Protein AF-L1JZC2-F1 (afdb_monomer)

Foldseek 3Di:
DDCDDPCDLVNLLVCLAPPDLLVSLVVVVVVQCCLQCVVVPDDPVVALWDLSLLSSVLSVLQSVQADNVSFGNFAALPGAAEFEEEELDPLNLLVSVLSNLLSLLSNLAAEEEEAAALQQLVVSLCLADPDPVVVPPPPDDDPPSRPNPRPARADEPSPDDDDLVVVVVRLLRRHYYGDYQDLVGLQVVLVSLQVDPSSQRGAYEYEYAQLLVQPAAPVLPDSRSVSVSSSCNRNRHSYYYYYHHFCVSVLLVCLVVVNWDALSSYIYRDDDPQKQALVQAAAQDDPNAHQADDPVDPVSNVVSVVSLLVVQQVAFLAEEEEAADPACDDCPHQVVVVVVSCVVRQQAKEWEQDPQWIAIDHRNDHPDDDPPQDPQDPVNRVVLRVVRVSPALQVNSVVCCVRRNSRHRYYYTDHPVLLDNGANDYPAHAHQEYEHEDDQQDALSSLLSNSSSRMDGPGDPRHPDDPRSHHHYHYQLLSSLLSQLSNVLVVVLSCCSPVVVDISSRSQAQVAEDEPSNPNQPPPRSHDHRHPNHNRDRNYHYDDADVPRDRSSVVCCCVPVNPVND

Sequence (566 aa):
MASDAATSYQDIQRKLDNMDTGDLAAEVLPVFFNCFMENKTCKAGDFNFDVKRVIVQNLDALKRARDGNGGWKLGTELSCSEILAGGSTQNGKTMVKAVVLWICNYFKVGSVVLSTTKRGTRSLFEKLHPPAEEEKDSSTERGTRHKLKMPVPPICLAGRRLDQETIKKNVMISATLFANDTAQKITKISELFESDDEIRKLPMILIVDEADSFYRRKNKTTQLEAAMDSFIAIVRPILRWNVSATLIPVVMHMKQDKKEIDCESIIYTELGSNYLGAESFVPPQRDGRDVFLNPKDKKDAEEAMDLVYKDAFQKRGSLTLVITNPKVHGPSGIFAQAEKVLRKFPHVAALIVSHEGITLKPPTKPMLATNAFTPMTDQKLLDLHRKFKGKTASYAIEQVDENFGIETPLVIFGYRLMIRGDSFVSKKRVPTHLICALGKQMSIEKVVQACGRATYQRSSSHYNFHEEKKVVVLTYPLDFDTTRAYPRFLAELHAKMKDRGLTLAKALSAREVYSYRANIQPKGQLRSIGQKLDELKLNVRFEDPPRGEEGRGAKWLRETMGEQEA

Radius of gyration: 24.73 Å; Cα contacts (8 Å, |Δi|>4): 997; chains: 1; bounding box: 60×62×69 Å

Mean predicted aligned error: 9.55 Å

Secondary structure (DSSP, 8-state):
--------HHHHHHHHHHS-HHHHHHHHHHHHHHHHHTTS---GGG-SS-HHHHHHHHHHHHHHTB-TTSSB-PPPTTT-EEEEEEES-HHHHHHHHHHHHHHHHHTT-EEEEEESSHHHHHHHHHHHS--GGGGGGTTS--S-------SS--EE-SS----HHHHHHHHTTT-EEEEE--HHHHHHHHHHHHS-HHHHTS-EEEEEETGGGT---TT--SHHHHHHHHHHHHH--SEEEEEES--HHHHHHHHHTT----STTEEEEPPPTTEE-GGGEE--EETTEE----SS-HHHHHHHHHHHHHHHHTSTT-EEEEE--S-SSSTTSHHHHHHHHHHH-TT-EEEEEETTEEEEE--SS-S---TT-----HHHHHHHHHHHTT--HHHHHHHHHHHH-TTS-EEEEESHHHHTT-----SS----EEEE---TTS-HHHHHHHHGGG-EE---TTS---SS--EEEE--HHHHHHHHHHHHHHHHHHHHHHHS---HHHHTSTT-EE-GGG-SS-TT--PPBSSTTS-B----EEPPPPTT---HHHHHHHHHH-TTT-

Solvent-accessible surface area (backbone atoms only — not comparable to full-atom values): 31052 Å² total; per-residue (Å²): 141,83,89,71,75,83,70,47,71,67,54,56,50,49,47,58,74,72,46,56,59,69,59,46,37,65,59,47,49,59,52,52,46,52,60,56,34,78,72,78,74,63,55,82,85,73,49,44,46,68,60,66,57,55,47,35,55,52,50,49,42,52,48,71,23,42,37,101,84,79,52,66,45,64,27,49,91,90,60,46,46,65,35,39,38,33,31,85,50,72,64,46,58,54,48,54,51,51,54,52,54,49,52,29,50,74,72,56,28,20,34,40,38,36,18,80,32,52,65,41,28,44,51,54,47,43,46,44,51,59,64,80,84,67,65,84,71,71,89,68,81,84,71,85,67,49,54,58,79,57,98,49,80,66,46,70,48,48,86,55,90,75,59,68,68,64,52,50,62,39,49,72,67,19,19,40,39,35,31,33,64,45,31,72,51,40,41,56,51,33,53,56,43,68,76,29,73,70,60,41,65,45,57,27,35,37,37,33,41,50,34,46,73,64,61,53,45,73,79,46,82,44,66,40,45,48,23,49,54,51,30,45,63,58,50,18,30,38,34,36,39,38,29,20,71,50,48,65,45,47,56,51,52,40,47,74,73,67,53,87,42,54,48,82,41,49,46,62,32,56,80,55,97,50,48,46,53,57,82,37,53,37,55,41,67,58,96,90,36,80,45,56,44,49,94,89,39,70,66,60,34,53,56,51,50,48,51,49,48,55,62,41,64,73,33,64,30,28,25,34,41,38,36,56,45,86,44,58,87,49,94,78,5,41,57,45,48,49,51,55,48,38,73,76,41,33,34,34,30,36,40,39,47,54,98,91,40,52,47,79,45,74,42,83,47,62,86,69,95,51,103,77,72,70,80,81,45,72,66,56,51,50,51,50,42,58,63,28,62,94,53,53,53,22,56,52,49,46,53,45,35,73,75,63,37,56,59,42,18,37,38,37,31,24,28,72,55,58,44,53,77,64,54,68,48,41,95,55,39,51,45,38,33,34,38,43,47,74,60,75,84,49,24,50,55,57,50,36,41,36,59,49,56,58,38,52,68,66,84,62,98,60,56,68,64,67,95,64,88,56,31,36,37,38,27,40,32,61,58,52,37,22,40,44,5,45,64,45,31,54,52,52,53,48,48,45,18,62,78,67,68,29,39,51,63,58,61,52,24,70,86,33,74,40,54,41,66,30,36,56,71,48,82,75,56,80,51,39,48,39,37,81,66,41,75,52,75,87,43,54,38,63,44,76,60,57,93,90,62,57,44,71,22,58,49,48,36,35,76,75,61,34,80,92,74,63

pLDDT: mean 79.6, std 14.17, range [26.09, 97.31]

Organism: Guillardia theta (strain CCMP2712) (NCBI:txid905079)

Structure (mmCIF, N/CA/C/O backbone):
data_AF-L1JZC2-F1
#
_entry.id   AF-L1JZC2-F1
#
loop_
_atom_site.group_PDB
_atom_site.id
_atom_site.type_symbol
_atom_site.label_atom_id
_atom_site.label_alt_id
_atom_site.label_comp_id
_atom_site.label_asym_id
_atom_site.label_entity_id
_atom_site.label_seq_id
_atom_site.pdbx_PDB_ins_code
_atom_site.Cartn_x
_atom_site.Cartn_y
_atom_site.Cartn_z
_atom_site.occupancy
_atom_site.B_iso_or_equiv
_atom_site.auth_seq_id
_atom_site.auth_comp_id
_atom_site.auth_asym_id
_atom_site.auth_atom_id
_atom_site.pdbx_PDB_model_num
ATOM 1 N N . MET A 1 1 ? -28.670 31.179 2.993 1.00 35.94 1 MET A N 1
ATOM 2 C CA . MET A 1 1 ? -29.555 30.389 3.869 1.00 35.94 1 MET A CA 1
ATOM 3 C C . MET A 1 1 ? -29.022 28.966 3.934 1.00 35.94 1 MET A C 1
ATOM 5 O O . MET A 1 1 ? -29.100 28.266 2.938 1.00 35.94 1 MET A O 1
ATOM 9 N N . ALA A 1 2 ? -28.409 28.619 5.065 1.00 26.09 2 ALA A N 1
ATOM 10 C CA . ALA A 1 2 ? -28.229 27.272 5.619 1.00 26.09 2 ALA A CA 1
ATOM 11 C C . ALA A 1 2 ? -27.832 27.501 7.086 1.00 26.09 2 ALA A C 1
ATOM 13 O O . ALA A 1 2 ? -26.663 27.478 7.463 1.00 26.09 2 ALA A O 1
ATOM 14 N N . SER A 1 3 ? -28.817 27.935 7.870 1.00 36.62 3 SER A N 1
ATOM 15 C CA . SER A 1 3 ? -28.745 27.975 9.323 1.00 36.62 3 SER A CA 1
ATOM 16 C C . SER A 1 3 ? -28.992 26.554 9.824 1.00 36.62 3 SER A C 1
ATOM 18 O O . SER A 1 3 ? -30.109 26.238 10.219 1.00 36.62 3 SER A O 1
ATOM 20 N N . ASP A 1 4 ? -27.989 25.686 9.757 1.00 36.41 4 ASP A N 1
ATOM 21 C CA . ASP A 1 4 ? -28.121 24.354 10.343 1.00 36.41 4 ASP A CA 1
ATOM 22 C C . ASP A 1 4 ? -27.539 24.376 11.749 1.00 36.41 4 ASP A C 1
ATOM 24 O O . ASP A 1 4 ? -26.382 24.737 11.975 1.00 36.41 4 ASP A O 1
ATOM 28 N N . ALA A 1 5 ? -28.431 24.082 12.691 1.00 38.53 5 ALA A N 1
ATOM 29 C CA . ALA A 1 5 ? -28.268 24.174 14.124 1.00 38.53 5 ALA A CA 1
ATOM 30 C C . ALA A 1 5 ? -26.873 23.738 14.580 1.00 38.53 5 ALA A C 1
ATOM 32 O O . ALA A 1 5 ? -26.461 22.593 14.370 1.00 38.53 5 ALA A O 1
ATOM 33 N N . ALA A 1 6 ? -26.179 24.633 15.287 1.00 44.41 6 ALA A N 1
ATOM 34 C CA . ALA A 1 6 ? -25.130 24.239 16.212 1.00 44.41 6 ALA A CA 1
ATOM 35 C C . ALA A 1 6 ? -25.791 23.366 17.287 1.00 44.41 6 ALA A C 1
ATOM 37 O O . ALA A 1 6 ? -26.191 23.848 18.342 1.00 44.41 6 ALA A O 1
ATOM 38 N N . THR A 1 7 ? -25.987 22.089 16.962 1.00 55.81 7 THR A N 1
ATOM 39 C CA . THR A 1 7 ? -26.447 21.073 17.899 1.00 55.81 7 THR A CA 1
ATOM 40 C C . THR A 1 7 ? -25.457 21.142 19.047 1.00 55.81 7 THR A C 1
ATOM 42 O O . THR A 1 7 ? -24.248 21.017 18.819 1.00 55.81 7 THR A O 1
ATOM 45 N N . SER A 1 8 ? -25.936 21.478 20.246 1.00 68.38 8 SER A N 1
ATOM 46 C CA . SER A 1 8 ? -25.026 21.720 21.355 1.00 68.38 8 SER A CA 1
ATOM 47 C C . SER A 1 8 ? -24.218 20.446 21.608 1.00 68.38 8 SER A C 1
ATOM 49 O O . SER A 1 8 ? -24.694 19.335 21.364 1.00 68.38 8 SER A O 1
ATOM 51 N N . TYR A 1 9 ? -22.976 20.576 22.079 1.00 70.31 9 TYR A N 1
ATOM 52 C CA . TYR A 1 9 ? -22.155 19.406 22.408 1.00 70.31 9 TYR A CA 1
ATOM 53 C C . TYR A 1 9 ? -22.903 18.431 23.333 1.00 70.31 9 TYR A C 1
ATOM 55 O O . TYR A 1 9 ? -22.836 17.218 23.146 1.00 70.31 9 TYR A O 1
ATOM 63 N N . GLN A 1 10 ? -23.685 18.976 24.267 1.00 73.75 10 GLN A N 1
ATOM 64 C CA . GLN A 1 10 ? -24.540 18.212 25.171 1.00 73.75 10 GLN A CA 1
ATOM 65 C C . GLN A 1 10 ? -25.614 17.412 24.426 1.00 73.75 10 GLN A C 1
ATOM 67 O O . GLN A 1 10 ? -25.872 16.270 24.791 1.00 73.75 10 GLN A O 1
ATOM 72 N N . ASP A 1 11 ? -26.202 17.960 23.362 1.00 79.19 11 ASP A N 1
ATOM 73 C CA . ASP A 1 11 ? -27.199 17.250 22.558 1.00 79.19 11 ASP A CA 1
ATOM 74 C C . ASP A 1 11 ? -26.571 16.125 21.724 1.00 79.19 11 ASP A C 1
ATOM 76 O O . ASP A 1 11 ? -27.153 15.048 21.630 1.00 79.19 11 ASP A O 1
ATOM 80 N N . ILE A 1 12 ? -25.368 16.323 21.168 1.00 77.44 12 ILE A N 1
ATOM 81 C CA . ILE A 1 12 ? -24.645 15.264 20.434 1.00 77.44 12 ILE A CA 1
ATOM 82 C C . ILE A 1 12 ? -24.267 14.112 21.375 1.00 77.44 12 ILE A C 1
ATOM 84 O O . ILE A 1 12 ? -24.444 12.946 21.023 1.00 77.44 12 ILE A O 1
ATOM 88 N N . GLN A 1 13 ? -23.787 14.422 22.583 1.00 80.69 13 GLN A N 1
ATOM 89 C CA . GLN A 1 13 ? -23.493 13.402 23.596 1.00 80.69 13 GLN A CA 1
ATOM 90 C C . GLN A 1 13 ? -24.767 12.686 24.062 1.00 80.69 13 GLN A C 1
ATOM 92 O O . GLN A 1 13 ? -24.791 11.462 24.120 1.00 80.69 13 GLN A O 1
ATOM 97 N N . ARG A 1 14 ? -25.866 13.420 24.281 1.00 83.12 14 ARG A N 1
ATOM 98 C CA . ARG A 1 14 ? -27.165 12.831 24.642 1.00 83.12 14 ARG A CA 1
ATOM 99 C C . ARG A 1 14 ? -27.674 11.861 23.572 1.00 83.12 14 ARG A C 1
ATOM 101 O O . ARG A 1 14 ? -28.233 10.823 23.913 1.00 83.12 14 ARG A O 1
ATOM 108 N N . LYS A 1 15 ? -27.487 12.180 22.286 1.00 85.19 15 LYS A N 1
ATOM 109 C CA . LYS A 1 15 ? -27.817 11.268 21.177 1.00 85.19 15 LYS A CA 1
ATOM 110 C C . LYS A 1 15 ? -26.974 9.996 21.223 1.00 85.19 15 LYS A C 1
ATOM 112 O O . LYS A 1 15 ? -27.517 8.910 21.055 1.00 85.19 15 LYS A O 1
ATOM 117 N N . LEU A 1 16 ? -25.672 10.126 21.490 1.00 85.88 16 LEU A N 1
ATOM 118 C CA . LEU A 1 16 ? -24.781 8.977 21.649 1.00 85.88 16 LEU A CA 1
ATOM 119 C C . LEU A 1 16 ? -25.216 8.064 22.807 1.00 85.88 16 LEU A C 1
ATOM 121 O O . LEU A 1 16 ? -25.157 6.848 22.656 1.00 85.88 16 LEU A O 1
ATOM 125 N N . ASP A 1 17 ? -25.683 8.636 23.916 1.00 85.25 17 ASP A N 1
ATOM 126 C CA . ASP A 1 17 ? -26.098 7.874 25.101 1.00 85.25 17 ASP A CA 1
ATOM 127 C C . ASP A 1 17 ? -27.454 7.180 24.935 1.00 85.25 17 ASP A C 1
ATOM 129 O O . ASP A 1 17 ? -27.634 6.059 25.404 1.00 85.25 17 ASP A O 1
ATOM 133 N N . ASN A 1 18 ? -28.410 7.843 24.279 1.00 86.88 18 ASN A N 1
ATOM 134 C CA . ASN A 1 18 ? -29.818 7.447 24.356 1.00 86.88 18 ASN A CA 1
ATOM 135 C C . ASN A 1 18 ? -30.371 6.788 23.089 1.00 86.88 18 ASN A C 1
ATOM 137 O O . ASN A 1 18 ? -31.414 6.142 23.159 1.00 86.88 18 ASN A O 1
ATOM 141 N N . MET A 1 19 ? -29.738 6.972 21.930 1.00 90.69 19 MET A N 1
ATOM 142 C CA . MET A 1 19 ? -30.218 6.367 20.682 1.00 90.69 19 MET A CA 1
ATOM 143 C C . MET A 1 19 ? -29.651 4.961 20.502 1.00 90.69 19 MET A C 1
ATOM 145 O O . MET A 1 19 ? -28.541 4.682 20.953 1.00 90.69 19 MET A O 1
ATOM 149 N N . ASP A 1 20 ? -30.351 4.088 19.775 1.00 91.94 20 ASP A N 1
ATOM 150 C CA . ASP A 1 20 ? -29.759 2.844 19.268 1.00 91.94 20 ASP A CA 1
ATOM 151 C C . ASP A 1 20 ? -28.648 3.143 18.239 1.00 91.94 20 ASP A C 1
ATOM 153 O O . ASP A 1 20 ? -28.589 4.230 17.657 1.00 91.94 20 ASP A O 1
ATOM 157 N N . THR A 1 21 ? -27.679 2.236 18.056 1.00 90.19 21 THR A N 1
ATOM 158 C CA . THR A 1 21 ? -26.560 2.496 17.129 1.00 90.19 21 THR A CA 1
ATOM 159 C C . THR A 1 21 ? -27.040 2.556 15.686 1.00 90.19 21 THR A C 1
ATOM 161 O O . THR A 1 21 ? -26.549 3.390 14.924 1.00 90.19 21 THR A O 1
ATOM 164 N N . GLY A 1 22 ? -28.007 1.719 15.310 1.00 90.00 22 GLY A N 1
ATOM 165 C CA . GLY A 1 22 ? -28.591 1.723 13.975 1.00 90.00 22 GLY A CA 1
ATOM 166 C C . GLY A 1 22 ? -29.278 3.048 13.657 1.00 90.00 22 GLY A C 1
ATOM 167 O O . GLY A 1 22 ? -29.022 3.625 12.596 1.00 90.00 22 GLY A O 1
ATOM 168 N N . ASP A 1 23 ? -30.071 3.558 14.599 1.00 91.62 23 ASP A N 1
ATOM 169 C CA . ASP A 1 23 ? -30.794 4.826 14.460 1.00 91.62 23 ASP A CA 1
ATOM 170 C C . ASP A 1 23 ? -29.837 6.017 14.410 1.00 91.62 23 ASP A C 1
ATOM 172 O O . ASP A 1 23 ? -29.932 6.868 13.523 1.00 91.62 23 ASP A O 1
ATOM 176 N N . LEU A 1 24 ? -28.846 6.047 15.307 1.00 91.94 24 LEU A N 1
ATOM 177 C CA . LEU A 1 24 ? -27.831 7.097 15.304 1.00 91.94 24 LEU A CA 1
ATOM 178 C C . LEU A 1 24 ? -27.007 7.069 14.011 1.00 91.94 24 LEU A C 1
ATOM 180 O O . LEU A 1 24 ? -26.726 8.116 13.437 1.00 91.94 24 LEU A O 1
ATOM 184 N N . ALA A 1 25 ? -26.653 5.885 13.506 1.00 91.00 25 ALA A N 1
ATOM 185 C CA . ALA A 1 25 ? -25.971 5.758 12.223 1.00 91.00 25 ALA A CA 1
ATOM 186 C C . ALA A 1 25 ? -26.842 6.257 11.060 1.00 91.00 25 ALA A C 1
ATOM 188 O O . ALA A 1 25 ? -26.315 6.888 10.144 1.00 91.00 25 ALA A O 1
ATOM 189 N N . ALA A 1 26 ? -28.154 6.003 11.087 1.00 89.88 26 ALA A N 1
ATOM 190 C CA . ALA A 1 26 ? -29.093 6.494 10.080 1.00 89.88 26 ALA A CA 1
ATOM 191 C C . ALA A 1 26 ? -29.227 8.026 10.097 1.00 89.88 26 ALA A C 1
ATOM 193 O O . ALA A 1 26 ? -29.397 8.621 9.035 1.00 89.88 26 ALA A O 1
ATOM 194 N N . GLU A 1 27 ? -29.088 8.664 11.262 1.00 89.69 27 GLU A N 1
ATOM 195 C CA . GLU A 1 27 ? -29.061 10.125 11.388 1.00 89.69 27 GLU A CA 1
ATOM 196 C C . GLU A 1 27 ? -27.709 10.724 10.962 1.00 89.69 27 GLU A C 1
ATOM 198 O O . GLU A 1 27 ? -27.647 11.723 10.245 1.00 89.69 27 GLU A O 1
ATOM 203 N N . VAL A 1 28 ? -26.605 10.095 11.369 1.00 87.00 28 VAL A N 1
ATOM 204 C CA . VAL A 1 28 ? -25.240 10.585 11.132 1.00 87.00 28 VAL A CA 1
ATOM 205 C C . VAL A 1 28 ? -24.820 10.425 9.669 1.00 87.00 28 VAL A C 1
ATOM 207 O O . VAL A 1 28 ? -24.095 11.270 9.142 1.00 87.00 28 VAL A O 1
ATOM 210 N N . LEU A 1 29 ? -25.265 9.367 8.987 1.00 87.44 29 LEU A N 1
ATOM 211 C CA . LEU A 1 29 ? -24.849 9.048 7.618 1.00 87.44 29 LEU A CA 1
ATOM 212 C C . LEU A 1 29 ? -25.225 10.146 6.594 1.00 87.44 29 LEU A C 1
ATOM 214 O O . LEU A 1 29 ? -24.340 10.556 5.837 1.00 87.44 29 LEU A O 1
ATOM 218 N N . PRO A 1 30 ? -26.462 10.687 6.560 1.00 83.88 30 PRO A N 1
ATOM 219 C CA . PRO A 1 30 ? -26.796 11.838 5.721 1.00 83.88 30 PRO A CA 1
ATOM 220 C C . PRO A 1 30 ? -25.966 13.081 6.046 1.00 83.88 30 PRO A C 1
ATOM 222 O O . PRO A 1 30 ? -25.546 13.779 5.128 1.00 83.88 30 PRO A O 1
ATOM 225 N N . VAL A 1 31 ? -25.685 13.348 7.327 1.00 82.94 31 VAL A N 1
ATOM 226 C CA . VAL A 1 31 ? -24.871 14.504 7.743 1.00 82.94 31 VAL A CA 1
ATOM 227 C C . VAL A 1 31 ? -23.430 14.349 7.258 1.00 82.94 31 VAL A C 1
ATOM 229 O O . VAL A 1 31 ? -22.871 15.292 6.697 1.00 82.94 31 VAL A O 1
ATOM 232 N N . PHE A 1 32 ? -22.854 13.149 7.399 1.00 82.00 32 PHE A N 1
ATOM 233 C CA . PHE A 1 32 ? -21.544 12.817 6.841 1.00 82.00 32 PHE A CA 1
ATOM 234 C C . PHE A 1 32 ? -21.515 13.109 5.345 1.00 82.00 32 PHE A C 1
ATOM 236 O O . PHE A 1 32 ? -20.662 13.870 4.889 1.00 82.00 32 PHE A O 1
ATOM 243 N N . PHE A 1 33 ? -22.470 12.559 4.588 1.00 78.12 33 PHE A N 1
ATOM 244 C CA . PHE A 1 33 ? -22.528 12.805 3.157 1.00 78.12 33 PHE A CA 1
ATOM 245 C C . PHE A 1 33 ? -22.717 14.287 2.857 1.00 78.12 33 PHE A C 1
ATOM 247 O O . PHE A 1 33 ? -21.949 14.805 2.068 1.00 78.12 33 PHE A O 1
ATOM 254 N N . ASN A 1 34 ? -23.612 15.020 3.512 1.00 74.12 34 ASN A N 1
ATOM 255 C CA . ASN A 1 34 ? -23.783 16.453 3.253 1.00 74.12 34 ASN A CA 1
ATOM 256 C C . ASN A 1 34 ? -22.478 17.240 3.468 1.00 74.12 34 ASN A C 1
ATOM 258 O O . ASN A 1 34 ? -22.045 17.958 2.567 1.00 74.12 34 ASN A O 1
ATOM 262 N N . CYS A 1 35 ? -21.779 17.026 4.586 1.00 69.31 35 CYS A N 1
ATOM 263 C CA . CYS A 1 35 ? -20.486 17.668 4.851 1.00 69.31 35 CYS A CA 1
ATOM 264 C C . CYS A 1 35 ? -19.391 17.270 3.849 1.00 69.31 35 CYS A C 1
ATOM 266 O O . CYS A 1 35 ? -18.475 18.047 3.584 1.00 69.31 35 CYS A O 1
ATOM 268 N N . PHE A 1 36 ? -19.459 16.053 3.313 1.00 66.62 36 PHE A N 1
ATOM 269 C CA . PHE A 1 36 ? -18.476 15.516 2.377 1.00 66.62 36 PHE A CA 1
ATOM 270 C C . PHE A 1 36 ? -18.788 15.859 0.908 1.00 66.62 36 PHE A C 1
ATOM 272 O O . PHE A 1 36 ? -17.888 15.945 0.071 1.00 66.62 36 PHE A O 1
ATOM 279 N N . MET A 1 37 ? -20.069 16.069 0.597 1.00 57.50 37 MET A N 1
ATOM 280 C CA . MET A 1 37 ? -20.650 16.219 -0.741 1.00 57.50 37 MET A CA 1
ATOM 281 C C . MET A 1 37 ? -20.950 17.675 -1.108 1.00 57.50 37 MET A C 1
ATOM 283 O O . MET A 1 37 ? -21.271 17.931 -2.268 1.00 57.50 37 MET A O 1
ATOM 287 N N . GLU A 1 38 ? -20.791 18.638 -0.189 1.00 51.81 38 GLU A N 1
ATOM 288 C CA . GLU A 1 38 ? -20.859 20.086 -0.481 1.00 51.81 38 GLU A CA 1
ATOM 289 C C . GLU A 1 38 ? -19.988 20.486 -1.702 1.00 51.81 38 GLU A C 1
ATOM 291 O O . GLU A 1 38 ? -20.297 21.454 -2.393 1.00 51.81 38 GLU A O 1
ATOM 296 N N . ASN A 1 39 ? -18.972 19.686 -2.061 1.00 50.22 39 ASN A N 1
ATOM 297 C CA . ASN A 1 39 ? -18.138 19.852 -3.261 1.00 50.22 39 ASN A CA 1
ATOM 298 C C . ASN A 1 39 ? -18.666 19.190 -4.561 1.00 50.22 39 ASN A C 1
ATOM 300 O O . ASN A 1 39 ? -17.902 19.080 -5.519 1.00 50.22 39 ASN A O 1
ATOM 304 N N . LYS A 1 40 ? -19.924 18.716 -4.632 1.00 47.09 40 LYS A N 1
ATOM 305 C CA . LYS A 1 40 ? -20.610 18.126 -5.820 1.00 47.09 40 LYS A CA 1
ATOM 306 C C . LYS A 1 40 ? -19.887 16.986 -6.577 1.00 47.09 40 LYS A C 1
ATOM 308 O O . LYS A 1 40 ? -20.365 16.556 -7.624 1.00 47.09 40 LYS A O 1
ATOM 313 N N . THR A 1 41 ? -18.757 16.486 -6.081 1.00 47.69 41 THR A N 1
ATOM 314 C CA . THR A 1 41 ? -17.841 15.596 -6.824 1.00 47.69 41 THR A CA 1
ATOM 315 C C . THR A 1 41 ? -17.730 14.187 -6.259 1.00 47.69 41 THR A C 1
ATOM 317 O O . THR A 1 41 ? -17.253 13.310 -6.971 1.00 47.69 41 THR A O 1
ATOM 320 N N . CYS A 1 42 ? -18.169 13.956 -5.021 1.00 49.00 42 CYS A N 1
ATOM 321 C CA . CYS A 1 42 ? -18.260 12.613 -4.456 1.00 49.00 42 CYS A CA 1
ATOM 322 C C . CYS A 1 42 ? -19.688 12.071 -4.661 1.00 49.00 42 CYS A C 1
ATOM 324 O O . CYS A 1 42 ? -20.617 12.855 -4.821 1.00 49.00 42 CYS A O 1
ATOM 326 N N . LYS A 1 43 ? -19.888 10.756 -4.675 1.00 56.41 43 LYS A N 1
ATOM 327 C CA . LYS A 1 43 ? -21.165 10.026 -4.631 1.00 56.41 43 LYS A CA 1
ATOM 328 C C . LYS A 1 43 ? -21.003 8.835 -3.688 1.00 56.41 43 LYS A C 1
ATOM 330 O O . LYS A 1 43 ? -19.889 8.370 -3.470 1.00 56.41 43 LYS A O 1
ATOM 335 N N . ALA A 1 44 ? -22.104 8.292 -3.162 1.00 55.62 44 ALA A N 1
ATOM 336 C CA . ALA A 1 44 ? -22.059 7.089 -2.319 1.00 55.62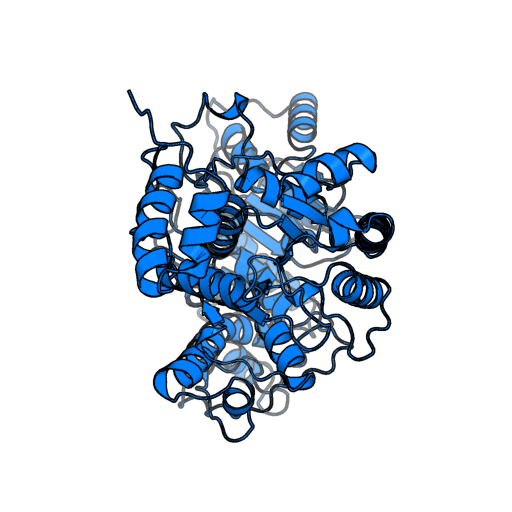 44 ALA A CA 1
ATOM 337 C C . ALA A 1 44 ? -21.331 5.910 -3.006 1.00 55.62 44 ALA A C 1
ATOM 339 O O . ALA A 1 44 ? -20.609 5.170 -2.349 1.00 55.62 44 ALA A O 1
ATOM 340 N N . GLY A 1 45 ? -21.438 5.802 -4.337 1.00 59.12 45 GLY A N 1
ATOM 341 C CA . GLY A 1 45 ? -20.721 4.808 -5.146 1.00 59.12 45 GLY A CA 1
ATOM 342 C C . GLY A 1 45 ? -19.213 5.041 -5.317 1.00 59.12 45 GLY A C 1
ATOM 343 O O . GLY A 1 45 ? -18.546 4.186 -5.887 1.00 59.12 45 GLY A O 1
ATOM 344 N N . ASP A 1 46 ? -18.659 6.158 -4.834 1.00 62.22 46 ASP A N 1
ATOM 345 C CA . ASP A 1 46 ? -17.209 6.409 -4.868 1.00 62.22 46 ASP A CA 1
ATOM 346 C C . ASP A 1 46 ? -16.470 5.739 -3.699 1.00 62.22 46 ASP A C 1
ATOM 348 O O . ASP A 1 46 ? -15.237 5.660 -3.685 1.00 62.22 46 ASP A O 1
ATOM 352 N N . PHE A 1 47 ? -17.213 5.248 -2.705 1.00 72.75 47 PHE A N 1
ATOM 353 C CA . PHE A 1 47 ? -16.676 4.488 -1.589 1.00 72.75 47 PHE A CA 1
ATOM 354 C C . PHE A 1 47 ? -16.706 3.001 -1.944 1.00 72.75 47 PHE A 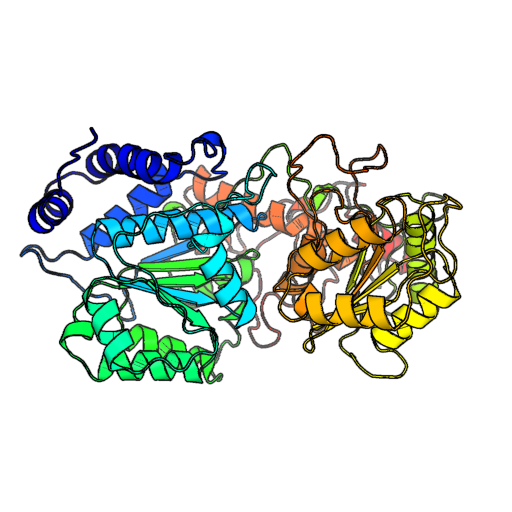C 1
ATOM 356 O O . PHE A 1 47 ? -17.757 2.373 -1.938 1.00 72.75 47 PHE A O 1
ATOM 363 N N . ASN A 1 48 ? -15.541 2.403 -2.200 1.00 74.81 48 ASN A N 1
ATOM 364 C CA . ASN A 1 48 ? -15.435 0.955 -2.424 1.00 74.81 48 ASN A CA 1
ATOM 365 C C . ASN A 1 48 ? -15.445 0.159 -1.099 1.00 74.81 48 ASN A C 1
ATOM 367 O O . ASN A 1 48 ? -14.662 -0.769 -0.917 1.00 74.81 48 ASN A O 1
ATOM 371 N N . PHE A 1 49 ? -16.230 0.590 -0.116 1.00 81.31 49 PHE A N 1
ATOM 372 C CA . PHE A 1 49 ? -16.436 -0.104 1.155 1.00 81.31 49 PHE A CA 1
ATOM 373 C C . PHE A 1 49 ? -17.758 0.346 1.774 1.00 81.31 49 PHE A C 1
ATOM 375 O O . PHE A 1 49 ? -18.275 1.417 1.456 1.00 81.31 49 PHE A O 1
ATOM 382 N N . ASP A 1 50 ? -18.277 -0.453 2.702 1.00 84.81 50 ASP A N 1
ATOM 383 C CA . ASP A 1 50 ? -19.506 -0.136 3.422 1.00 84.81 50 ASP A CA 1
ATOM 384 C C . ASP A 1 50 ? -19.275 1.000 4.438 1.00 84.81 50 ASP A C 1
ATOM 386 O O . ASP A 1 50 ? -18.811 0.790 5.563 1.00 84.81 50 ASP A O 1
ATOM 390 N N . VAL A 1 51 ? -19.585 2.233 4.022 1.00 86.50 51 VAL A N 1
ATOM 391 C CA . VAL A 1 51 ? -19.476 3.440 4.861 1.00 86.50 51 VAL A CA 1
ATOM 392 C C . VAL A 1 51 ? -20.370 3.341 6.092 1.00 86.50 51 VAL A C 1
ATOM 394 O O . VAL A 1 51 ? -19.951 3.736 7.180 1.00 86.50 51 VAL A O 1
ATOM 397 N N . LYS A 1 52 ? -21.584 2.793 5.947 1.00 87.94 52 LYS A N 1
ATOM 398 C CA . LYS A 1 52 ? -22.521 2.640 7.064 1.00 87.94 52 LYS A CA 1
ATOM 399 C C . LYS A 1 52 ? -21.928 1.707 8.114 1.00 87.94 52 LYS A C 1
ATOM 401 O O . LYS A 1 52 ? -21.962 2.044 9.292 1.00 87.94 52 LYS A O 1
ATOM 406 N N . ARG A 1 53 ? -21.317 0.597 7.698 1.00 87.44 53 ARG A N 1
ATOM 407 C CA . ARG A 1 53 ? -20.617 -0.326 8.602 1.00 87.44 53 ARG A CA 1
ATOM 408 C C . ARG A 1 53 ? -19.468 0.353 9.345 1.00 87.44 53 ARG A C 1
ATOM 410 O O . ARG A 1 53 ? -19.375 0.202 10.558 1.00 87.44 53 ARG A O 1
ATOM 417 N N . VAL A 1 54 ? -18.648 1.161 8.662 1.00 89.19 54 VAL A N 1
ATOM 418 C CA . VAL A 1 54 ? -17.595 1.960 9.325 1.00 89.19 54 VAL A CA 1
ATOM 419 C C . VAL A 1 54 ? -18.195 2.900 10.372 1.00 89.19 54 VAL A C 1
ATOM 421 O O . VAL A 1 54 ? -17.664 2.992 11.478 1.00 89.19 54 VAL A O 1
ATOM 424 N N . ILE A 1 55 ? -19.296 3.589 10.053 1.00 90.38 55 ILE A N 1
ATOM 425 C CA . ILE A 1 55 ? -19.976 4.482 11.002 1.00 90.38 55 ILE A CA 1
ATOM 426 C C . ILE A 1 55 ? -20.471 3.704 12.221 1.00 90.38 55 ILE A C 1
ATOM 428 O O . ILE A 1 55 ? -20.103 4.054 13.339 1.00 90.38 55 ILE A O 1
ATOM 432 N N . VAL A 1 56 ? -21.234 2.630 12.006 1.00 90.06 56 VAL A N 1
ATOM 433 C CA . VAL A 1 56 ? -21.792 1.781 13.071 1.00 90.06 56 VAL A CA 1
ATOM 434 C C . VAL A 1 56 ? -20.694 1.285 14.010 1.00 90.06 56 VAL A C 1
ATOM 436 O O . VAL A 1 56 ? -20.805 1.458 15.217 1.00 90.06 56 VAL A O 1
ATOM 439 N N . GLN A 1 57 ? -19.584 0.776 13.477 1.00 87.00 57 GLN A N 1
ATOM 440 C CA . GLN A 1 57 ? -18.490 0.250 14.298 1.00 87.00 57 GLN A CA 1
ATOM 441 C C . GLN A 1 57 ? -17.811 1.307 15.167 1.00 87.00 57 GLN A C 1
ATOM 443 O O . GLN A 1 57 ? -17.466 1.033 16.318 1.00 87.00 57 GLN A O 1
ATOM 448 N N . ASN A 1 58 ? -17.608 2.514 14.631 1.00 88.94 58 ASN A N 1
ATOM 449 C CA . ASN A 1 58 ? -17.080 3.609 15.439 1.00 88.94 58 ASN A CA 1
ATOM 450 C C . ASN A 1 58 ? -18.092 4.001 16.516 1.00 88.94 58 ASN A C 1
ATOM 452 O O . ASN A 1 58 ? -17.703 4.122 17.669 1.00 88.94 58 ASN A O 1
ATOM 456 N N . LEU A 1 59 ? -19.375 4.147 16.172 1.00 90.19 59 LEU A N 1
ATOM 457 C CA . LEU A 1 59 ? -20.423 4.490 17.136 1.00 90.19 59 LEU A CA 1
ATOM 458 C C . LEU A 1 59 ? -20.543 3.451 18.257 1.00 90.19 59 LEU A C 1
ATOM 460 O O . LEU A 1 59 ? -20.594 3.836 19.421 1.00 90.19 59 LEU A O 1
ATOM 464 N N . ASP A 1 60 ? -20.509 2.157 17.940 1.00 87.19 60 ASP A N 1
ATOM 465 C CA . ASP A 1 60 ? -20.518 1.085 18.940 1.00 87.19 60 ASP A CA 1
ATOM 466 C C . ASP A 1 60 ? -19.307 1.167 19.870 1.00 87.19 60 ASP A C 1
ATOM 468 O O . ASP A 1 60 ? -19.440 1.022 21.086 1.00 87.19 60 ASP A O 1
ATOM 472 N N . ALA A 1 61 ? -18.117 1.434 19.324 1.00 84.25 61 ALA A N 1
ATOM 473 C CA . ALA A 1 61 ? -16.921 1.625 20.134 1.00 84.25 61 ALA A CA 1
ATOM 474 C C . ALA A 1 61 ? -17.033 2.861 21.039 1.00 84.25 61 ALA A C 1
ATOM 476 O O . ALA A 1 61 ? -16.691 2.780 22.219 1.00 84.25 61 ALA A O 1
ATOM 477 N N . LEU A 1 62 ? -17.555 3.977 20.515 1.00 86.81 62 LEU A N 1
ATOM 478 C CA . LEU A 1 62 ? -17.799 5.186 21.299 1.00 86.81 62 LEU A CA 1
ATOM 479 C C . LEU A 1 62 ? -18.784 4.912 22.436 1.00 86.81 62 LEU A C 1
ATOM 481 O O . LEU A 1 62 ? -18.474 5.236 23.575 1.00 86.81 62 LEU A O 1
ATOM 485 N N . LYS A 1 63 ? -19.918 4.256 22.161 1.00 86.56 63 LYS A N 1
ATOM 486 C CA . LYS A 1 63 ? -20.925 3.907 23.175 1.00 86.56 63 LYS A CA 1
ATOM 487 C C . LYS A 1 63 ? -20.395 2.967 24.245 1.00 86.56 63 LYS A C 1
ATOM 489 O O . LYS A 1 63 ? -20.628 3.202 25.424 1.00 86.56 63 LYS A O 1
ATOM 494 N N . ARG A 1 64 ? -19.640 1.928 23.869 1.00 81.69 64 ARG A N 1
ATOM 495 C CA . ARG A 1 64 ? -18.991 1.035 24.849 1.00 81.69 64 ARG A CA 1
ATOM 496 C C . ARG A 1 64 ? -18.017 1.786 25.756 1.00 81.69 64 ARG A C 1
ATOM 498 O O . ARG A 1 64 ? -17.871 1.429 26.923 1.00 81.69 64 ARG A O 1
ATOM 505 N N . ALA A 1 65 ? -17.371 2.817 25.217 1.00 80.56 65 ALA A N 1
ATOM 506 C CA . ALA A 1 65 ? -16.476 3.695 25.951 1.00 80.56 65 ALA A CA 1
ATOM 507 C C . ALA A 1 65 ? -17.203 4.799 26.737 1.00 80.56 65 ALA A C 1
ATOM 509 O O . ALA A 1 65 ? -16.534 5.574 27.412 1.00 80.56 65 ALA A O 1
ATOM 510 N N . ARG A 1 66 ? -18.539 4.895 26.707 1.00 82.50 66 ARG A N 1
ATOM 511 C CA . ARG A 1 66 ? -19.286 5.795 27.596 1.00 82.50 66 ARG A CA 1
ATOM 512 C C . ARG A 1 66 ? -19.433 5.159 28.974 1.00 82.50 66 ARG A C 1
ATOM 514 O O . ARG A 1 66 ? -19.674 3.955 29.116 1.00 82.50 66 ARG A O 1
ATOM 521 N N . ASP A 1 67 ? -19.270 5.962 30.017 1.00 66.62 67 ASP A N 1
ATOM 522 C CA . ASP A 1 67 ? -19.772 5.585 31.331 1.00 66.62 67 ASP A CA 1
ATOM 523 C C . ASP A 1 67 ? -21.257 5.958 31.443 1.00 66.62 67 ASP A C 1
ATOM 525 O O . ASP A 1 67 ? -21.736 6.887 30.796 1.00 66.62 67 ASP A O 1
ATOM 529 N N . GLY A 1 68 ? -22.014 5.200 32.241 1.00 61.53 68 GLY A N 1
ATOM 530 C CA . GLY A 1 68 ? -23.459 5.413 32.406 1.00 61.53 68 GLY A CA 1
ATOM 531 C C . GLY A 1 68 ? -23.831 6.736 33.087 1.00 61.53 68 GLY A C 1
ATOM 532 O O . GLY A 1 68 ? -25.013 6.983 33.290 1.00 61.53 68 GLY A O 1
ATOM 533 N N . ASN A 1 69 ? -22.843 7.570 33.436 1.00 63.00 69 ASN A N 1
ATOM 534 C CA . ASN A 1 69 ? -23.008 8.883 34.053 1.00 63.00 69 ASN A CA 1
ATOM 535 C C . ASN A 1 69 ? -22.597 10.027 33.102 1.00 63.00 69 ASN A C 1
ATOM 537 O O . ASN A 1 69 ? -22.548 11.184 33.517 1.00 63.00 69 ASN A O 1
ATOM 541 N N . GLY A 1 70 ? -22.305 9.725 31.833 1.00 63.28 70 GLY A N 1
ATOM 542 C CA . GLY A 1 70 ? -22.009 10.714 30.801 1.00 63.28 70 GLY A CA 1
ATOM 543 C C . GLY A 1 70 ? -20.530 11.099 30.640 1.00 63.28 70 GLY A C 1
ATOM 544 O O . GLY A 1 70 ? -20.230 12.033 29.890 1.00 63.28 70 GLY A O 1
ATOM 545 N N . GLY A 1 71 ? -19.603 10.399 31.290 1.00 71.44 71 GLY A N 1
ATOM 546 C CA . GLY A 1 71 ? -18.156 10.459 31.066 1.00 71.44 71 GLY A CA 1
ATOM 547 C C . GLY A 1 71 ? -17.633 9.333 30.158 1.00 71.44 71 GLY A C 1
ATOM 548 O O . GLY A 1 71 ? -18.395 8.662 29.456 1.00 71.44 71 GLY A O 1
ATOM 549 N N . TRP A 1 72 ? -16.308 9.155 30.120 1.00 78.06 72 TRP A N 1
ATOM 550 C CA . TRP A 1 72 ? -15.627 8.210 29.227 1.00 78.06 72 TRP A CA 1
ATOM 551 C C . TRP A 1 72 ? -14.864 7.135 30.009 1.00 78.06 72 TRP A C 1
ATOM 553 O O . TRP A 1 72 ? -13.954 7.427 30.784 1.00 78.06 72 TRP A O 1
ATOM 563 N N . LYS A 1 73 ? -15.178 5.866 29.738 1.00 73.94 73 LYS A N 1
ATOM 564 C CA . LYS A 1 73 ? -14.353 4.707 30.081 1.00 73.94 73 LYS A CA 1
ATOM 565 C C . LYS A 1 73 ? -13.205 4.617 29.081 1.00 73.94 73 LYS A C 1
ATOM 567 O O . LYS A 1 73 ? -13.375 4.154 27.954 1.00 73.94 73 LYS A O 1
ATOM 572 N N . LEU A 1 74 ? -12.031 5.073 29.499 1.00 70.31 74 LEU A N 1
ATOM 573 C CA . LEU A 1 74 ? -10.814 4.914 28.709 1.00 70.31 74 LEU A CA 1
ATOM 574 C C . LEU A 1 74 ? -10.408 3.439 28.633 1.00 70.31 74 LEU A C 1
ATOM 576 O O . LEU A 1 74 ? -10.687 2.656 29.545 1.00 70.31 74 LEU A O 1
ATOM 580 N N . GLY A 1 75 ? -9.729 3.066 27.549 1.00 60.62 75 GLY A N 1
ATOM 581 C CA . GLY A 1 75 ? -9.247 1.701 27.375 1.00 60.62 75 GLY A CA 1
ATOM 582 C C . GLY A 1 75 ? -8.229 1.304 28.451 1.00 60.62 75 GLY A C 1
ATOM 583 O O . GLY A 1 75 ? -7.471 2.124 28.968 1.00 60.62 75 GLY A O 1
ATOM 584 N N . THR A 1 76 ? -8.162 0.015 28.767 1.00 57.84 76 THR A N 1
ATOM 585 C CA . THR A 1 76 ? -6.984 -0.594 29.407 1.00 57.84 76 THR A CA 1
ATOM 586 C C . THR A 1 76 ? -6.118 -1.263 28.338 1.00 57.84 76 THR A C 1
ATOM 588 O O . THR A 1 76 ? -6.597 -1.546 27.239 1.00 57.84 76 THR A O 1
ATOM 591 N N . GLU A 1 77 ? -4.850 -1.549 28.648 1.00 48.06 77 GLU A N 1
ATOM 592 C CA . GLU A 1 77 ? -3.902 -2.211 27.728 1.00 48.06 77 GLU A CA 1
ATOM 593 C C . GLU A 1 77 ? -4.464 -3.522 27.125 1.00 48.06 77 GLU A C 1
ATOM 595 O O . GLU A 1 77 ? -4.146 -3.885 25.995 1.00 48.06 77 GLU A O 1
ATOM 600 N N . LEU A 1 78 ? -5.380 -4.181 27.849 1.00 42.72 78 LEU A N 1
ATOM 601 C CA . LEU A 1 78 ? -6.038 -5.439 27.483 1.00 42.72 78 LEU A CA 1
ATOM 602 C C . LEU A 1 78 ? -7.439 -5.282 26.845 1.00 42.72 78 LEU A C 1
ATOM 604 O O . LEU A 1 78 ? -8.011 -6.290 26.443 1.00 42.72 78 LEU A O 1
ATOM 608 N N . SER A 1 79 ? -8.013 -4.072 26.755 1.00 54.41 79 SER A N 1
ATOM 609 C CA . SER A 1 79 ? -9.429 -3.863 26.363 1.00 54.41 79 SER A CA 1
ATOM 610 C C . SER A 1 79 ? -9.675 -2.881 25.210 1.00 54.41 79 SER A C 1
ATOM 612 O O . SER A 1 79 ? -10.829 -2.670 24.829 1.00 54.41 79 SER A O 1
ATOM 614 N N . CYS A 1 80 ? -8.630 -2.294 24.615 1.00 67.25 80 CYS A N 1
ATOM 615 C CA . CYS A 1 80 ? -8.798 -1.455 23.424 1.00 67.25 80 CYS A CA 1
ATOM 616 C C . CYS A 1 80 ? -9.347 -2.297 22.258 1.00 67.25 80 CYS A C 1
ATOM 618 O O . CYS A 1 80 ? -8.694 -3.243 21.813 1.00 67.25 80 CYS A O 1
ATOM 620 N N . SER A 1 81 ? -10.542 -1.949 21.763 1.00 73.25 81 SER A N 1
ATOM 621 C CA . SER A 1 81 ? -11.117 -2.581 20.569 1.00 73.25 81 SER A CA 1
ATOM 622 C C . SER A 1 81 ? -10.216 -2.313 19.359 1.00 73.25 81 SER A C 1
ATOM 624 O O . SER A 1 81 ? -9.717 -1.198 19.193 1.00 73.25 81 SER A O 1
ATOM 626 N N . GLU A 1 82 ? -10.017 -3.311 18.496 1.00 82.94 82 GLU A N 1
ATOM 627 C CA . GLU A 1 82 ? -9.191 -3.178 17.293 1.00 82.94 82 GLU A CA 1
ATOM 628 C C . GLU A 1 82 ? -10.016 -3.430 16.035 1.00 82.94 82 GLU A C 1
ATOM 630 O O . GLU A 1 82 ? -10.699 -4.442 15.930 1.00 82.94 82 GLU A O 1
ATOM 635 N N . ILE A 1 83 ? -9.906 -2.528 15.061 1.00 84.69 83 ILE A N 1
ATOM 636 C CA . ILE A 1 83 ? -10.487 -2.698 13.731 1.00 84.69 83 ILE A CA 1
ATOM 637 C C . ILE A 1 83 ? -9.363 -2.809 12.709 1.00 84.69 83 ILE A C 1
ATOM 639 O O . ILE A 1 83 ? -8.429 -1.999 12.676 1.00 84.69 83 ILE A O 1
ATOM 643 N N . LEU A 1 84 ? -9.459 -3.822 11.857 1.00 85.56 84 LEU A N 1
ATOM 644 C CA . LEU A 1 84 ? -8.575 -4.038 10.727 1.00 85.56 84 LEU A CA 1
ATOM 645 C C . LEU A 1 84 ? -9.195 -3.448 9.473 1.00 85.56 84 LEU A C 1
ATOM 647 O O . LEU A 1 84 ? -10.248 -3.891 9.033 1.00 85.56 84 LEU A O 1
ATOM 651 N N . ALA A 1 85 ? -8.509 -2.495 8.851 1.00 84.56 85 ALA A N 1
ATOM 652 C CA . ALA A 1 85 ? -8.897 -1.986 7.544 1.00 84.56 85 ALA A CA 1
ATOM 653 C C . ALA A 1 85 ? -7.829 -2.326 6.506 1.00 84.56 85 ALA A C 1
ATOM 655 O O . ALA A 1 85 ? -6.666 -1.929 6.624 1.00 84.56 85 ALA A O 1
ATOM 656 N N . GLY A 1 86 ? -8.217 -3.035 5.453 1.00 77.50 86 GLY A N 1
ATOM 657 C CA . GLY A 1 86 ? -7.305 -3.370 4.369 1.00 77.50 86 GLY A CA 1
ATOM 658 C C . GLY A 1 86 ? -7.909 -3.268 2.990 1.00 77.50 86 GLY A C 1
ATOM 659 O O . GLY A 1 86 ? -9.031 -2.814 2.784 1.00 77.50 86 GLY A O 1
ATOM 660 N N . GLY A 1 87 ? -7.102 -3.672 2.022 1.00 69.44 87 GLY A N 1
ATOM 661 C CA . GLY A 1 87 ? -7.489 -3.781 0.626 1.00 69.44 87 GLY A CA 1
ATOM 662 C C . GLY A 1 87 ? -6.449 -3.188 -0.308 1.00 69.44 87 GLY A C 1
ATOM 663 O O . GLY A 1 87 ? -5.478 -2.539 0.101 1.00 69.44 87 GLY A O 1
ATOM 664 N N . SER A 1 88 ? -6.642 -3.487 -1.585 1.00 62.25 88 SER A N 1
ATOM 665 C CA . SER A 1 88 ? -5.618 -3.321 -2.615 1.00 62.25 88 SER A CA 1
ATOM 666 C C . SER A 1 88 ? -5.437 -1.864 -3.053 1.00 62.25 88 SER A C 1
ATOM 668 O O . SER A 1 88 ? -4.384 -1.503 -3.574 1.00 62.25 88 SER A O 1
ATOM 670 N N . THR A 1 89 ? -6.429 -0.993 -2.820 1.00 61.59 89 THR A N 1
ATOM 671 C CA . THR A 1 89 ? -6.379 0.406 -3.276 1.00 61.59 89 THR A CA 1
ATOM 672 C C . THR A 1 89 ? -5.892 1.356 -2.174 1.00 61.59 89 THR A C 1
ATOM 674 O O . THR A 1 89 ? -6.326 1.309 -1.023 1.00 61.59 89 THR A O 1
ATOM 677 N N . GLN A 1 90 ? -4.978 2.276 -2.511 1.00 61.75 90 GLN A N 1
ATOM 678 C CA . GLN A 1 90 ? -4.537 3.321 -1.570 1.00 61.75 90 GLN A CA 1
ATOM 679 C C . GLN A 1 90 ? -5.623 4.376 -1.305 1.00 61.75 90 GLN A C 1
ATOM 681 O O . GLN A 1 90 ? -5.690 4.925 -0.200 1.00 61.75 90 GLN A O 1
ATOM 686 N N . ASN A 1 91 ? -6.483 4.637 -2.294 1.00 63.91 91 ASN A N 1
ATOM 687 C CA . ASN A 1 91 ? -7.582 5.594 -2.171 1.00 63.91 91 ASN A CA 1
ATOM 688 C C . ASN A 1 91 ? -8.643 5.096 -1.182 1.00 63.91 91 ASN A C 1
ATOM 690 O O . ASN A 1 91 ? -8.981 5.833 -0.259 1.00 63.91 91 ASN A O 1
ATOM 694 N N . GLY A 1 92 ? -9.070 3.828 -1.278 1.00 69.94 92 GLY A N 1
ATOM 695 C CA . GLY A 1 92 ? -10.045 3.244 -0.349 1.00 69.94 92 GLY A CA 1
ATOM 696 C C . GLY A 1 92 ? -9.599 3.345 1.113 1.00 69.94 92 GLY A C 1
ATOM 697 O O . GLY A 1 92 ? -10.345 3.823 1.962 1.00 69.94 92 GLY A O 1
ATOM 698 N N . LYS A 1 93 ? -8.338 3.013 1.411 1.00 80.38 93 LYS A N 1
ATOM 699 C CA . LYS A 1 93 ? -7.790 3.125 2.777 1.00 80.38 93 LYS A CA 1
ATOM 700 C C . LYS A 1 93 ? -7.735 4.562 3.294 1.00 80.38 93 LYS A C 1
ATOM 702 O O . LYS A 1 93 ? -7.913 4.796 4.486 1.00 80.38 93 LYS A O 1
ATOM 707 N N . THR A 1 94 ? -7.460 5.534 2.421 1.00 79.88 94 THR A N 1
ATOM 708 C CA . THR A 1 94 ? -7.487 6.959 2.800 1.00 79.88 94 THR A CA 1
ATOM 709 C C . THR A 1 94 ? -8.901 7.383 3.185 1.00 79.88 94 THR A C 1
ATOM 711 O O . THR A 1 94 ? -9.077 8.096 4.168 1.00 79.88 94 THR A O 1
ATOM 714 N N . MET A 1 95 ? -9.897 6.864 2.472 1.00 78.69 95 MET A N 1
ATOM 715 C CA . MET A 1 95 ? -11.305 7.148 2.713 1.00 78.69 95 MET A CA 1
ATOM 716 C C . MET A 1 95 ? -11.856 6.529 3.988 1.00 78.69 95 MET A C 1
ATOM 718 O O . MET A 1 95 ? -12.574 7.210 4.713 1.00 78.69 95 MET A O 1
ATOM 722 N N . VAL A 1 96 ? -11.449 5.305 4.330 1.00 85.19 96 VAL A N 1
ATOM 723 C CA . VAL A 1 96 ? -11.764 4.722 5.645 1.00 85.19 96 VAL A CA 1
ATOM 724 C C . VAL A 1 96 ? -11.287 5.654 6.766 1.00 85.19 96 VAL A C 1
ATOM 726 O O . VAL A 1 96 ? -12.061 5.999 7.653 1.00 85.19 96 VAL A O 1
ATOM 729 N N . LYS A 1 97 ? -10.044 6.153 6.684 1.00 87.31 97 LYS A N 1
ATOM 730 C CA . LYS A 1 97 ? -9.500 7.107 7.668 1.00 87.31 97 LYS A CA 1
ATOM 731 C C . LYS A 1 97 ? -10.291 8.417 7.707 1.00 87.31 97 LYS A C 1
ATOM 733 O O . LYS A 1 97 ? -10.523 8.937 8.790 1.00 87.31 97 LYS A O 1
ATOM 738 N N . ALA A 1 98 ? -10.718 8.939 6.555 1.00 83.69 98 ALA A N 1
ATOM 739 C CA . ALA A 1 98 ? -11.519 10.162 6.483 1.00 83.69 98 ALA A CA 1
ATOM 740 C C . ALA A 1 98 ? -12.859 10.021 7.224 1.00 83.69 98 ALA A C 1
ATOM 742 O O . ALA A 1 98 ? -13.211 10.899 8.009 1.00 83.69 98 ALA A O 1
ATOM 743 N N . VAL A 1 99 ? -13.567 8.903 7.012 1.00 86.06 99 VAL A N 1
ATOM 744 C CA . VAL A 1 99 ? -14.834 8.596 7.696 1.00 86.06 99 VAL A CA 1
ATOM 745 C C . VAL A 1 99 ? -14.616 8.522 9.208 1.00 86.06 99 VAL A C 1
ATOM 747 O O . VAL A 1 99 ? -15.304 9.212 9.953 1.00 86.06 99 VAL A O 1
ATOM 750 N N . VAL A 1 100 ? -13.614 7.757 9.659 1.00 89.19 100 VAL A N 1
ATOM 751 C CA . VAL A 1 100 ? -13.285 7.611 11.090 1.00 89.19 100 VAL A CA 1
ATOM 752 C C . VAL A 1 100 ? -13.002 8.971 11.727 1.00 89.19 100 VAL A C 1
ATOM 754 O O . VAL A 1 100 ? -13.628 9.334 12.718 1.00 89.19 100 VAL A O 1
ATOM 757 N N . LEU A 1 101 ? -12.105 9.759 11.131 1.00 86.69 101 LEU A N 1
ATOM 758 C CA . LEU A 1 101 ? -11.718 11.067 11.660 1.00 86.69 101 LEU A CA 1
ATOM 759 C C . LEU A 1 101 ? -12.888 12.054 11.718 1.00 86.69 101 LEU A C 1
ATOM 761 O O . LEU A 1 101 ? -12.973 12.852 12.655 1.00 86.69 101 LEU A O 1
ATOM 765 N N . TRP A 1 102 ? -13.791 12.003 10.737 1.00 85.25 102 TRP A N 1
ATOM 766 C CA . TRP A 1 102 ? -14.994 12.827 10.741 1.00 85.25 102 TRP A CA 1
ATOM 767 C C . TRP A 1 102 ? -15.927 12.461 11.894 1.00 85.25 102 TRP A C 1
ATOM 769 O O . TRP A 1 102 ? -16.343 13.358 12.623 1.00 85.25 102 TRP A O 1
ATOM 779 N N . ILE A 1 103 ? -16.190 11.165 12.107 1.00 87.00 103 ILE A N 1
ATOM 780 C CA . ILE A 1 103 ? -17.024 10.686 13.220 1.00 87.00 103 ILE A CA 1
ATOM 781 C C . ILE A 1 103 ? -16.423 11.148 14.547 1.00 87.00 103 ILE A C 1
ATOM 783 O O . ILE A 1 103 ? -17.125 11.746 15.359 1.00 87.00 103 ILE A O 1
ATOM 787 N N . CYS A 1 104 ? -15.115 10.949 14.744 1.00 85.88 104 CYS A N 1
ATOM 788 C CA . CYS A 1 104 ? -14.427 11.404 15.950 1.00 85.88 104 CYS A CA 1
ATOM 789 C C . CYS A 1 104 ? -14.656 12.899 16.195 1.00 85.88 104 CYS A C 1
ATOM 791 O O . CYS A 1 104 ? -15.040 13.302 17.287 1.00 85.88 104 CYS A O 1
ATOM 793 N N . ASN A 1 105 ? -14.499 13.729 15.163 1.00 81.25 105 ASN A N 1
ATOM 794 C CA . ASN A 1 105 ? -14.684 15.174 15.293 1.00 81.25 105 ASN A CA 1
ATOM 795 C C . ASN A 1 105 ? -16.139 15.570 15.550 1.00 81.25 105 ASN A C 1
ATOM 797 O O . ASN A 1 105 ? -16.382 16.496 16.328 1.00 81.25 105 ASN A O 1
ATOM 801 N N . TYR A 1 106 ? -17.093 14.877 14.925 1.00 82.31 106 TYR A N 1
ATOM 802 C CA . TYR A 1 106 ? -18.522 15.088 15.144 1.00 82.31 106 TYR A CA 1
ATOM 803 C C . TYR A 1 106 ? -18.893 14.837 16.614 1.00 82.31 106 TYR A C 1
ATOM 805 O O . TYR A 1 106 ? -19.553 15.668 17.230 1.00 82.31 106 TYR A O 1
ATOM 813 N N . PHE A 1 107 ? -18.360 13.766 17.214 1.00 83.00 107 PHE A N 1
ATOM 814 C CA . PHE A 1 107 ? -18.576 13.411 18.623 1.00 83.00 107 PHE A CA 1
ATOM 815 C C . PHE A 1 107 ? -17.544 14.002 19.600 1.00 83.00 107 PHE A C 1
ATOM 817 O O . PHE A 1 107 ? -17.556 13.648 20.777 1.00 83.00 107 PHE A O 1
ATOM 824 N N . LYS A 1 108 ? -16.671 14.916 19.149 1.00 81.19 108 LYS A N 1
ATOM 825 C CA . LYS A 1 108 ? -15.615 15.560 19.962 1.00 81.19 108 LYS A CA 1
ATOM 826 C C . LYS A 1 108 ? -14.661 14.577 20.658 1.00 81.19 108 LYS A C 1
ATOM 828 O O . LYS A 1 108 ? -14.164 14.831 21.753 1.00 81.19 108 LYS A O 1
ATOM 833 N N . VAL A 1 109 ? -14.340 13.494 19.971 1.00 84.50 109 VAL A N 1
ATOM 834 C CA . VAL A 1 109 ? -13.328 12.511 20.354 1.00 84.50 109 VAL A CA 1
ATOM 835 C C . VAL A 1 109 ? -12.016 12.867 19.663 1.00 84.50 109 VAL A C 1
ATOM 837 O O . VAL A 1 109 ? -11.982 13.071 18.448 1.00 84.50 109 VAL A O 1
ATOM 840 N N . GLY A 1 110 ? -10.925 12.959 20.422 1.00 85.50 110 GLY A N 1
ATOM 841 C CA . GLY A 1 110 ? -9.618 13.261 19.848 1.00 85.50 110 GLY A CA 1
ATOM 842 C C . GLY A 1 110 ? -9.073 12.082 19.039 1.00 85.50 110 GLY A C 1
ATOM 843 O O . GLY A 1 110 ? -9.504 10.935 19.172 1.00 85.50 110 GLY A O 1
ATOM 844 N N . SER A 1 111 ? -8.137 12.345 18.130 1.00 88.44 111 SER A N 1
ATOM 845 C CA . SER A 1 111 ? -7.591 11.298 17.256 1.00 88.44 111 SER A CA 1
ATOM 846 C C . SER A 1 111 ? -6.094 11.451 17.058 1.00 88.44 111 SER A C 1
ATOM 848 O O . SER A 1 111 ? -5.605 12.552 16.824 1.00 88.44 111 SER A O 1
ATOM 850 N N . VAL A 1 112 ? -5.361 10.340 17.092 1.00 89.69 112 VAL A N 1
ATOM 851 C CA . VAL A 1 112 ? -3.937 10.288 16.741 1.00 89.69 112 VAL A CA 1
ATOM 852 C C . VAL A 1 112 ? -3.761 9.381 15.533 1.00 89.69 112 VAL A C 1
ATOM 854 O O . VAL A 1 112 ? -4.171 8.226 15.544 1.00 89.69 112 VAL A O 1
ATOM 857 N N . VAL A 1 113 ? -3.131 9.904 14.487 1.00 90.50 113 VAL A N 1
ATOM 858 C CA . VAL A 1 113 ? -2.805 9.188 13.255 1.00 90.50 113 VAL A CA 1
ATOM 859 C C . VAL A 1 113 ? -1.296 9.018 13.173 1.00 90.50 113 VAL A C 1
ATOM 861 O O . VAL A 1 113 ? -0.557 9.991 13.007 1.00 90.50 113 VAL A O 1
ATOM 864 N N . LEU A 1 114 ? -0.835 7.775 13.256 1.00 90.00 114 LEU A N 1
ATOM 865 C CA . LEU A 1 114 ? 0.571 7.407 13.126 1.00 90.00 114 LEU A CA 1
ATOM 866 C C . LEU A 1 114 ? 0.816 6.830 11.733 1.00 90.00 114 LEU A C 1
ATOM 868 O O . LEU A 1 114 ? 0.132 5.900 11.324 1.00 90.00 114 LEU A O 1
ATOM 872 N N . SER A 1 115 ? 1.790 7.374 11.002 1.00 87.88 115 SER A N 1
ATOM 873 C CA . SER A 1 115 ? 2.184 6.898 9.664 1.00 87.88 115 SER A CA 1
ATOM 874 C C . SER A 1 115 ? 3.708 6.801 9.539 1.00 87.88 115 SER A C 1
ATOM 876 O O . SER A 1 115 ? 4.453 7.342 10.348 1.00 87.88 115 SER A O 1
ATOM 878 N N . THR A 1 116 ? 4.205 6.103 8.524 1.00 80.06 116 THR A N 1
ATOM 879 C CA . THR A 1 116 ? 5.576 5.550 8.515 1.00 80.06 116 THR A CA 1
ATOM 880 C C . THR A 1 116 ? 6.706 6.509 8.171 1.00 80.06 116 THR A C 1
ATOM 882 O O . THR A 1 116 ? 7.878 6.254 8.437 1.00 80.06 116 THR A O 1
ATOM 885 N N . THR A 1 117 ? 6.411 7.604 7.479 1.00 76.50 117 THR A N 1
ATOM 886 C CA . THR A 1 117 ? 7.454 8.527 7.022 1.00 76.50 117 THR A CA 1
ATOM 887 C C . THR A 1 117 ? 6.980 9.955 7.168 1.00 76.50 117 THR A C 1
ATOM 889 O O . THR A 1 117 ? 5.807 10.241 6.965 1.00 76.50 117 THR A O 1
ATOM 892 N N . LYS A 1 118 ? 7.905 10.889 7.422 1.00 78.19 118 LYS A N 1
ATOM 893 C CA . LYS A 1 118 ? 7.599 12.331 7.438 1.00 78.19 118 LYS A CA 1
ATOM 894 C C . LYS A 1 118 ? 6.814 12.756 6.189 1.00 78.19 118 LYS A C 1
ATOM 896 O O . LYS A 1 118 ? 5.863 13.525 6.282 1.00 78.19 118 LYS A O 1
ATOM 901 N N . ARG A 1 119 ? 7.211 12.242 5.022 1.00 73.25 119 ARG A N 1
ATOM 902 C CA . ARG A 1 119 ? 6.547 12.522 3.747 1.00 73.25 119 ARG A CA 1
ATOM 903 C C . ARG A 1 119 ? 5.165 11.877 3.655 1.00 73.25 119 ARG A C 1
ATOM 905 O O . ARG A 1 119 ? 4.233 12.549 3.237 1.00 73.25 119 ARG A O 1
ATOM 912 N N . GLY A 1 120 ? 5.034 10.618 4.069 1.00 74.81 120 GLY A N 1
ATOM 913 C CA . GLY A 1 120 ? 3.767 9.887 4.099 1.00 74.81 120 GLY A CA 1
ATOM 914 C C . GLY A 1 120 ? 2.749 10.539 5.031 1.00 74.81 120 GLY A C 1
ATOM 915 O O . GLY A 1 120 ? 1.642 10.830 4.594 1.00 74.81 120 GLY A O 1
ATOM 916 N N . THR A 1 121 ? 3.152 10.887 6.257 1.00 81.00 121 THR A N 1
ATOM 917 C CA . THR A 1 121 ? 2.323 11.622 7.223 1.00 81.00 121 THR A CA 1
ATOM 918 C C . THR A 1 121 ? 1.849 12.954 6.646 1.00 81.00 121 THR A C 1
ATOM 920 O O . THR A 1 121 ? 0.665 13.272 6.720 1.00 81.00 121 THR A O 1
ATOM 923 N N . ARG A 1 122 ? 2.753 13.726 6.027 1.00 78.69 122 ARG A N 1
ATOM 924 C CA . ARG A 1 122 ? 2.397 15.005 5.404 1.00 78.69 122 ARG A CA 1
ATOM 925 C C . ARG A 1 122 ? 1.456 14.827 4.213 1.00 78.69 122 ARG A C 1
ATOM 927 O O . ARG A 1 122 ? 0.469 15.540 4.126 1.00 78.69 122 ARG A O 1
ATOM 934 N N . SER A 1 123 ? 1.728 13.859 3.341 1.00 76.12 123 SER A N 1
ATOM 935 C CA . SER A 1 123 ? 0.866 13.557 2.196 1.00 76.12 123 SER A CA 1
ATOM 936 C C . SER A 1 123 ? -0.526 13.110 2.639 1.00 76.12 123 SER A C 1
ATOM 938 O O . SER A 1 123 ? -1.515 13.526 2.047 1.00 76.12 123 SER A O 1
ATOM 940 N N . LEU A 1 124 ? -0.622 12.292 3.689 1.00 78.44 124 LEU A N 1
ATOM 941 C CA . LEU A 1 124 ? -1.901 11.877 4.257 1.00 78.44 124 LEU A CA 1
ATOM 942 C C . LEU A 1 124 ? -2.672 13.071 4.833 1.00 78.44 124 LEU A C 1
ATOM 944 O O . LEU A 1 124 ? -3.858 13.210 4.554 1.00 78.44 124 LEU A O 1
ATOM 948 N N . PHE A 1 125 ? -1.991 13.942 5.579 1.00 81.19 125 PHE A N 1
ATOM 949 C CA . PHE A 1 125 ? -2.570 15.180 6.094 1.00 81.19 125 PHE A CA 1
ATOM 950 C C . PHE A 1 125 ? -3.102 16.071 4.961 1.00 81.19 125 PHE A C 1
ATOM 952 O O . PHE A 1 125 ? -4.262 16.455 4.989 1.00 81.19 125 PHE A O 1
ATOM 959 N N . GLU A 1 126 ? -2.296 16.334 3.928 1.00 76.62 126 GLU A N 1
ATOM 960 C CA . GLU A 1 126 ? -2.677 17.179 2.785 1.00 76.62 126 GLU A CA 1
ATOM 961 C C . GLU A 1 126 ? -3.829 16.575 1.958 1.00 76.62 126 GLU A C 1
ATOM 963 O O . GLU A 1 126 ? -4.641 17.314 1.408 1.00 76.62 126 GLU A O 1
ATOM 968 N N . LYS A 1 127 ? -3.943 15.239 1.890 1.00 73.56 127 LYS A N 1
ATOM 969 C CA . LYS A 1 127 ? -5.068 14.554 1.222 1.00 73.56 127 LYS A CA 1
ATOM 970 C C . LYS A 1 127 ? -6.399 14.745 1.948 1.00 73.56 127 LYS A C 1
ATOM 972 O O . LYS A 1 127 ? -7.431 14.807 1.287 1.00 73.56 127 LYS A O 1
ATOM 977 N N . LEU A 1 128 ? -6.371 14.790 3.278 1.00 74.31 128 LEU A N 1
ATOM 978 C CA . LEU A 1 128 ? -7.561 14.933 4.122 1.00 74.31 128 LEU A CA 1
ATOM 979 C C . LEU A 1 128 ? -7.890 16.410 4.411 1.00 74.31 128 LEU A C 1
ATOM 981 O O . LEU A 1 128 ? -9.047 16.750 4.652 1.00 74.31 128 LEU A O 1
ATOM 985 N N . HIS A 1 129 ? -6.878 17.284 4.343 1.00 71.75 129 HIS A N 1
ATOM 986 C CA . HIS A 1 129 ? -6.954 18.716 4.646 1.00 71.75 129 HIS A CA 1
ATOM 987 C C . HIS A 1 129 ? -6.175 19.545 3.608 1.00 71.75 129 HIS A C 1
ATOM 989 O O . HIS A 1 129 ? -5.084 20.045 3.901 1.00 71.75 129 HIS A O 1
ATOM 995 N N . PRO A 1 130 ? -6.704 19.685 2.380 1.00 62.09 130 PRO A N 1
ATOM 996 C CA . PRO A 1 130 ? -6.055 20.477 1.339 1.00 62.09 130 PRO A CA 1
ATOM 997 C C . PRO A 1 130 ? -6.026 21.979 1.708 1.00 62.09 130 PRO A C 1
ATOM 999 O O . PRO A 1 130 ? -6.985 22.476 2.306 1.00 62.09 130 PRO A O 1
ATOM 1002 N N . PRO A 1 131 ? -4.950 22.719 1.372 1.00 58.09 131 PRO A N 1
ATOM 1003 C CA . PRO A 1 131 ? -4.842 24.155 1.647 1.00 58.09 131 PRO A CA 1
ATOM 1004 C C . PRO A 1 131 ? -5.837 24.990 0.820 1.00 58.09 131 PRO A C 1
ATOM 1006 O O . PRO A 1 131 ? -6.151 24.649 -0.317 1.00 58.09 131 PRO A O 1
ATOM 1009 N N . ALA A 1 132 ? -6.295 26.116 1.384 1.00 50.66 132 ALA A N 1
ATOM 1010 C CA . ALA A 1 132 ? -7.329 26.981 0.796 1.00 50.66 132 ALA A CA 1
ATOM 1011 C C . ALA A 1 132 ? -6.934 27.624 -0.553 1.00 50.66 132 ALA A C 1
ATOM 1013 O O . ALA A 1 132 ? -7.791 27.885 -1.387 1.00 50.66 132 ALA A O 1
ATOM 1014 N N . GLU A 1 133 ? -5.642 27.857 -0.802 1.00 43.69 133 GLU A N 1
ATOM 1015 C CA . GLU A 1 133 ? -5.158 28.507 -2.033 1.00 43.69 133 GLU A CA 1
ATOM 1016 C C . GLU A 1 133 ? -5.201 27.597 -3.276 1.00 43.69 133 GLU A C 1
ATOM 1018 O O . GLU A 1 133 ? -5.223 28.093 -4.400 1.00 43.69 133 GLU A O 1
ATOM 1023 N N . GLU A 1 134 ? -5.278 26.272 -3.101 1.00 45.91 134 GLU A N 1
ATOM 1024 C CA . GLU A 1 134 ? -5.401 25.311 -4.210 1.00 45.91 134 GLU A CA 1
ATOM 1025 C C . GLU A 1 134 ? -6.861 25.133 -4.692 1.00 45.91 134 GLU A C 1
ATOM 1027 O O . GLU A 1 134 ? -7.130 24.299 -5.557 1.00 45.91 134 GLU A O 1
ATOM 1032 N N . GLU A 1 135 ? -7.814 25.918 -4.165 1.00 41.44 135 GLU A N 1
ATOM 1033 C CA . GLU A 1 135 ? -9.231 25.902 -4.574 1.00 41.44 135 GLU A CA 1
ATOM 1034 C C . GLU A 1 135 ? -9.460 26.439 -5.997 1.00 41.44 135 GLU A C 1
ATOM 1036 O O . GLU A 1 135 ? -10.430 26.048 -6.647 1.00 41.44 135 GLU A O 1
ATOM 1041 N N . LYS A 1 136 ? -8.566 27.295 -6.516 1.00 37.00 136 LYS A N 1
ATOM 1042 C CA . LYS A 1 136 ? -8.807 28.042 -7.765 1.00 37.00 136 LYS A CA 1
ATOM 1043 C C . LYS A 1 136 ? -8.568 27.271 -9.072 1.00 37.00 136 LYS A C 1
ATOM 1045 O O . LYS A 1 136 ? -9.053 27.728 -10.098 1.00 37.00 136 LYS A O 1
ATOM 1050 N N . ASP A 1 137 ? -7.911 26.107 -9.049 1.00 37.06 137 ASP A N 1
ATOM 1051 C CA . ASP A 1 137 ? -7.486 25.384 -10.273 1.00 37.06 137 ASP A CA 1
ATOM 1052 C C . ASP A 1 137 ? -8.111 23.980 -10.452 1.00 37.06 137 ASP A C 1
ATOM 1054 O O . ASP A 1 137 ? -7.670 23.160 -11.263 1.00 37.06 137 ASP A O 1
ATOM 1058 N N . SER A 1 138 ? -9.160 23.655 -9.693 1.00 36.16 138 SER A N 1
ATOM 1059 C CA . SER A 1 138 ? -9.674 22.278 -9.590 1.00 36.16 138 SER A CA 1
ATOM 1060 C C . SER A 1 138 ? -10.810 21.910 -10.560 1.00 36.16 138 SER A C 1
ATOM 1062 O O . SER A 1 138 ? -11.687 21.119 -10.225 1.00 36.16 138 SER A O 1
ATOM 1064 N N . SER A 1 139 ? -10.762 22.387 -11.808 1.00 34.81 139 SER A N 1
ATOM 1065 C CA . SER A 1 139 ? -11.529 21.777 -12.913 1.00 34.81 139 SER A CA 1
ATOM 1066 C C . SER A 1 139 ? -10.847 20.528 -13.500 1.00 34.81 139 SER A C 1
ATOM 1068 O O . SER A 1 139 ? -11.386 19.899 -14.407 1.00 34.81 139 SER A O 1
ATOM 1070 N N . THR A 1 140 ? -9.677 20.121 -12.985 1.00 35.03 140 THR A N 1
ATOM 1071 C CA . THR A 1 140 ? -8.880 19.020 -13.554 1.00 35.03 140 THR A CA 1
ATOM 1072 C C . THR A 1 140 ? -8.629 17.862 -12.573 1.00 35.03 140 THR A C 1
ATOM 1074 O O . THR A 1 140 ? -7.601 17.777 -11.909 1.00 35.03 140 THR A O 1
ATOM 1077 N N . GLU A 1 141 ? -9.606 16.953 -12.539 1.00 37.12 141 GLU A N 1
ATOM 1078 C CA . GLU A 1 141 ? -9.545 15.498 -12.297 1.00 37.12 141 GLU A CA 1
ATOM 1079 C C . GLU A 1 141 ? -8.575 14.881 -11.252 1.00 37.12 141 GLU A C 1
ATOM 1081 O O . GLU A 1 141 ? -7.359 14.812 -11.424 1.00 37.12 141 GLU A O 1
ATOM 1086 N N . ARG A 1 142 ? -9.209 14.220 -10.264 1.00 37.72 142 ARG A N 1
ATOM 1087 C CA . ARG A 1 142 ? -8.912 12.867 -9.732 1.00 37.72 142 ARG A CA 1
ATOM 1088 C C . ARG A 1 142 ? -7.549 12.602 -9.073 1.00 37.72 142 ARG A C 1
ATOM 1090 O O . ARG A 1 142 ? -6.870 11.619 -9.342 1.00 37.72 142 ARG A O 1
ATOM 1097 N N . GLY A 1 143 ? -7.288 13.318 -7.994 1.00 39.81 143 GLY A N 1
ATOM 1098 C CA . GLY A 1 143 ? -7.399 12.655 -6.695 1.00 39.81 143 GLY A CA 1
ATOM 1099 C C . GLY A 1 143 ? -8.587 13.322 -6.042 1.00 39.81 143 GLY A C 1
ATOM 1100 O O . GLY A 1 143 ? -8.606 14.548 -6.008 1.00 39.81 143 GLY A O 1
ATOM 1101 N N . THR A 1 144 ? -9.615 12.595 -5.624 1.00 43.09 144 THR A N 1
ATOM 1102 C CA . THR A 1 144 ? -10.679 13.219 -4.847 1.00 43.09 144 THR A CA 1
ATOM 1103 C C . THR A 1 144 ? -10.033 13.827 -3.600 1.00 43.09 144 THR A C 1
ATOM 1105 O O . THR A 1 144 ? -9.671 13.143 -2.643 1.00 43.09 144 THR A O 1
ATOM 1108 N N . ARG A 1 145 ? -9.771 15.133 -3.655 1.00 47.28 145 ARG A N 1
ATOM 1109 C CA . ARG A 1 145 ? -9.337 15.917 -2.511 1.00 47.28 145 ARG A CA 1
ATOM 1110 C C . ARG A 1 145 ? -10.591 16.114 -1.704 1.00 47.28 145 ARG A C 1
ATOM 1112 O O . ARG A 1 145 ? -11.349 17.060 -1.888 1.00 47.28 145 ARG A O 1
ATOM 1119 N N . HIS A 1 146 ? -10.858 15.110 -0.895 1.00 51.47 146 HIS A N 1
ATOM 1120 C CA . HIS A 1 146 ? -11.975 15.104 0.007 1.00 51.47 146 HIS A CA 1
ATOM 1121 C C . HIS A 1 146 ? -11.679 16.148 1.070 1.00 51.47 146 HIS A C 1
ATOM 1123 O O . HIS A 1 146 ? -10.935 15.890 2.014 1.00 51.47 146 HIS A O 1
ATOM 1129 N N . LYS A 1 147 ? -12.194 17.364 0.875 1.00 53.03 147 LYS A N 1
ATOM 1130 C CA . LYS A 1 147 ? -12.113 18.397 1.899 1.00 53.03 147 LYS A CA 1
ATOM 1131 C C . LYS A 1 147 ? -13.019 17.949 3.031 1.00 53.03 147 LYS A C 1
ATOM 1133 O O . LYS A 1 147 ? -14.221 18.198 3.015 1.00 53.03 147 LYS A O 1
ATOM 1138 N N . LEU A 1 148 ? -12.436 17.258 4.000 1.00 58.12 148 LEU A N 1
ATOM 1139 C CA . LEU A 1 148 ? -13.136 16.978 5.229 1.00 58.12 148 LEU A CA 1
ATOM 1140 C C . LEU A 1 148 ? -13.219 18.302 5.983 1.00 58.12 148 LEU A C 1
ATOM 1142 O O . LEU A 1 148 ? -12.225 18.778 6.536 1.00 58.12 148 LEU A O 1
ATOM 1146 N N . LYS A 1 149 ? -14.393 18.936 5.939 1.00 60.81 149 LYS A N 1
ATOM 1147 C CA . LYS A 1 149 ? -14.671 20.140 6.718 1.00 60.81 149 LYS A CA 1
ATOM 1148 C C . LYS A 1 149 ? -14.704 19.737 8.186 1.00 60.81 149 LYS A C 1
ATOM 1150 O O . LYS A 1 149 ? -15.728 19.314 8.713 1.00 60.81 149 LYS A O 1
ATOM 1155 N N . MET A 1 150 ? -13.540 19.794 8.820 1.00 62.00 150 MET A N 1
ATOM 1156 C CA . MET A 1 150 ? -13.420 19.550 10.245 1.00 62.00 150 MET A CA 1
ATOM 1157 C C . MET A 1 150 ? -13.761 20.835 11.000 1.00 62.00 150 MET A C 1
ATOM 1159 O O . MET A 1 150 ? -13.243 21.893 10.640 1.00 62.00 150 MET A O 1
ATOM 1163 N N . PRO A 1 151 ? -14.591 20.763 12.054 1.00 55.41 151 PRO A N 1
ATOM 1164 C CA . PRO A 1 151 ? -14.874 21.913 12.911 1.00 55.41 151 PRO A CA 1
ATOM 1165 C C . PRO A 1 151 ? -13.611 22.477 13.571 1.00 55.41 151 PRO A C 1
ATOM 1167 O O . PRO A 1 151 ? -13.556 23.659 13.896 1.00 55.41 151 PRO A O 1
ATOM 1170 N N . VAL A 1 152 ? -12.605 21.621 13.775 1.00 63.38 152 VAL A N 1
ATOM 1171 C CA . VAL A 1 152 ? -11.326 21.955 14.394 1.00 63.38 152 VAL A CA 1
ATOM 1172 C C . VAL A 1 152 ? -10.190 21.574 13.440 1.00 63.38 152 VAL A C 1
ATOM 1174 O O . VAL A 1 152 ? -10.147 20.430 12.982 1.00 63.38 152 VAL A O 1
ATOM 1177 N N . PRO A 1 153 ? -9.262 22.497 13.126 1.00 68.19 153 PRO A N 1
ATOM 1178 C CA . PRO A 1 153 ? -8.133 22.195 12.260 1.00 68.19 153 PRO A CA 1
ATOM 1179 C C . PRO A 1 153 ? -7.230 21.097 12.849 1.00 68.19 153 PRO A C 1
ATOM 1181 O O . PRO A 1 153 ? -6.842 21.172 14.016 1.00 68.19 153 PRO A O 1
ATOM 1184 N N . PRO A 1 154 ? -6.839 20.094 12.054 1.00 77.19 154 PRO A N 1
ATOM 1185 C CA . PRO A 1 154 ? -5.900 19.071 12.488 1.00 77.19 154 PRO A CA 1
ATOM 1186 C C . PRO A 1 154 ? -4.463 19.591 12.537 1.00 77.19 154 PRO A C 1
ATOM 1188 O O . PRO A 1 154 ? -4.075 20.504 11.805 1.00 77.19 154 PRO A O 1
ATOM 1191 N N . ILE A 1 155 ? -3.633 18.937 13.348 1.00 79.31 155 ILE A N 1
ATOM 1192 C CA . ILE A 1 155 ? -2.207 19.235 13.488 1.00 79.31 155 ILE A CA 1
ATOM 1193 C C . ILE A 1 155 ? -1.369 18.180 12.773 1.00 79.31 155 ILE A C 1
ATOM 1195 O O . ILE A 1 155 ? -1.581 16.983 12.939 1.00 79.31 155 ILE A O 1
ATOM 1199 N N . CYS A 1 156 ? -0.325 18.617 12.064 1.00 81.38 156 CYS A N 1
ATOM 1200 C CA . CYS A 1 156 ? 0.686 17.733 11.491 1.00 81.38 156 CYS A CA 1
ATOM 1201 C C . CYS A 1 156 ? 2.070 17.959 12.118 1.00 81.38 156 CYS A C 1
ATOM 1203 O O . CYS A 1 156 ? 2.708 18.995 11.919 1.00 81.38 156 CYS A O 1
ATOM 1205 N N . LEU A 1 157 ? 2.577 16.948 12.828 1.00 78.19 157 LEU A N 1
ATOM 1206 C CA . LEU A 1 157 ? 3.902 16.932 13.461 1.00 78.19 157 LEU A CA 1
ATOM 1207 C C . LEU A 1 157 ? 5.026 16.453 12.530 1.00 78.19 157 LEU A C 1
ATOM 1209 O O . LEU A 1 157 ? 6.157 16.238 12.987 1.00 78.19 157 LEU A O 1
ATOM 1213 N N . ALA A 1 158 ? 4.747 16.308 11.230 1.00 69.44 158 ALA A N 1
ATOM 1214 C CA . ALA A 1 158 ? 5.695 15.851 10.218 1.00 69.44 158 ALA A CA 1
ATOM 1215 C C . ALA A 1 158 ? 6.872 16.834 10.042 1.00 69.44 158 ALA A C 1
ATOM 1217 O O . ALA A 1 158 ? 6.902 17.698 9.168 1.00 69.44 158 ALA A O 1
ATOM 1218 N N . GLY A 1 159 ? 7.896 16.673 10.882 1.00 59.75 159 GLY A N 1
ATOM 1219 C CA . GLY A 1 159 ? 9.137 17.445 10.857 1.00 59.75 159 GLY A CA 1
ATOM 1220 C C . GLY A 1 159 ? 9.032 18.913 11.272 1.00 59.75 159 GLY A C 1
ATOM 1221 O O . GLY A 1 159 ? 9.950 19.664 10.956 1.00 59.75 159 GLY A O 1
ATOM 1222 N N . ARG A 1 160 ? 7.969 19.303 11.983 1.00 63.44 160 ARG A N 1
ATOM 1223 C CA . ARG A 1 160 ? 7.913 20.547 12.766 1.00 63.44 160 ARG A CA 1
ATOM 1224 C C . ARG A 1 160 ? 8.195 20.240 14.245 1.00 63.44 160 ARG A C 1
ATOM 1226 O O . ARG A 1 160 ? 7.908 19.134 14.722 1.00 63.44 160 ARG A O 1
ATOM 1233 N N . ARG A 1 161 ? 8.795 21.197 14.956 1.00 57.88 161 ARG A N 1
ATOM 1234 C CA . ARG A 1 161 ? 8.670 21.318 16.414 1.00 57.88 161 ARG A CA 1
ATOM 1235 C C . ARG A 1 161 ? 7.502 22.278 16.621 1.00 57.88 161 ARG A C 1
ATOM 1237 O O . ARG A 1 161 ? 7.616 23.428 16.224 1.00 57.88 161 ARG A O 1
ATOM 1244 N N . LEU A 1 162 ? 6.375 21.776 17.104 1.00 60.84 162 LEU A N 1
ATOM 1245 C CA . LEU A 1 162 ? 5.345 22.634 17.685 1.00 60.84 162 LEU A CA 1
ATOM 1246 C C . LEU A 1 162 ? 5.604 22.658 19.189 1.00 60.84 162 LEU A C 1
ATOM 1248 O O . LEU A 1 162 ? 6.050 21.643 19.736 1.00 60.84 162 LEU A O 1
ATOM 1252 N N . ASP A 1 163 ? 5.403 23.809 19.819 1.00 70.81 163 ASP A N 1
ATOM 1253 C CA . ASP A 1 163 ? 5.449 23.920 21.272 1.00 70.81 163 ASP A CA 1
ATOM 1254 C C . ASP A 1 163 ? 4.322 23.087 21.907 1.00 70.81 163 ASP A C 1
ATOM 1256 O O . ASP A 1 163 ? 3.281 22.826 21.296 1.00 70.81 163 ASP A O 1
ATOM 1260 N N . GLN A 1 164 ? 4.577 22.602 23.123 1.00 71.00 164 GLN A N 1
ATOM 1261 C CA . GLN A 1 164 ? 3.669 21.706 23.842 1.00 71.00 164 GLN A CA 1
ATOM 1262 C C . GLN A 1 164 ? 2.319 22.371 24.137 1.00 71.00 164 GLN A C 1
ATOM 1264 O O . GLN A 1 164 ? 1.291 21.713 24.006 1.00 71.00 164 GLN A O 1
ATOM 1269 N N . GLU A 1 165 ? 2.315 23.673 24.436 1.00 74.44 165 GLU A N 1
ATOM 1270 C CA . GLU A 1 165 ? 1.117 24.490 24.671 1.00 74.44 165 GLU A CA 1
ATOM 1271 C C . GLU A 1 165 ? 0.162 24.474 23.469 1.00 74.44 165 GLU A C 1
ATOM 1273 O O . GLU A 1 165 ? -1.034 24.219 23.610 1.00 74.44 165 GLU A O 1
ATOM 1278 N N . THR A 1 166 ? 0.686 24.652 22.255 1.00 72.69 166 THR A N 1
ATOM 1279 C CA . THR A 1 166 ? -0.109 24.599 21.024 1.00 72.69 166 THR A CA 1
ATOM 1280 C C . THR A 1 166 ? -0.702 23.213 20.804 1.00 72.69 166 THR A C 1
ATOM 1282 O O . THR A 1 166 ? -1.875 23.101 20.438 1.00 72.69 166 THR A O 1
ATOM 1285 N N . ILE A 1 167 ? 0.072 22.145 21.025 1.00 70.69 167 ILE A N 1
ATOM 1286 C CA . ILE A 1 167 ? -0.445 20.777 20.874 1.00 70.69 167 ILE A CA 1
ATOM 1287 C C . ILE A 1 167 ? -1.541 20.527 21.914 1.00 70.69 167 ILE A C 1
ATOM 1289 O O . ILE A 1 167 ? -2.631 20.105 21.538 1.00 70.69 167 ILE A O 1
ATOM 1293 N N . LYS A 1 168 ? -1.296 20.872 23.181 1.00 72.88 168 LYS A N 1
ATOM 1294 C CA . LYS A 1 168 ? -2.257 20.767 24.285 1.00 72.88 168 LYS A CA 1
ATOM 1295 C C . LYS A 1 168 ? -3.562 21.497 23.981 1.00 72.88 168 LYS A C 1
ATOM 1297 O O . LYS A 1 168 ? -4.616 20.869 23.978 1.00 72.88 168 LYS A O 1
ATOM 1302 N N . LYS A 1 169 ? -3.503 22.787 23.632 1.00 71.38 169 LYS A N 1
ATOM 1303 C CA . LYS A 1 169 ? -4.691 23.600 23.324 1.00 71.38 169 LYS A CA 1
ATOM 1304 C C . LYS A 1 169 ? -5.552 22.983 22.222 1.00 71.38 169 LYS A C 1
ATOM 1306 O O . LYS A 1 169 ? -6.773 23.047 22.297 1.00 71.38 169 LYS A O 1
ATOM 1311 N N . ASN A 1 170 ? -4.926 22.387 21.209 1.00 69.69 170 ASN A N 1
ATOM 1312 C CA . ASN A 1 170 ? -5.639 21.742 20.111 1.00 69.69 170 ASN A CA 1
ATOM 1313 C C . ASN A 1 170 ? -6.178 20.354 20.495 1.00 69.69 170 ASN A C 1
ATOM 1315 O O . ASN A 1 170 ? -7.317 20.034 20.170 1.00 69.69 170 ASN A O 1
ATOM 1319 N N . VAL A 1 171 ? -5.406 19.532 21.211 1.00 70.06 171 VAL A N 1
ATOM 1320 C CA . VAL A 1 171 ? -5.874 18.217 21.687 1.00 70.06 171 VAL A CA 1
ATOM 1321 C C . VAL A 1 171 ? -7.094 18.375 22.604 1.00 70.06 171 VAL A C 1
ATOM 1323 O O . VAL A 1 171 ? -8.072 17.652 22.433 1.00 70.06 171 VAL A O 1
ATOM 1326 N N . MET A 1 172 ? -7.097 19.391 23.474 1.00 67.56 172 MET A N 1
ATOM 1327 C CA . MET A 1 172 ? -8.217 19.709 24.374 1.00 67.56 172 MET A CA 1
ATOM 1328 C C . MET A 1 172 ? -9.524 20.094 23.664 1.00 67.56 172 MET A C 1
ATOM 1330 O O . MET A 1 172 ? -10.593 19.954 24.246 1.00 67.56 172 MET A O 1
ATOM 1334 N N . ILE A 1 173 ? -9.472 20.548 22.407 1.00 63.00 173 ILE A N 1
ATOM 1335 C CA . ILE A 1 173 ? -10.666 20.845 21.593 1.00 63.00 173 ILE A CA 1
ATOM 1336 C C . ILE A 1 173 ? -11.017 19.695 20.631 1.00 63.00 173 ILE A C 1
ATOM 1338 O O . ILE A 1 173 ? -11.693 19.913 19.624 1.00 63.00 173 ILE A O 1
ATOM 1342 N N . SER A 1 174 ? -10.564 18.474 20.944 1.00 63.19 174 SER A N 1
ATOM 1343 C CA . SER A 1 174 ? -10.803 17.233 20.189 1.00 63.19 174 SER A CA 1
ATOM 1344 C C . SER A 1 174 ? -10.056 17.126 18.852 1.00 63.19 174 SER A C 1
ATOM 1346 O O . SER A 1 174 ? -10.460 16.357 17.977 1.00 63.19 174 SER A O 1
ATOM 1348 N N . ALA A 1 175 ? -8.967 17.882 18.660 1.00 72.44 175 ALA A N 1
ATOM 1349 C CA . ALA A 1 175 ? -8.245 17.906 17.387 1.00 72.44 175 ALA A CA 1
ATOM 1350 C C . ALA A 1 175 ? -7.639 16.545 16.996 1.00 72.44 175 ALA A C 1
ATOM 1352 O O . ALA A 1 175 ? -7.365 15.662 17.811 1.00 72.44 175 ALA A O 1
ATOM 1353 N N . THR A 1 176 ? -7.380 16.400 15.696 1.00 83.75 176 THR A N 1
ATOM 1354 C CA . THR A 1 176 ? -6.658 15.257 15.130 1.00 83.75 176 THR A CA 1
ATOM 1355 C C . THR A 1 176 ? -5.165 15.562 15.012 1.00 83.75 176 THR A C 1
ATOM 1357 O O . THR A 1 176 ? -4.776 16.577 14.433 1.00 83.75 176 THR A O 1
ATOM 1360 N N . LEU A 1 177 ? -4.323 14.659 15.513 1.00 86.88 177 LEU A N 1
ATOM 1361 C CA . LEU A 1 177 ? -2.867 14.748 15.484 1.00 86.88 177 LEU A CA 1
ATOM 1362 C C . LEU A 1 177 ? -2.272 13.756 14.482 1.00 86.88 177 LEU A C 1
ATOM 1364 O O . LEU A 1 177 ? -2.375 12.549 14.662 1.00 86.88 177 LEU A O 1
ATOM 1368 N N . PHE A 1 178 ? -1.565 14.249 13.471 1.00 87.62 178 PHE A N 1
ATOM 1369 C CA . PHE A 1 178 ? -0.791 13.428 12.543 1.00 87.62 178 PHE A CA 1
ATOM 1370 C C . PHE A 1 178 ? 0.679 13.402 12.956 1.00 87.62 178 PHE A C 1
ATOM 1372 O O . PHE A 1 178 ? 1.337 14.444 13.010 1.00 87.62 178 PHE A O 1
ATOM 1379 N N . ALA A 1 179 ? 1.227 12.212 13.183 1.00 86.31 179 ALA A N 1
ATOM 1380 C CA . ALA A 1 179 ? 2.628 12.021 13.531 1.00 86.31 179 ALA A CA 1
ATOM 1381 C C . ALA A 1 179 ? 3.272 10.888 12.726 1.00 86.31 179 ALA A C 1
ATOM 1383 O O . ALA A 1 179 ? 2.610 10.021 12.153 1.00 86.31 179 ALA A O 1
ATOM 1384 N N . ASN A 1 180 ? 4.600 10.934 12.642 1.00 84.69 180 ASN A N 1
ATOM 1385 C CA . ASN A 1 180 ? 5.382 9.861 12.050 1.00 84.69 180 ASN A CA 1
ATOM 1386 C C . ASN A 1 180 ? 5.802 8.840 13.123 1.00 84.69 180 ASN A C 1
ATOM 1388 O O . ASN A 1 180 ? 6.116 9.227 14.248 1.00 84.69 180 ASN A O 1
ATOM 1392 N N . ASP A 1 181 ? 5.875 7.564 12.753 1.00 78.88 181 ASP A N 1
ATOM 1393 C CA . ASP A 1 181 ? 6.121 6.394 13.611 1.00 78.88 181 ASP A CA 1
ATOM 1394 C C . ASP A 1 181 ? 7.564 6.255 14.131 1.00 78.88 181 ASP A C 1
ATOM 1396 O O . ASP A 1 181 ? 8.075 5.158 14.327 1.00 78.88 181 ASP A O 1
ATOM 1400 N N . THR A 1 182 ? 8.281 7.352 14.353 1.00 82.69 182 THR A N 1
ATOM 1401 C CA . THR A 1 182 ? 9.603 7.258 14.988 1.00 82.69 182 THR A CA 1
ATOM 1402 C C . THR A 1 182 ? 9.437 7.173 16.497 1.00 82.69 182 THR A C 1
ATOM 1404 O O . THR A 1 182 ? 8.729 8.012 17.053 1.00 82.69 182 THR A O 1
ATOM 1407 N N . ALA A 1 183 ? 10.165 6.264 17.153 1.00 82.75 183 ALA A N 1
ATOM 1408 C CA . ALA A 1 183 ? 10.172 6.103 18.612 1.00 82.75 183 ALA A CA 1
ATOM 1409 C C . ALA A 1 183 ? 10.252 7.451 19.348 1.00 82.75 183 ALA A C 1
ATOM 1411 O O . ALA A 1 183 ? 9.366 7.785 20.118 1.00 82.75 183 ALA A O 1
ATOM 1412 N N . GLN A 1 184 ? 11.218 8.300 18.979 1.00 82.50 184 GLN A N 1
ATOM 1413 C CA . GLN A 1 184 ? 11.390 9.637 19.560 1.00 82.50 184 GLN A CA 1
ATOM 1414 C C . GLN A 1 184 ? 10.138 10.528 19.468 1.00 82.50 184 GLN A C 1
ATOM 1416 O O . GLN A 1 184 ? 9.888 11.338 20.354 1.00 82.50 184 GLN A O 1
ATOM 1421 N N . LYS A 1 185 ? 9.376 10.449 18.371 1.00 82.25 185 LYS A N 1
ATOM 1422 C CA . LYS A 1 185 ? 8.160 11.256 18.200 1.00 82.25 185 LYS A CA 1
ATOM 1423 C C . LYS A 1 185 ? 7.018 10.695 19.025 1.00 82.25 185 LYS A C 1
ATOM 1425 O O . LYS A 1 185 ? 6.323 11.484 19.645 1.00 82.25 185 LYS A O 1
ATOM 1430 N N . ILE A 1 186 ? 6.868 9.375 19.047 1.00 85.94 186 ILE A N 1
ATOM 1431 C CA . ILE A 1 186 ? 5.860 8.706 19.865 1.00 85.94 186 ILE A CA 1
ATOM 1432 C C . ILE A 1 186 ? 6.117 9.002 21.345 1.00 85.94 186 ILE A C 1
ATOM 1434 O O . ILE A 1 186 ? 5.223 9.528 21.988 1.00 85.94 186 ILE A O 1
ATOM 1438 N N . THR A 1 187 ? 7.349 8.826 21.840 1.00 86.06 187 THR A N 1
ATOM 1439 C CA . THR A 1 187 ? 7.728 9.158 23.225 1.00 86.06 187 THR A CA 1
ATOM 1440 C C . THR A 1 187 ? 7.419 10.612 23.577 1.00 86.06 187 THR A C 1
ATOM 1442 O O . THR A 1 187 ? 6.817 10.868 24.607 1.00 86.06 187 THR A O 1
ATOM 1445 N N . LYS A 1 188 ? 7.731 11.572 22.699 1.00 82.75 188 LYS A N 1
ATOM 1446 C CA . LYS A 1 188 ? 7.406 12.990 22.943 1.00 82.75 188 LYS A CA 1
ATOM 1447 C C . LYS A 1 188 ? 5.913 13.281 23.015 1.00 82.75 188 LYS A C 1
ATOM 1449 O O . LYS A 1 188 ? 5.505 14.211 23.702 1.00 82.75 188 LYS A O 1
ATOM 1454 N N . ILE A 1 189 ? 5.105 12.551 22.247 1.00 83.00 189 ILE A N 1
ATOM 1455 C CA . ILE A 1 189 ? 3.652 12.665 22.352 1.00 83.00 189 ILE A CA 1
ATOM 1456 C C . ILE A 1 189 ? 3.216 12.021 23.671 1.00 83.00 189 ILE A C 1
ATOM 1458 O O . ILE A 1 189 ? 2.462 12.647 24.397 1.00 83.00 189 ILE A O 1
ATOM 1462 N N . SER A 1 190 ? 3.739 10.847 24.035 1.00 87.06 190 SER A N 1
ATOM 1463 C CA . SER A 1 190 ? 3.466 10.214 25.331 1.00 87.06 190 SER A CA 1
ATOM 1464 C C . SER A 1 190 ? 3.756 11.146 26.511 1.00 87.06 190 SER A C 1
ATOM 1466 O O . SER A 1 190 ? 2.884 11.328 27.349 1.00 87.06 190 SER A O 1
ATOM 1468 N N . GLU A 1 191 ? 4.924 11.795 26.532 1.00 85.62 191 GLU A N 1
ATOM 1469 C CA . GLU A 1 191 ? 5.324 12.760 27.569 1.00 85.62 191 GLU A CA 1
ATOM 1470 C C . GLU A 1 191 ? 4.314 13.910 27.707 1.00 85.62 191 GLU A C 1
ATOM 1472 O O . GLU A 1 191 ? 3.985 14.314 28.818 1.00 85.62 191 GLU A O 1
ATOM 1477 N N . LEU A 1 192 ? 3.776 14.414 26.588 1.00 81.38 192 LEU A N 1
ATOM 1478 C CA . LEU A 1 192 ? 2.745 15.454 26.612 1.00 81.38 192 LEU A CA 1
ATOM 1479 C C . LEU A 1 192 ? 1.461 14.961 27.292 1.00 81.38 192 LEU A C 1
ATOM 1481 O O . LEU A 1 192 ? 0.907 15.673 28.123 1.00 81.38 192 LEU A O 1
ATOM 1485 N N . PHE A 1 193 ? 0.997 13.759 26.942 1.00 82.38 193 PHE A N 1
ATOM 1486 C CA . PHE A 1 193 ? -0.212 13.166 27.525 1.00 82.38 193 PHE A CA 1
ATOM 1487 C C . PHE A 1 193 ? -0.016 12.769 28.992 1.00 82.38 193 PHE A C 1
ATOM 1489 O O . PHE A 1 193 ? -0.967 12.784 29.763 1.00 82.38 193 PHE A O 1
ATOM 1496 N N . GLU A 1 194 ? 1.202 12.404 29.384 1.00 85.38 194 GLU A N 1
ATOM 1497 C CA . GLU A 1 194 ? 1.533 12.052 30.763 1.00 85.38 194 GLU A CA 1
ATOM 1498 C C . GLU A 1 194 ? 1.645 13.287 31.665 1.00 85.38 194 GLU A C 1
ATOM 1500 O O . GLU A 1 194 ? 1.265 13.226 32.829 1.00 85.38 194 GLU A O 1
ATOM 1505 N N . SER A 1 195 ? 2.114 14.415 31.124 1.00 82.75 195 SER A N 1
ATOM 1506 C CA . SER A 1 195 ? 2.279 15.670 31.869 1.00 82.75 195 SER A CA 1
ATOM 1507 C C . SER A 1 195 ? 0.976 16.417 32.183 1.00 82.75 195 SER A C 1
ATOM 1509 O O . SER A 1 195 ? 1.013 17.413 32.904 1.00 82.75 195 SER A O 1
ATOM 1511 N N . ASP A 1 196 ? -0.159 15.978 31.632 1.00 81.12 196 ASP A N 1
ATOM 1512 C CA . ASP A 1 196 ? -1.429 16.694 31.719 1.00 81.12 196 ASP A CA 1
ATOM 1513 C C . ASP A 1 196 ? -2.617 15.751 31.961 1.00 81.12 196 ASP A C 1
ATOM 1515 O O . ASP A 1 196 ? -3.076 15.036 31.065 1.00 81.12 196 ASP A O 1
ATOM 1519 N N . ASP A 1 197 ? -3.144 15.787 33.185 1.00 80.06 197 ASP A N 1
ATOM 1520 C CA . ASP A 1 197 ? -4.257 14.936 33.610 1.00 80.06 197 ASP A CA 1
ATOM 1521 C C . ASP A 1 197 ? -5.560 15.209 32.851 1.00 80.06 197 ASP A C 1
ATOM 1523 O O . ASP A 1 197 ? -6.377 14.299 32.700 1.00 80.06 197 ASP A O 1
ATOM 1527 N N . GLU A 1 198 ? -5.779 16.431 32.362 1.00 79.56 198 GLU A N 1
ATOM 1528 C CA . GLU A 1 198 ? -6.991 16.773 31.619 1.00 79.56 198 GLU A CA 1
ATOM 1529 C C . GLU A 1 198 ? -6.939 16.181 30.211 1.00 79.56 198 GLU A C 1
ATOM 1531 O O . GLU A 1 198 ? -7.908 15.557 29.779 1.00 79.56 198 GLU A O 1
ATOM 1536 N N . ILE A 1 199 ? -5.785 16.262 29.538 1.00 78.38 199 ILE A N 1
ATOM 1537 C CA . ILE A 1 199 ? -5.565 15.579 28.254 1.00 78.38 199 ILE A CA 1
ATOM 1538 C C . ILE A 1 199 ? -5.712 14.064 28.419 1.00 78.38 199 ILE A C 1
ATOM 1540 O O . ILE A 1 199 ? -6.327 13.403 27.580 1.00 78.38 199 ILE A O 1
ATOM 1544 N N . ARG A 1 200 ? -5.163 13.501 29.500 1.00 77.44 200 ARG A N 1
ATOM 1545 C CA . ARG A 1 200 ? -5.190 12.058 29.762 1.00 77.44 200 ARG A CA 1
ATOM 1546 C C . ARG A 1 200 ? -6.602 11.504 29.957 1.00 77.44 200 ARG A C 1
ATOM 1548 O O . ARG A 1 200 ? -6.819 10.321 29.710 1.00 77.44 200 ARG A O 1
ATOM 1555 N N . LYS A 1 201 ? -7.552 12.336 30.394 1.00 77.62 201 LYS A N 1
ATOM 1556 C CA . LYS A 1 201 ? -8.970 11.971 30.562 1.00 77.62 201 LYS A CA 1
ATOM 1557 C C . LYS A 1 201 ? -9.767 12.030 29.256 1.00 77.62 201 LYS A C 1
ATOM 1559 O O . LYS A 1 201 ? -10.908 11.568 29.232 1.00 77.62 201 LYS A O 1
ATOM 1564 N N . LEU A 1 202 ? -9.210 12.598 28.184 1.00 78.31 202 LEU A N 1
ATOM 1565 C CA . LEU A 1 202 ? -9.932 12.746 26.925 1.00 78.31 202 LEU A CA 1
ATOM 1566 C C . LEU A 1 202 ? -10.112 11.399 26.215 1.00 78.31 202 LEU A C 1
ATOM 1568 O O . LEU A 1 202 ? -9.175 10.601 26.141 1.00 78.31 202 LEU A O 1
ATOM 1572 N N . PRO A 1 203 ? -11.286 11.154 25.608 1.00 82.75 203 PRO A N 1
ATOM 1573 C CA . PRO A 1 203 ? -11.477 10.005 24.738 1.00 82.75 203 PRO A CA 1
ATOM 1574 C C . PRO A 1 203 ? -10.636 10.173 23.468 1.00 82.75 203 PRO A C 1
ATOM 1576 O O . PRO A 1 203 ? -10.732 11.184 22.766 1.00 82.75 203 PRO A O 1
ATOM 1579 N N . MET A 1 204 ? -9.831 9.161 23.151 1.00 86.62 204 MET A N 1
ATOM 1580 C CA . MET A 1 204 ? -8.917 9.192 22.010 1.00 86.62 204 MET A CA 1
ATOM 1581 C C . MET A 1 204 ? -9.050 7.942 21.148 1.00 86.62 204 MET A C 1
ATOM 1583 O O . MET A 1 204 ? -9.101 6.828 21.663 1.00 86.62 204 MET A O 1
ATOM 1587 N N . ILE A 1 205 ? -9.018 8.114 19.828 1.00 89.56 205 ILE A N 1
ATOM 1588 C CA . ILE A 1 205 ? -8.890 7.014 18.863 1.00 89.56 205 ILE A CA 1
ATOM 1589 C C . ILE A 1 205 ? -7.488 7.023 18.256 1.00 89.56 205 ILE A C 1
ATOM 1591 O O . ILE A 1 205 ? -6.926 8.077 17.951 1.00 89.56 205 ILE A O 1
ATOM 1595 N N . LEU A 1 206 ? -6.919 5.834 18.062 1.00 90.81 206 LEU A N 1
ATOM 1596 C CA . LEU A 1 206 ? -5.618 5.646 17.430 1.00 90.81 206 LEU A CA 1
ATOM 1597 C C . LEU A 1 206 ? -5.786 5.044 16.032 1.00 90.81 206 LEU A C 1
ATOM 1599 O O . LEU A 1 206 ? -6.345 3.965 15.879 1.00 90.81 206 LEU A O 1
ATOM 1603 N N . ILE A 1 207 ? -5.247 5.699 15.009 1.00 92.12 207 ILE A N 1
ATOM 1604 C CA . ILE A 1 207 ? -5.156 5.172 13.645 1.00 92.12 207 ILE A CA 1
ATOM 1605 C C . ILE A 1 207 ? -3.688 4.883 13.337 1.00 92.12 207 ILE A C 1
ATOM 1607 O O . ILE A 1 207 ? -2.858 5.790 13.290 1.00 92.12 207 ILE A O 1
ATOM 1611 N N . VAL A 1 208 ? -3.376 3.619 13.083 1.00 90.81 208 VAL A N 1
ATOM 1612 C CA . VAL A 1 208 ? -2.051 3.134 12.695 1.00 90.81 208 VAL A CA 1
ATOM 1613 C C . VAL A 1 208 ? -2.057 2.859 11.188 1.00 90.81 208 VAL A C 1
ATOM 1615 O O . VAL A 1 208 ? -2.617 1.868 10.724 1.00 90.81 208 VAL A O 1
ATOM 1618 N N . ASP A 1 209 ? -1.470 3.767 10.411 1.00 89.06 209 ASP A N 1
ATOM 1619 C CA . ASP A 1 209 ? -1.402 3.721 8.947 1.00 89.06 209 ASP A CA 1
ATOM 1620 C C . ASP A 1 209 ? -0.161 2.973 8.449 1.00 89.06 209 ASP A C 1
ATOM 1622 O O . ASP A 1 209 ? 0.951 3.256 8.881 1.00 89.06 209 ASP A O 1
ATOM 1626 N N . GLU A 1 210 ? -0.347 2.064 7.490 1.00 84.06 210 GLU A N 1
ATOM 1627 C CA . GLU A 1 210 ? 0.633 1.034 7.115 1.00 84.06 210 GLU A CA 1
ATOM 1628 C C . GLU A 1 210 ? 1.014 0.163 8.322 1.00 84.06 210 GLU A C 1
ATOM 1630 O O . GLU A 1 210 ? 2.185 -0.080 8.590 1.00 84.06 210 GLU A O 1
ATOM 1635 N N . ALA A 1 211 ? 0.007 -0.311 9.065 1.00 85.88 211 ALA A N 1
ATOM 1636 C CA . ALA A 1 211 ? 0.166 -1.045 10.325 1.00 85.88 211 ALA A CA 1
ATOM 1637 C C . ALA A 1 211 ? 1.173 -2.213 10.269 1.00 85.88 211 ALA A C 1
ATOM 1639 O O . ALA A 1 211 ? 1.857 -2.498 11.248 1.00 85.88 211 ALA A O 1
ATOM 1640 N N . ASP A 1 212 ? 1.343 -2.850 9.113 1.00 81.06 212 ASP A N 1
ATOM 1641 C CA . ASP A 1 212 ? 2.322 -3.915 8.877 1.00 81.06 212 ASP A CA 1
ATOM 1642 C C . ASP A 1 212 ? 3.791 -3.466 9.024 1.00 81.06 212 ASP A C 1
ATOM 1644 O O . ASP A 1 212 ? 4.674 -4.306 9.173 1.00 81.06 212 ASP A O 1
ATOM 1648 N N . SER A 1 213 ? 4.098 -2.163 8.991 1.00 78.50 213 SER A N 1
ATOM 1649 C CA . SER A 1 213 ? 5.448 -1.667 9.304 1.00 78.50 213 SER A CA 1
ATOM 1650 C C . SER A 1 213 ? 5.751 -1.581 10.793 1.00 78.50 213 SER A C 1
ATOM 1652 O O . SER A 1 213 ? 6.923 -1.402 11.140 1.00 78.50 213 SER A O 1
ATOM 1654 N N . PHE A 1 214 ? 4.728 -1.598 11.648 1.00 75.25 214 PHE A N 1
ATOM 1655 C CA . PHE A 1 214 ? 4.879 -1.383 13.086 1.00 75.25 214 PHE A CA 1
ATOM 1656 C C . PHE A 1 214 ? 5.277 -2.660 13.805 1.00 75.25 214 PHE A C 1
ATOM 1658 O O . PHE A 1 214 ? 6.097 -2.605 14.714 1.00 75.25 214 PHE A O 1
ATOM 1665 N N . TYR A 1 215 ? 4.759 -3.796 13.352 1.00 71.12 215 TYR A N 1
ATOM 1666 C CA . TYR A 1 215 ? 5.140 -5.095 13.877 1.00 71.12 215 TYR A CA 1
ATOM 1667 C C . TYR A 1 215 ? 6.466 -5.521 13.233 1.00 71.12 215 TYR A C 1
ATOM 1669 O O . TYR A 1 215 ? 6.511 -5.827 12.038 1.00 71.12 215 TYR A O 1
ATOM 1677 N N . ARG A 1 216 ? 7.574 -5.416 13.980 1.00 64.44 216 ARG A N 1
ATOM 1678 C CA . ARG A 1 216 ? 8.934 -5.630 13.457 1.00 64.44 216 ARG A CA 1
ATOM 1679 C C . ARG A 1 216 ? 9.682 -6.776 14.131 1.00 64.44 216 ARG A C 1
ATOM 1681 O O . ARG A 1 216 ? 10.627 -7.277 13.507 1.00 64.44 216 ARG A O 1
ATOM 1688 N N . ARG A 1 217 ? 9.371 -7.104 15.396 1.00 59.84 217 ARG A N 1
ATOM 1689 C CA . ARG A 1 217 ? 9.990 -8.198 16.162 1.00 59.84 217 ARG A CA 1
ATOM 1690 C C . ARG A 1 217 ? 9.048 -8.833 17.188 1.00 59.84 217 ARG A C 1
ATOM 1692 O O . ARG A 1 217 ? 8.457 -8.149 18.016 1.00 59.84 217 ARG A O 1
ATOM 1699 N N . LYS A 1 218 ? 9.110 -10.166 17.287 1.00 53.22 218 LYS A N 1
ATOM 1700 C CA . LYS A 1 218 ? 8.467 -10.983 18.339 1.00 53.22 218 LYS A CA 1
ATOM 1701 C C . LYS A 1 218 ? 8.831 -10.564 19.774 1.00 53.22 218 LYS A C 1
ATOM 1703 O O . LYS A 1 218 ? 7.992 -10.603 20.663 1.00 53.22 218 LYS A O 1
ATOM 1708 N N . ASN A 1 219 ? 10.076 -10.137 20.001 1.00 53.28 219 ASN A N 1
ATOM 1709 C CA . ASN A 1 219 ? 10.564 -9.785 21.342 1.00 53.28 219 ASN A CA 1
ATOM 1710 C C . ASN A 1 219 ? 10.348 -8.304 21.707 1.00 53.28 219 ASN A C 1
ATOM 1712 O O . ASN A 1 219 ? 10.903 -7.862 22.708 1.00 53.28 219 ASN A O 1
ATOM 1716 N N . LYS A 1 220 ? 9.648 -7.513 20.875 1.00 57.97 220 LYS A N 1
ATOM 1717 C CA . LYS A 1 220 ? 9.413 -6.070 21.096 1.00 57.97 220 LYS A CA 1
ATOM 1718 C C . LYS A 1 220 ? 10.682 -5.243 21.387 1.00 57.97 220 LYS A C 1
ATOM 1720 O O . LYS A 1 220 ? 10.641 -4.182 21.998 1.00 57.97 220 LYS A O 1
ATOM 1725 N N . THR A 1 221 ? 11.851 -5.729 20.957 1.00 50.16 221 THR A N 1
ATOM 1726 C CA . THR A 1 221 ? 13.172 -5.185 21.341 1.00 50.16 221 THR A CA 1
ATOM 1727 C C . THR A 1 221 ? 13.530 -3.878 20.637 1.00 50.16 221 THR A C 1
ATOM 1729 O O . THR A 1 221 ? 14.636 -3.364 20.809 1.00 50.16 221 THR A O 1
ATOM 1732 N N . THR A 1 222 ? 12.647 -3.340 19.794 1.00 60.44 222 THR A N 1
ATOM 1733 C CA . THR A 1 222 ? 12.894 -2.058 19.136 1.00 60.44 222 THR A CA 1
ATOM 1734 C C . THR A 1 222 ? 12.377 -0.902 19.984 1.00 60.44 222 THR A C 1
ATOM 1736 O O . THR A 1 222 ? 11.315 -0.983 20.592 1.00 60.44 222 THR A O 1
ATOM 1739 N N . GLN A 1 223 ? 13.086 0.231 19.949 1.00 72.31 223 GLN A N 1
ATOM 1740 C CA . GLN A 1 223 ? 12.624 1.471 20.587 1.00 72.31 223 GLN A CA 1
ATOM 1741 C C . GLN A 1 223 ? 11.229 1.901 20.097 1.00 72.31 223 GLN A C 1
ATOM 1743 O O . GLN A 1 223 ? 10.529 2.604 20.811 1.00 72.31 223 GLN A O 1
ATOM 1748 N N . LEU A 1 224 ? 10.822 1.502 18.883 1.00 78.56 224 LEU A N 1
ATOM 1749 C CA . LEU A 1 224 ? 9.517 1.847 18.320 1.00 78.56 224 LEU A CA 1
ATOM 1750 C C . LEU A 1 224 ? 8.378 1.049 18.960 1.00 78.56 224 LEU A C 1
ATOM 1752 O O . LEU A 1 224 ? 7.391 1.647 19.371 1.00 78.56 224 LEU A O 1
ATOM 1756 N N . GLU A 1 225 ? 8.508 -0.273 19.046 1.00 76.19 225 GLU A N 1
ATOM 1757 C CA . GLU A 1 225 ? 7.485 -1.127 19.667 1.00 76.19 225 GLU A CA 1
ATOM 1758 C C . GLU A 1 225 ? 7.311 -0.759 21.143 1.00 76.19 225 GLU A C 1
ATOM 1760 O O . GLU A 1 225 ? 6.192 -0.502 21.573 1.00 76.19 225 GLU A O 1
ATOM 1765 N N . ALA A 1 226 ? 8.419 -0.586 21.874 1.00 79.44 226 ALA A N 1
ATOM 1766 C CA . ALA A 1 226 ? 8.388 -0.130 23.262 1.00 79.44 226 ALA A CA 1
ATOM 1767 C C . ALA A 1 226 ? 7.750 1.265 23.419 1.00 79.44 226 ALA A C 1
ATOM 1769 O O . ALA A 1 226 ? 6.943 1.482 24.322 1.00 79.44 226 ALA A O 1
ATOM 1770 N N . ALA A 1 227 ? 8.068 2.213 22.526 1.00 83.62 227 ALA A N 1
ATOM 1771 C CA . ALA A 1 227 ? 7.443 3.535 22.546 1.00 83.62 227 ALA A CA 1
ATOM 1772 C C . ALA A 1 227 ? 5.938 3.463 22.249 1.00 83.62 227 ALA A C 1
ATOM 1774 O O . ALA A 1 227 ? 5.174 4.210 22.851 1.00 83.62 227 ALA A O 1
ATOM 1775 N N . MET A 1 228 ? 5.507 2.577 21.346 1.00 84.94 228 MET A N 1
ATOM 1776 C CA . MET A 1 228 ? 4.092 2.380 21.035 1.00 84.94 228 MET A CA 1
ATOM 1777 C C . MET A 1 228 ? 3.333 1.760 22.209 1.00 84.94 228 MET A C 1
ATOM 1779 O O . MET A 1 228 ? 2.256 2.245 22.540 1.00 84.94 228 MET A O 1
ATOM 1783 N N . ASP A 1 229 ? 3.887 0.728 22.844 1.00 83.69 229 ASP A N 1
ATOM 1784 C CA . ASP A 1 229 ? 3.273 0.090 24.013 1.00 83.69 229 ASP A CA 1
ATOM 1785 C C . ASP A 1 229 ? 3.111 1.108 25.153 1.00 83.69 229 ASP A C 1
ATOM 1787 O O . ASP A 1 229 ? 2.015 1.287 25.684 1.00 83.69 229 ASP A O 1
ATOM 1791 N N . SER A 1 230 ? 4.169 1.874 25.443 1.00 85.31 230 SER A N 1
ATOM 1792 C CA . SER A 1 230 ? 4.124 2.978 26.410 1.00 85.31 230 SER A CA 1
ATOM 1793 C C . SER A 1 230 ? 3.081 4.035 26.032 1.00 85.31 230 SER A C 1
ATOM 1795 O O . SER A 1 230 ? 2.281 4.451 26.869 1.00 85.31 230 SER A O 1
ATOM 1797 N N . PHE A 1 231 ? 3.034 4.439 24.761 1.00 87.06 231 PHE A N 1
ATOM 1798 C CA . PHE A 1 231 ? 2.047 5.392 24.263 1.00 87.06 231 PHE A CA 1
ATOM 1799 C C . PHE A 1 231 ? 0.612 4.889 24.442 1.00 87.06 231 PHE A C 1
ATOM 1801 O O . PHE A 1 231 ? -0.236 5.634 24.922 1.00 87.06 231 PHE A O 1
ATOM 1808 N N . ILE A 1 232 ? 0.331 3.627 24.112 1.00 86.56 232 ILE A N 1
ATOM 1809 C CA . ILE A 1 232 ? -0.997 3.024 24.284 1.00 86.56 232 ILE A CA 1
ATOM 1810 C C . ILE A 1 232 ? -1.372 2.960 25.770 1.00 86.56 232 ILE A C 1
ATOM 1812 O O . ILE A 1 232 ? -2.509 3.280 26.116 1.00 86.56 232 ILE A O 1
ATOM 1816 N N . ALA A 1 233 ? -0.429 2.618 26.652 1.00 85.31 233 ALA A N 1
ATOM 1817 C CA . ALA A 1 233 ? -0.658 2.571 28.096 1.00 85.31 233 ALA A CA 1
ATOM 1818 C C . ALA A 1 233 ? -0.971 3.954 28.708 1.00 85.31 233 ALA A C 1
ATOM 1820 O O . ALA A 1 233 ? -1.754 4.054 29.663 1.00 85.31 233 ALA A O 1
ATOM 1821 N N . ILE A 1 234 ? -0.382 5.017 28.149 1.00 85.12 234 ILE A N 1
ATOM 1822 C CA . ILE A 1 234 ? -0.583 6.406 28.584 1.00 85.12 234 ILE A CA 1
ATOM 1823 C C . ILE A 1 234 ? -1.872 6.989 27.998 1.00 85.12 234 ILE A C 1
ATOM 1825 O O . ILE A 1 234 ? -2.719 7.461 28.755 1.00 85.12 234 ILE A O 1
ATOM 1829 N N . VAL A 1 235 ? -2.034 6.927 26.672 1.00 82.19 235 VAL A N 1
ATOM 1830 C CA . VAL A 1 235 ? -3.153 7.544 25.937 1.00 82.19 235 VAL A CA 1
ATOM 1831 C C . VAL A 1 235 ? -4.455 6.767 26.088 1.00 82.19 235 VAL A C 1
ATOM 1833 O O . VAL A 1 235 ? -5.523 7.359 25.983 1.00 82.19 235 VAL A O 1
ATOM 1836 N N . ARG A 1 236 ? -4.383 5.455 26.349 1.00 84.19 236 ARG A N 1
ATOM 1837 C CA . ARG A 1 236 ? -5.547 4.593 26.613 1.00 84.19 236 ARG A CA 1
ATOM 1838 C C . ARG A 1 236 ? -6.653 4.736 25.557 1.00 84.19 236 ARG A C 1
ATOM 1840 O O . ARG A 1 236 ? -7.803 5.029 25.900 1.00 84.19 236 ARG A O 1
ATOM 1847 N N . PRO A 1 237 ? -6.322 4.545 24.263 1.00 87.00 237 PRO A N 1
ATOM 1848 C CA . PRO A 1 237 ? -7.274 4.777 23.191 1.00 87.00 237 PRO A CA 1
ATOM 1849 C C . PRO A 1 237 ? -8.510 3.883 23.347 1.00 87.00 237 PRO A C 1
ATOM 1851 O O . PRO A 1 237 ? -8.398 2.697 23.659 1.00 87.00 237 PRO A O 1
ATOM 1854 N N . ILE A 1 238 ? -9.689 4.443 23.087 1.00 86.50 238 ILE A N 1
ATOM 1855 C CA . ILE A 1 238 ? -10.971 3.722 23.151 1.00 86.50 238 ILE A CA 1
ATOM 1856 C C . ILE A 1 238 ? -11.129 2.745 21.978 1.00 86.50 238 ILE A C 1
ATOM 1858 O O . ILE A 1 238 ? -11.785 1.712 22.091 1.00 86.50 238 ILE A O 1
ATOM 1862 N N . LEU A 1 239 ? -10.497 3.068 20.848 1.00 86.69 239 LEU A N 1
ATOM 1863 C CA . LEU A 1 239 ? -10.521 2.282 19.623 1.00 86.69 239 LEU A CA 1
ATOM 1864 C C . LEU A 1 239 ? -9.198 2.449 18.880 1.00 86.69 239 LEU A C 1
ATOM 1866 O O . LEU A 1 239 ? -8.659 3.558 18.783 1.00 86.69 239 LEU A O 1
ATOM 1870 N N . ARG A 1 240 ? -8.704 1.353 18.308 1.00 89.19 240 ARG A N 1
ATOM 1871 C CA . ARG A 1 240 ? -7.527 1.345 17.446 1.00 89.19 240 ARG A CA 1
ATOM 1872 C C . ARG A 1 240 ? -7.866 0.814 16.057 1.00 89.19 240 ARG A C 1
ATOM 1874 O O . ARG A 1 240 ? -8.303 -0.318 15.895 1.00 89.19 240 ARG A O 1
ATOM 1881 N N . TRP A 1 241 ? -7.567 1.607 15.039 1.00 91.00 241 TRP A N 1
ATOM 1882 C CA . TRP A 1 241 ? -7.638 1.214 13.636 1.00 91.00 241 TRP A CA 1
ATOM 1883 C C . TRP A 1 241 ? -6.253 0.826 13.132 1.00 91.00 241 TRP A C 1
ATOM 1885 O O . TRP A 1 241 ? -5.349 1.657 13.102 1.00 91.00 241 TRP A O 1
ATOM 1895 N N . ASN A 1 242 ? -6.082 -0.415 12.687 1.00 90.06 242 ASN A N 1
ATOM 1896 C CA . ASN A 1 242 ? -4.879 -0.860 11.992 1.00 90.06 242 ASN A CA 1
ATOM 1897 C C . ASN A 1 242 ? -5.169 -0.907 10.488 1.00 90.06 242 ASN A C 1
ATOM 1899 O O . ASN A 1 242 ? -5.921 -1.758 10.011 1.00 90.06 242 ASN A O 1
ATOM 1903 N N . VAL A 1 243 ? -4.576 0.022 9.739 1.00 88.94 243 VAL A N 1
ATOM 1904 C CA . VAL A 1 243 ? -4.831 0.204 8.307 1.00 88.94 243 VAL A CA 1
ATOM 1905 C C . VAL A 1 243 ? -3.606 -0.235 7.507 1.00 88.94 243 VAL A C 1
ATOM 1907 O O . VAL A 1 243 ? -2.529 0.322 7.694 1.00 88.94 243 VAL A O 1
ATOM 1910 N N . SER A 1 244 ? -3.726 -1.201 6.590 1.00 86.56 244 SER A N 1
ATOM 1911 C CA . SER A 1 244 ? -2.584 -1.645 5.763 1.00 86.56 244 SER A CA 1
ATOM 1912 C C . SER A 1 244 ? -2.991 -2.161 4.379 1.00 86.56 244 SER A C 1
ATOM 1914 O O . SER A 1 244 ? -4.082 -2.685 4.184 1.00 86.56 244 SER A O 1
ATOM 1916 N N . ALA A 1 245 ? -2.095 -2.022 3.389 1.00 78.69 245 ALA A N 1
ATOM 1917 C CA . ALA A 1 245 ? -2.246 -2.695 2.087 1.00 78.69 245 ALA A CA 1
ATOM 1918 C C . ALA A 1 245 ? -2.099 -4.221 2.195 1.00 78.69 245 ALA A C 1
ATOM 1920 O O . ALA A 1 245 ? -2.651 -4.971 1.398 1.00 78.69 245 ALA A O 1
ATOM 1921 N N . THR A 1 246 ? -1.299 -4.663 3.160 1.00 83.38 246 THR A N 1
ATOM 1922 C CA . THR A 1 246 ? -0.864 -6.044 3.330 1.00 83.38 246 THR A CA 1
ATOM 1923 C C . THR A 1 246 ? -1.188 -6.466 4.750 1.00 83.38 246 THR A C 1
ATOM 1925 O O . THR A 1 246 ? -0.355 -6.359 5.645 1.00 83.38 246 THR A O 1
ATOM 1928 N N . LEU A 1 247 ? -2.430 -6.903 4.961 1.00 83.88 247 LEU A N 1
ATOM 1929 C CA . LEU A 1 247 ? -2.955 -7.210 6.291 1.00 83.88 247 LEU A CA 1
ATOM 1930 C C . LEU A 1 247 ? -2.367 -8.476 6.923 1.00 83.88 247 LEU A C 1
ATOM 1932 O O . LEU A 1 247 ? -2.459 -8.619 8.136 1.00 83.88 247 LEU A O 1
ATOM 1936 N N . ILE A 1 248 ? -1.764 -9.384 6.149 1.00 86.19 248 ILE A N 1
ATOM 1937 C CA . ILE A 1 248 ? -1.363 -10.704 6.664 1.00 86.19 248 ILE A CA 1
ATOM 1938 C C . ILE A 1 248 ? -0.430 -10.617 7.884 1.00 86.19 248 ILE A C 1
ATOM 1940 O O . ILE A 1 248 ? -0.748 -11.263 8.877 1.00 86.19 248 ILE A O 1
ATOM 1944 N N . PRO A 1 249 ? 0.652 -9.813 7.910 1.00 84.25 249 PRO A N 1
ATOM 1945 C CA . PRO A 1 249 ? 1.467 -9.679 9.117 1.00 84.25 249 PRO A CA 1
ATOM 1946 C C . PRO A 1 249 ? 0.679 -9.172 10.317 1.00 84.25 249 PRO A C 1
ATOM 1948 O O . PRO A 1 249 ? 0.831 -9.713 11.403 1.00 84.25 249 PRO A O 1
ATOM 1951 N N . VAL A 1 250 ? -0.182 -8.169 10.119 1.00 84.62 250 VAL A N 1
ATOM 1952 C CA . VAL A 1 250 ? -0.997 -7.578 11.193 1.00 84.62 250 VAL A CA 1
ATOM 1953 C C . VAL A 1 250 ? -1.893 -8.650 11.811 1.00 84.62 250 VAL A C 1
ATOM 1955 O O . VAL A 1 250 ? -1.881 -8.875 13.017 1.00 84.62 250 VAL A O 1
ATOM 1958 N N . VAL A 1 251 ? -2.598 -9.373 10.948 1.00 82.38 251 VAL A N 1
ATOM 1959 C CA . VAL A 1 251 ? -3.482 -10.486 11.287 1.00 82.38 251 VAL A CA 1
ATOM 1960 C C . VAL A 1 251 ? -2.729 -11.609 12.020 1.00 82.38 251 VAL A C 1
ATOM 1962 O O . VAL A 1 251 ? -3.218 -12.167 13.001 1.00 82.38 251 VAL A O 1
ATOM 1965 N N . MET A 1 252 ? -1.524 -11.945 11.560 1.00 82.81 252 MET A N 1
ATOM 1966 C CA . MET A 1 252 ? -0.699 -13.003 12.143 1.00 82.81 252 MET A CA 1
ATOM 1967 C C . MET A 1 252 ? -0.140 -12.632 13.521 1.00 82.81 252 MET A C 1
ATOM 1969 O O . MET A 1 252 ? -0.114 -13.493 14.401 1.00 82.81 252 MET A O 1
ATOM 1973 N N . HIS A 1 253 ? 0.255 -11.374 13.730 1.00 79.62 253 HIS A N 1
ATOM 1974 C CA . HIS A 1 253 ? 0.657 -10.863 15.047 1.00 79.62 253 HIS A CA 1
ATOM 1975 C C . HIS A 1 253 ? -0.516 -10.895 16.033 1.00 79.62 253 HIS A C 1
ATOM 1977 O O . HIS A 1 253 ? -0.387 -11.429 17.130 1.00 79.62 253 HIS A O 1
ATOM 1983 N N . MET A 1 254 ? -1.708 -10.474 15.604 1.00 77.38 254 MET A N 1
ATOM 1984 C CA . MET A 1 254 ? -2.916 -10.547 16.438 1.00 77.38 254 MET A CA 1
ATOM 1985 C C . MET A 1 254 ? -3.281 -11.980 16.847 1.00 77.38 254 MET A C 1
ATOM 1987 O O . MET A 1 254 ? -3.686 -12.224 17.984 1.00 77.38 254 MET A O 1
ATOM 1991 N N . LYS A 1 255 ? -3.082 -12.953 15.947 1.00 76.38 255 LYS A N 1
ATOM 1992 C CA . LYS A 1 255 ? -3.246 -14.377 16.264 1.00 76.38 255 LYS A CA 1
ATOM 1993 C C . LYS A 1 255 ? -2.248 -14.853 17.330 1.00 76.38 255 LYS A C 1
ATOM 1995 O O . LYS A 1 255 ? -2.625 -15.661 18.178 1.00 76.38 255 LYS A O 1
ATOM 2000 N N . GLN A 1 256 ? -0.990 -14.404 17.285 1.00 73.81 256 GLN A N 1
ATOM 2001 C CA . GLN A 1 256 ? 0.025 -14.768 18.288 1.00 73.81 256 GLN A CA 1
ATOM 2002 C C . GLN A 1 256 ? -0.321 -14.220 19.674 1.00 73.81 256 GLN A C 1
ATOM 2004 O O . GLN A 1 256 ? -0.187 -14.945 20.660 1.00 73.81 256 GLN A O 1
ATOM 2009 N N . ASP A 1 257 ? -0.872 -13.009 19.724 1.00 71.38 257 ASP A N 1
ATOM 2010 C CA . ASP A 1 257 ? -1.354 -12.366 20.951 1.00 71.38 257 ASP A CA 1
ATOM 2011 C C . ASP A 1 257 ? -2.664 -12.979 21.485 1.00 71.38 257 ASP A C 1
ATOM 2013 O O . ASP A 1 257 ? -3.217 -12.503 22.475 1.00 71.38 257 ASP A O 1
ATOM 2017 N N . LYS A 1 258 ? -3.174 -14.046 20.845 1.00 65.81 258 LYS A N 1
ATOM 2018 C CA . LYS A 1 258 ? -4.437 -14.733 21.171 1.00 65.81 258 LYS A CA 1
ATOM 2019 C C . LYS A 1 258 ? -5.649 -13.795 21.223 1.00 65.81 258 LYS A C 1
ATOM 2021 O O . LYS A 1 258 ? -6.620 -14.088 21.918 1.00 65.81 258 LYS A O 1
ATOM 2026 N N . LYS A 1 259 ? -5.622 -12.694 20.471 1.00 69.50 259 LYS A N 1
ATOM 2027 C CA . LYS A 1 259 ? -6.781 -11.811 20.345 1.00 69.50 259 LYS A CA 1
ATOM 2028 C C . LYS A 1 259 ? -7.822 -12.472 19.448 1.00 69.50 259 LYS A C 1
ATOM 2030 O O . LYS A 1 259 ? -7.529 -12.831 18.305 1.00 69.50 259 LYS A O 1
ATOM 2035 N N . GLU A 1 260 ? -9.036 -12.645 19.960 1.00 71.69 260 GLU A N 1
ATOM 2036 C CA . GLU A 1 260 ? -10.162 -13.040 19.120 1.00 71.69 260 GLU A CA 1
ATOM 2037 C C . GLU A 1 260 ? -10.633 -11.831 18.315 1.00 71.69 260 GLU A C 1
ATOM 2039 O O . GLU A 1 260 ? -11.046 -10.817 18.868 1.00 71.69 260 GLU A O 1
ATOM 2044 N N . ILE A 1 261 ? -10.525 -11.950 16.993 1.00 73.94 261 ILE A N 1
ATOM 2045 C CA . ILE A 1 261 ? -11.025 -10.967 16.036 1.00 73.94 261 ILE A CA 1
ATOM 2046 C C . ILE A 1 261 ? -12.134 -11.647 15.250 1.00 73.94 261 ILE A C 1
ATOM 2048 O O . ILE A 1 261 ? -11.926 -12.705 14.635 1.00 73.94 261 ILE A O 1
ATOM 2052 N N . ASP A 1 262 ? -13.317 -11.052 15.321 1.00 73.88 262 ASP A N 1
ATOM 2053 C CA . ASP A 1 262 ? -14.484 -11.456 14.556 1.00 73.88 262 ASP A CA 1
ATOM 2054 C C . ASP A 1 262 ? -14.439 -10.885 13.130 1.00 73.88 262 ASP A C 1
ATOM 2056 O O . ASP A 1 262 ? -13.626 -10.023 12.787 1.00 73.88 262 ASP A O 1
ATOM 2060 N N . CYS A 1 263 ? -15.305 -11.404 12.259 1.00 72.88 263 CYS A N 1
ATOM 2061 C CA . CYS A 1 263 ? -15.427 -10.887 10.895 1.00 72.88 263 CYS A CA 1
ATOM 2062 C C . CYS A 1 263 ? -15.910 -9.433 10.867 1.00 72.88 263 CYS A C 1
ATOM 2064 O O . CYS A 1 263 ? -15.634 -8.705 9.908 1.00 72.88 263 CYS A O 1
ATOM 2066 N N . GLU A 1 264 ? -16.630 -9.013 11.907 1.00 74.06 264 GLU A N 1
ATOM 2067 C CA . GLU A 1 264 ? -17.134 -7.655 12.013 1.00 74.06 264 GLU A CA 1
ATOM 2068 C C . GLU A 1 264 ? -16.009 -6.645 12.182 1.00 74.06 264 GLU A C 1
ATOM 2070 O O . GLU A 1 264 ? -15.993 -5.634 11.494 1.00 74.06 264 GLU A O 1
ATOM 2075 N N . SER A 1 265 ? -14.961 -6.973 12.922 1.00 77.19 265 SER A N 1
ATOM 2076 C CA . SER A 1 265 ? -13.798 -6.104 13.109 1.00 77.19 265 SER A CA 1
ATOM 2077 C C . SER A 1 265 ? -12.879 -5.990 11.880 1.00 77.19 265 SER A C 1
ATOM 2079 O O . SER A 1 265 ? -11.822 -5.362 11.967 1.00 77.19 265 SER A O 1
ATOM 2081 N N . ILE A 1 266 ? -13.242 -6.574 10.728 1.00 79.81 266 ILE A N 1
ATOM 2082 C CA . ILE A 1 266 ? -12.468 -6.499 9.481 1.00 79.81 266 ILE A CA 1
ATOM 2083 C C . ILE A 1 266 ? -13.257 -5.763 8.393 1.00 79.81 266 ILE A C 1
ATOM 2085 O O . ILE A 1 266 ? -14.309 -6.202 7.925 1.00 79.81 266 ILE A O 1
ATOM 2089 N N . ILE A 1 267 ? -12.680 -4.662 7.920 1.00 82.19 267 ILE A N 1
ATOM 2090 C CA . ILE A 1 267 ? -13.145 -3.897 6.769 1.00 82.19 267 ILE A CA 1
ATOM 2091 C C . ILE A 1 267 ? -12.185 -4.111 5.610 1.00 82.19 267 ILE A C 1
ATOM 2093 O O . ILE A 1 267 ? -10.998 -3.779 5.670 1.00 82.19 267 ILE A O 1
ATOM 2097 N N . TYR A 1 268 ? -12.726 -4.636 4.518 1.00 77.38 268 TYR A N 1
ATOM 2098 C CA . TYR A 1 268 ? -12.006 -4.772 3.266 1.00 77.38 268 TYR A CA 1
ATOM 2099 C C . TYR A 1 268 ? -12.526 -3.749 2.261 1.00 77.38 268 TYR A C 1
ATOM 2101 O O . TYR A 1 268 ? -13.728 -3.637 2.037 1.00 77.38 268 TYR A O 1
ATOM 2109 N N . THR A 1 269 ? -11.610 -2.989 1.668 1.00 74.75 269 THR A N 1
ATOM 2110 C CA . THR A 1 269 ? -11.924 -2.111 0.542 1.00 74.75 269 THR A CA 1
ATOM 2111 C C . THR A 1 269 ? -11.944 -2.942 -0.731 1.00 74.75 269 THR A C 1
ATOM 2113 O O . THR A 1 269 ? -10.938 -3.541 -1.121 1.00 74.75 269 THR A O 1
ATOM 2116 N N . GLU A 1 270 ? -13.111 -3.001 -1.354 1.00 70.38 270 GLU A N 1
ATOM 2117 C CA . GLU A 1 270 ? -13.344 -3.731 -2.585 1.00 70.38 270 GLU A CA 1
ATOM 2118 C C . GLU A 1 270 ? -12.641 -3.058 -3.769 1.00 70.38 270 GLU A C 1
ATOM 2120 O O . GLU A 1 270 ? -12.270 -1.876 -3.760 1.00 70.38 270 GLU A O 1
ATOM 2125 N N . LEU A 1 271 ? -12.416 -3.850 -4.810 1.00 70.50 271 LEU A N 1
ATOM 2126 C CA . LEU A 1 271 ? -11.878 -3.351 -6.063 1.00 70.50 271 LEU A CA 1
ATOM 2127 C C . LEU A 1 271 ? -13.028 -2.806 -6.904 1.00 70.50 271 LEU A C 1
ATOM 2129 O O . LEU A 1 271 ? -13.960 -3.536 -7.226 1.00 70.50 271 LEU A O 1
ATOM 2133 N N . GLY A 1 272 ? -12.943 -1.537 -7.303 1.00 65.12 272 GLY A N 1
ATOM 2134 C CA . GLY A 1 272 ? -13.836 -1.012 -8.334 1.00 65.12 272 GLY A CA 1
ATOM 2135 C C . GLY A 1 272 ? -13.626 -1.754 -9.660 1.00 65.12 272 GLY A C 1
ATOM 2136 O O . GLY A 1 272 ? -12.513 -2.183 -9.965 1.00 65.12 272 GLY A O 1
ATOM 2137 N N . SER A 1 273 ? -14.668 -1.854 -10.487 1.00 67.88 273 SER A N 1
ATOM 2138 C CA . SER A 1 273 ? -14.627 -2.532 -11.800 1.00 67.88 273 SER A CA 1
ATOM 2139 C C . SER A 1 273 ? -13.592 -1.957 -12.779 1.00 67.88 273 SER A C 1
ATOM 2141 O O . SER A 1 273 ? -13.216 -2.593 -13.761 1.00 67.88 273 SER A O 1
ATOM 2143 N N . ASN A 1 274 ? -13.118 -0.742 -12.513 1.00 71.19 274 ASN A N 1
ATOM 2144 C CA . ASN A 1 274 ? -12.110 -0.028 -13.282 1.00 71.19 274 ASN A CA 1
ATOM 2145 C C . ASN A 1 274 ? -10.687 -0.171 -12.713 1.00 71.19 274 ASN A C 1
ATOM 2147 O O . ASN A 1 274 ? -9.768 0.485 -13.208 1.00 71.19 274 ASN A O 1
ATOM 2151 N N . TYR A 1 275 ? -10.484 -0.973 -11.669 1.00 77.94 275 TYR A N 1
ATOM 2152 C CA . TYR A 1 275 ? -9.169 -1.217 -11.091 1.00 77.94 275 TYR A CA 1
ATOM 2153 C C . TYR A 1 275 ? -8.415 -2.298 -11.865 1.00 77.94 275 TYR A C 1
ATOM 2155 O O . TYR A 1 275 ? -8.962 -3.350 -12.178 1.00 77.94 275 TYR A O 1
ATOM 2163 N N . LEU A 1 276 ? -7.146 -2.029 -12.157 1.00 80.25 276 LEU A N 1
ATOM 2164 C CA . LEU A 1 276 ? -6.226 -2.996 -12.733 1.00 80.25 276 LEU A CA 1
ATOM 2165 C C . LEU A 1 276 ? -5.302 -3.505 -11.627 1.00 80.25 276 LEU A C 1
ATOM 2167 O O . LEU A 1 276 ? -4.421 -2.771 -11.172 1.00 80.25 276 LEU A O 1
ATOM 2171 N N . GLY A 1 277 ? -5.537 -4.738 -11.178 1.00 85.12 277 GLY A N 1
ATOM 2172 C CA . GLY A 1 277 ? -4.796 -5.390 -10.107 1.00 85.12 277 GLY A CA 1
ATOM 2173 C C . GLY A 1 277 ? -3.745 -6.386 -10.597 1.00 85.12 277 GLY A C 1
ATOM 2174 O O . GLY A 1 277 ? -3.429 -6.485 -11.786 1.00 85.12 277 GLY A O 1
ATOM 2175 N N . ALA A 1 278 ? -3.184 -7.138 -9.648 1.00 88.75 278 ALA A N 1
ATOM 2176 C CA . ALA A 1 278 ? -2.125 -8.115 -9.903 1.00 88.75 278 ALA A CA 1
ATOM 2177 C C . ALA A 1 278 ? -2.568 -9.263 -10.830 1.00 88.75 278 ALA A C 1
ATOM 2179 O O . ALA A 1 278 ? -1.748 -9.891 -11.497 1.00 88.75 278 ALA A O 1
ATOM 2180 N N . GLU A 1 279 ? -3.868 -9.530 -10.930 1.00 87.12 279 GLU A N 1
ATOM 2181 C CA . GLU A 1 279 ? -4.438 -10.486 -11.875 1.00 87.12 279 GLU A CA 1
ATOM 2182 C C . GLU A 1 279 ? -4.098 -10.154 -13.335 1.00 87.12 279 GLU A C 1
ATOM 2184 O O . GLU A 1 279 ? -3.946 -11.082 -14.132 1.00 87.12 279 GLU A O 1
ATOM 2189 N N . SER A 1 280 ? -3.894 -8.866 -13.643 1.00 88.56 280 SER A N 1
ATOM 2190 C CA . SER A 1 280 ? -3.536 -8.343 -14.969 1.00 88.56 280 SER A CA 1
ATOM 2191 C C . SER A 1 280 ? -2.027 -8.368 -15.254 1.00 88.56 280 SER A C 1
ATOM 2193 O O . SER A 1 280 ? -1.583 -7.920 -16.315 1.00 88.56 280 SER A O 1
ATOM 2195 N N . PHE A 1 281 ? -1.214 -8.861 -14.316 1.00 93.56 281 PHE A N 1
ATOM 2196 C CA . PHE A 1 281 ? 0.226 -8.985 -14.512 1.00 93.56 281 PHE A CA 1
ATOM 2197 C C . PHE A 1 281 ? 0.547 -10.155 -15.438 1.00 93.56 281 PHE A C 1
ATOM 2199 O O . PHE A 1 281 ? 0.011 -11.258 -15.296 1.00 93.56 281 PHE A O 1
ATOM 2206 N N . VAL A 1 282 ? 1.472 -9.919 -16.364 1.00 94.94 282 VAL A N 1
ATOM 2207 C CA . VAL A 1 282 ? 2.048 -10.937 -17.244 1.00 94.94 282 VAL A CA 1
ATOM 2208 C C . VAL A 1 282 ? 3.572 -10.852 -17.183 1.00 94.94 282 VAL A C 1
ATOM 2210 O O . VAL A 1 282 ? 4.101 -9.748 -17.114 1.00 94.94 282 VAL A O 1
ATOM 2213 N N . PRO A 1 283 ? 4.306 -11.973 -17.183 1.00 96.31 283 PRO A N 1
ATOM 2214 C CA . PRO A 1 283 ? 5.747 -11.938 -17.343 1.00 96.31 283 PRO A CA 1
ATOM 2215 C C . PRO A 1 283 ? 6.103 -11.491 -18.770 1.00 96.31 283 PRO A C 1
ATOM 2217 O O . PRO A 1 283 ? 5.288 -11.653 -19.688 1.00 96.31 283 PRO A O 1
ATOM 2220 N N . PRO A 1 284 ? 7.307 -10.937 -18.984 1.00 95.44 284 PRO A N 1
ATOM 2221 C CA . PRO A 1 284 ? 7.825 -10.755 -20.333 1.00 95.44 284 PRO A CA 1
ATOM 2222 C C . PRO A 1 284 ? 7.938 -12.104 -21.049 1.00 95.44 284 PRO A C 1
ATOM 2224 O O . PRO A 1 284 ? 8.133 -13.140 -20.411 1.00 95.44 284 PRO A O 1
ATOM 2227 N N . GLN A 1 285 ? 7.828 -12.080 -22.377 1.00 93.81 285 GLN A N 1
ATOM 2228 C CA . GLN A 1 285 ? 7.878 -13.286 -23.199 1.00 93.81 285 GLN A CA 1
ATOM 2229 C C . GLN A 1 285 ? 9.036 -13.250 -24.196 1.00 93.81 285 GLN A C 1
ATOM 2231 O O . GLN A 1 285 ? 9.325 -12.212 -24.790 1.00 93.81 285 GLN A O 1
ATOM 2236 N N . ARG A 1 286 ? 9.682 -14.401 -24.389 1.00 92.00 286 ARG A N 1
ATOM 2237 C CA . ARG A 1 286 ? 10.678 -14.658 -25.436 1.00 92.00 286 ARG A CA 1
ATOM 2238 C C . ARG A 1 286 ? 10.243 -15.920 -26.173 1.00 92.00 286 ARG A C 1
ATOM 2240 O O . ARG A 1 286 ? 10.050 -16.953 -25.538 1.00 92.00 286 ARG A O 1
ATOM 2247 N N . ASP A 1 287 ? 10.004 -15.811 -27.477 1.00 90.38 287 ASP A N 1
ATOM 2248 C CA . ASP A 1 287 ? 9.547 -16.923 -28.328 1.00 90.38 287 ASP A CA 1
ATOM 2249 C C . ASP A 1 287 ? 8.289 -17.634 -27.783 1.00 90.38 287 ASP A C 1
ATOM 2251 O O . ASP A 1 287 ? 8.190 -18.860 -27.750 1.00 90.38 287 ASP A O 1
ATOM 2255 N N . GLY A 1 288 ? 7.333 -16.846 -27.277 1.00 88.25 288 GLY A N 1
ATOM 2256 C CA . GLY A 1 288 ? 6.085 -17.342 -26.682 1.00 88.25 288 GLY A CA 1
ATOM 2257 C C . GLY A 1 288 ? 6.227 -17.971 -25.290 1.00 88.25 288 GLY A C 1
ATOM 2258 O O . GLY A 1 288 ? 5.228 -18.413 -24.724 1.00 88.25 288 GLY A O 1
ATOM 2259 N N . ARG A 1 289 ? 7.436 -18.002 -24.714 1.00 91.56 289 ARG A N 1
ATOM 2260 C CA . ARG A 1 289 ? 7.705 -18.535 -23.371 1.00 91.56 289 ARG A CA 1
ATOM 2261 C C . ARG A 1 289 ? 7.898 -17.427 -22.355 1.00 91.56 289 ARG A C 1
ATOM 2263 O O . ARG A 1 289 ? 8.461 -16.379 -22.662 1.00 91.56 289 ARG A O 1
ATOM 2270 N N . ASP A 1 290 ? 7.458 -17.692 -21.135 1.00 94.94 290 ASP A N 1
ATOM 2271 C CA . ASP A 1 290 ? 7.587 -16.758 -20.024 1.00 94.94 290 ASP A CA 1
ATOM 2272 C C . ASP A 1 290 ? 9.043 -16.620 -19.582 1.00 94.94 290 ASP A C 1
ATOM 2274 O O . ASP A 1 290 ? 9.789 -17.598 -19.525 1.00 94.94 290 ASP A O 1
ATOM 2278 N N . VAL A 1 291 ? 9.433 -15.394 -19.246 1.00 95.12 291 VAL A N 1
ATOM 2279 C CA . VAL A 1 291 ? 10.773 -15.065 -18.766 1.00 95.12 291 VAL A CA 1
ATOM 2280 C C . VAL A 1 291 ? 10.685 -14.482 -17.360 1.00 95.12 291 VAL A C 1
ATOM 2282 O O . VAL A 1 291 ? 9.969 -13.512 -17.108 1.00 95.12 291 VAL A O 1
ATOM 2285 N N . PHE A 1 292 ? 11.465 -15.056 -16.448 1.00 95.00 292 PHE A N 1
ATOM 2286 C CA . PHE A 1 292 ? 11.609 -14.601 -15.068 1.00 95.00 292 PHE A CA 1
ATOM 2287 C C . PHE A 1 292 ? 13.077 -14.350 -14.726 1.00 95.00 292 PHE A C 1
ATOM 2289 O O . PHE A 1 292 ? 13.986 -14.742 -15.456 1.00 95.00 292 PHE A O 1
ATOM 2296 N N . LEU A 1 293 ? 13.317 -13.684 -13.596 1.00 92.12 293 LEU A N 1
ATOM 2297 C CA . LEU A 1 293 ? 14.670 -13.506 -13.080 1.00 92.12 293 LEU A CA 1
ATOM 2298 C C . LEU A 1 293 ? 15.204 -14.821 -12.511 1.00 92.12 293 LEU A C 1
ATOM 2300 O O . LEU A 1 293 ? 14.605 -15.400 -11.601 1.00 92.12 293 LEU A O 1
ATOM 2304 N N . ASN A 1 294 ? 16.380 -15.232 -12.985 1.00 83.12 294 ASN A N 1
ATOM 2305 C CA . ASN A 1 294 ? 17.132 -16.337 -12.411 1.00 83.12 294 ASN A CA 1
ATOM 2306 C C . ASN A 1 294 ? 17.995 -15.831 -11.234 1.00 83.12 294 ASN A C 1
ATOM 2308 O O . ASN A 1 294 ? 18.877 -14.996 -11.435 1.00 83.12 294 ASN A O 1
ATOM 2312 N N . PRO A 1 295 ? 17.798 -16.318 -9.993 1.00 67.50 295 PRO A N 1
ATOM 2313 C CA . PRO A 1 295 ? 18.613 -15.903 -8.850 1.00 67.50 295 PRO A CA 1
ATOM 2314 C C . PRO A 1 295 ? 20.086 -16.319 -8.946 1.00 67.50 295 PRO A C 1
ATOM 2316 O O . PRO A 1 295 ? 20.912 -15.760 -8.222 1.00 67.50 295 PRO A O 1
ATOM 2319 N N . LYS A 1 296 ? 20.396 -17.341 -9.756 1.00 73.06 296 LYS A N 1
ATOM 2320 C CA . LYS A 1 296 ? 21.732 -17.936 -9.876 1.00 73.06 296 LYS A CA 1
ATOM 2321 C C . LYS A 1 296 ? 22.538 -17.345 -11.044 1.00 73.06 296 LYS A C 1
ATOM 2323 O O . LYS A 1 296 ? 23.762 -17.436 -11.008 1.00 73.06 296 LYS A O 1
ATOM 2328 N N . ASP A 1 297 ? 21.892 -16.694 -12.016 1.00 78.31 297 ASP A N 1
ATOM 2329 C CA . ASP A 1 297 ? 22.540 -16.214 -13.243 1.00 78.31 297 ASP A CA 1
ATOM 2330 C C . ASP A 1 297 ? 22.357 -14.699 -13.457 1.00 78.31 297 ASP A C 1
ATOM 2332 O O . ASP A 1 297 ? 21.267 -14.186 -13.720 1.00 78.31 297 ASP A O 1
ATOM 2336 N N . LYS A 1 298 ? 23.468 -13.960 -13.342 1.00 75.56 298 LYS A N 1
ATOM 2337 C CA . LYS A 1 298 ? 23.496 -12.505 -13.554 1.00 75.56 298 LYS A CA 1
ATOM 2338 C C . LYS A 1 298 ? 23.359 -12.117 -15.024 1.00 75.56 298 LYS A C 1
ATOM 2340 O O . LYS A 1 298 ? 22.815 -11.049 -15.297 1.00 75.56 298 LYS A O 1
ATOM 2345 N N . LYS A 1 299 ? 23.881 -12.927 -15.947 1.00 80.12 299 LYS A N 1
ATOM 2346 C CA . LYS A 1 299 ? 23.815 -12.651 -17.383 1.00 80.12 299 LYS A CA 1
ATOM 2347 C C . LYS A 1 299 ? 22.372 -12.798 -17.858 1.00 80.12 299 LYS A C 1
ATOM 2349 O O . LYS A 1 299 ? 21.857 -11.873 -18.482 1.00 80.12 299 LYS A O 1
ATOM 2354 N N . ASP A 1 300 ? 21.700 -13.871 -17.445 1.00 82.94 300 ASP A N 1
ATOM 2355 C CA . ASP A 1 300 ? 20.273 -14.077 -17.717 1.00 82.94 300 ASP A CA 1
ATOM 2356 C C . ASP A 1 300 ? 19.425 -12.918 -17.186 1.00 82.94 300 ASP A C 1
ATOM 2358 O O . ASP A 1 300 ? 18.519 -12.434 -17.866 1.00 82.94 300 ASP A O 1
ATOM 2362 N N . ALA A 1 301 ? 19.738 -12.421 -15.984 1.00 85.56 301 ALA A N 1
ATOM 2363 C CA . ALA A 1 301 ? 19.042 -11.276 -15.409 1.00 85.56 301 ALA A CA 1
ATOM 2364 C C . ALA A 1 301 ? 19.210 -10.003 -16.259 1.00 85.56 301 ALA A C 1
ATOM 2366 O O . ALA A 1 301 ? 18.234 -9.283 -16.472 1.00 85.56 301 ALA A O 1
ATOM 2367 N N . GLU A 1 302 ? 20.413 -9.721 -16.774 1.00 87.31 302 GLU A N 1
ATOM 2368 C CA . GLU A 1 302 ? 20.630 -8.576 -17.670 1.00 87.31 302 GLU A CA 1
ATOM 2369 C C . GLU A 1 302 ? 19.873 -8.727 -18.996 1.00 87.31 302 GLU A C 1
ATOM 2371 O O . GLU A 1 302 ? 19.260 -7.763 -19.459 1.00 87.31 302 GLU A O 1
ATOM 2376 N N . GLU A 1 303 ? 19.865 -9.922 -19.587 1.00 90.94 303 GLU A N 1
ATOM 2377 C CA . GLU A 1 303 ? 19.128 -10.196 -20.823 1.00 90.94 303 GLU A CA 1
ATOM 2378 C C . GLU A 1 303 ? 17.607 -10.100 -20.639 1.00 90.94 303 GLU A C 1
ATOM 2380 O O . GLU A 1 303 ? 16.906 -9.578 -21.510 1.00 90.94 303 GLU A O 1
ATOM 2385 N N . ALA A 1 304 ? 17.084 -10.577 -19.508 1.00 93.06 304 ALA A N 1
ATOM 2386 C CA . ALA A 1 304 ? 15.671 -10.461 -19.167 1.00 93.06 304 ALA A CA 1
ATOM 2387 C C . ALA A 1 304 ? 15.267 -8.995 -18.948 1.00 93.06 304 ALA A C 1
ATOM 2389 O O . ALA A 1 304 ? 14.223 -8.557 -19.434 1.00 93.06 304 ALA A O 1
ATOM 2390 N N . MET A 1 305 ? 16.104 -8.204 -18.268 1.00 93.56 305 MET A N 1
ATOM 2391 C CA . MET A 1 305 ? 15.869 -6.765 -18.119 1.00 93.56 305 MET A CA 1
ATOM 2392 C C . MET A 1 305 ? 15.891 -6.051 -19.473 1.00 93.56 305 MET A C 1
ATOM 2394 O O . MET A 1 305 ? 15.034 -5.209 -19.732 1.00 93.56 305 MET A O 1
ATOM 2398 N N . ASP A 1 306 ? 16.829 -6.404 -20.356 1.00 94.12 306 ASP A N 1
ATOM 2399 C CA . ASP A 1 306 ? 16.910 -5.825 -21.698 1.00 94.12 306 ASP A CA 1
ATOM 2400 C C . ASP A 1 306 ? 15.683 -6.135 -22.558 1.00 94.12 306 ASP A C 1
ATOM 2402 O O . ASP A 1 306 ? 15.245 -5.284 -23.330 1.00 94.12 306 ASP A O 1
ATOM 2406 N N . LEU A 1 307 ? 15.110 -7.331 -22.404 1.00 95.12 307 LEU A N 1
ATOM 2407 C CA . LEU A 1 307 ? 13.862 -7.721 -23.058 1.00 95.12 307 LEU A CA 1
ATOM 2408 C C . LEU A 1 307 ? 12.7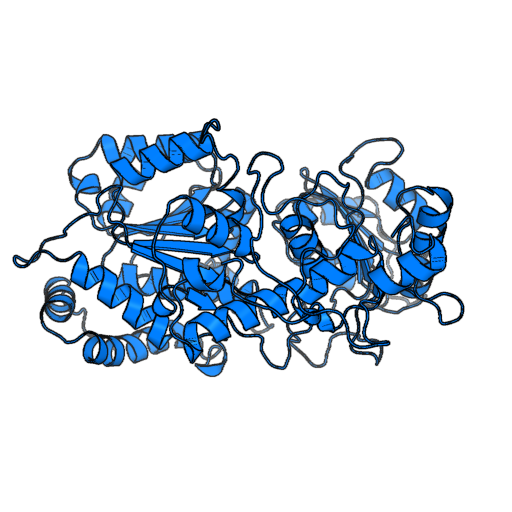13 -6.786 -22.657 1.00 95.12 307 LEU A C 1
ATOM 2410 O O . LEU A 1 307 ? 12.030 -6.252 -23.528 1.00 95.12 307 LEU A O 1
ATOM 2414 N N . VAL A 1 308 ? 12.549 -6.527 -21.355 1.00 96.44 308 VAL A N 1
ATOM 2415 C CA . VAL A 1 308 ? 11.528 -5.592 -20.850 1.00 96.44 308 VAL A CA 1
ATOM 2416 C C . VAL A 1 308 ? 11.781 -4.176 -21.351 1.00 96.44 308 VAL A C 1
ATOM 2418 O O . VAL A 1 308 ? 10.846 -3.503 -21.769 1.00 96.44 308 VAL A O 1
ATOM 2421 N N . TYR A 1 309 ? 13.032 -3.711 -21.328 1.00 96.62 309 TYR A N 1
ATOM 2422 C CA . TYR A 1 309 ? 13.373 -2.374 -21.812 1.00 96.62 309 TYR A CA 1
ATOM 2423 C C . TYR A 1 309 ? 13.086 -2.202 -23.300 1.00 96.62 309 TYR A C 1
ATOM 2425 O O . TYR A 1 309 ? 12.512 -1.191 -23.688 1.00 96.62 309 TYR A O 1
ATOM 2433 N N . LYS A 1 310 ? 13.439 -3.178 -24.138 1.00 95.06 310 LYS A N 1
ATOM 2434 C CA . LYS A 1 310 ? 13.138 -3.133 -25.575 1.00 95.06 310 LYS A CA 1
ATOM 2435 C C . LYS A 1 310 ? 11.637 -3.071 -25.831 1.00 95.06 310 LYS A C 1
ATOM 2437 O O . LYS A 1 310 ? 11.201 -2.203 -26.580 1.00 95.06 310 LYS A O 1
ATOM 2442 N N . ASP A 1 311 ? 10.869 -3.934 -25.169 1.00 93.62 311 ASP A N 1
ATOM 2443 C CA . ASP A 1 311 ? 9.410 -3.956 -25.286 1.00 93.62 311 ASP A CA 1
ATOM 2444 C C . ASP A 1 311 ? 8.783 -2.633 -24.811 1.00 93.62 311 ASP A C 1
ATOM 2446 O O . ASP A 1 311 ? 7.964 -2.030 -25.503 1.00 93.62 311 ASP A O 1
ATOM 2450 N N . ALA A 1 312 ? 9.231 -2.110 -23.667 1.00 93.75 312 ALA A N 1
ATOM 2451 C CA . ALA A 1 312 ? 8.718 -0.866 -23.112 1.00 93.75 312 ALA A CA 1
ATOM 2452 C C . ALA A 1 312 ? 9.113 0.367 -23.931 1.00 93.75 312 ALA A C 1
ATOM 2454 O O . ALA A 1 312 ? 8.306 1.268 -24.131 1.00 93.75 312 ALA A O 1
ATOM 2455 N N . PHE A 1 313 ? 10.353 0.472 -24.395 1.00 93.69 313 PHE A N 1
ATOM 2456 C CA . PHE A 1 313 ? 10.859 1.714 -24.989 1.00 93.69 313 PHE A CA 1
ATOM 2457 C C . PHE A 1 313 ? 10.532 1.867 -26.475 1.00 93.69 313 PHE A C 1
ATOM 2459 O O . PHE A 1 313 ? 10.785 2.927 -27.040 1.00 93.69 313 PHE A O 1
ATOM 2466 N N . GLN A 1 314 ? 9.943 0.848 -27.101 1.00 88.38 314 GLN A N 1
ATOM 2467 C CA . GLN A 1 314 ? 9.306 0.951 -28.420 1.00 88.38 314 GLN A CA 1
ATOM 2468 C C . GLN A 1 314 ? 7.866 1.481 -28.334 1.00 88.38 314 GLN A C 1
ATOM 2470 O O . GLN A 1 314 ? 7.276 1.885 -29.335 1.00 88.38 314 GLN A O 1
ATOM 2475 N N . LYS A 1 315 ? 7.300 1.483 -27.126 1.00 87.25 315 LYS A N 1
ATOM 2476 C CA . LYS A 1 315 ? 5.907 1.796 -26.833 1.00 87.25 315 LYS A CA 1
ATOM 2477 C C . LYS A 1 315 ? 5.752 3.262 -26.421 1.00 87.25 315 LYS A C 1
ATOM 2479 O O . LYS A 1 315 ? 6.373 3.726 -25.462 1.00 87.25 315 LYS A O 1
ATOM 2484 N N . ARG A 1 316 ? 4.910 3.993 -27.152 1.00 84.00 316 ARG A N 1
ATOM 2485 C CA . ARG A 1 316 ? 4.604 5.411 -26.906 1.00 84.00 316 ARG A CA 1
ATOM 2486 C C . ARG A 1 316 ? 3.954 5.587 -25.536 1.00 84.00 316 ARG A C 1
ATOM 2488 O O . ARG A 1 316 ? 3.009 4.882 -25.200 1.00 84.00 316 ARG A O 1
ATOM 2495 N N . GLY A 1 317 ? 4.469 6.520 -24.737 1.00 82.94 317 GLY A N 1
ATOM 2496 C CA . GLY A 1 317 ? 3.936 6.798 -23.398 1.00 82.94 317 GLY A CA 1
ATOM 2497 C C . GLY A 1 317 ? 4.097 5.682 -22.377 1.00 82.94 317 GLY A C 1
ATOM 2498 O O . GLY A 1 317 ? 3.498 5.750 -21.302 1.00 82.94 317 GLY A O 1
ATOM 2499 N N . SER A 1 318 ? 4.951 4.693 -22.650 1.00 91.44 318 SER A N 1
ATOM 2500 C CA . SER A 1 318 ? 5.236 3.650 -21.675 1.00 91.44 318 SER A CA 1
ATOM 2501 C C . SER A 1 318 ? 5.847 4.227 -20.398 1.00 91.44 318 SER A C 1
ATOM 2503 O O . SER A 1 318 ? 6.627 5.186 -20.400 1.00 91.44 318 SER A O 1
ATOM 2505 N N . LEU A 1 319 ? 5.473 3.627 -19.275 1.00 94.44 319 LEU A N 1
ATOM 2506 C CA . LEU A 1 319 ? 6.080 3.875 -17.975 1.00 94.44 319 LEU A CA 1
ATOM 2507 C C . LEU A 1 319 ? 6.634 2.573 -17.417 1.00 94.44 319 LEU A C 1
ATOM 2509 O O . LEU A 1 319 ? 5.874 1.627 -17.183 1.00 94.44 319 LEU A O 1
ATOM 2513 N N . THR A 1 320 ? 7.945 2.554 -17.199 1.00 96.31 320 THR A N 1
ATOM 2514 C CA . THR A 1 320 ? 8.673 1.418 -16.631 1.00 96.31 320 THR A CA 1
ATOM 2515 C C . THR A 1 320 ? 9.141 1.748 -15.224 1.00 96.31 320 THR A C 1
ATOM 2517 O O . THR A 1 320 ? 9.879 2.711 -15.025 1.00 96.31 320 THR A O 1
ATOM 2520 N N . LEU A 1 321 ? 8.748 0.943 -14.240 1.00 96.06 321 LEU A N 1
ATOM 2521 C CA . LEU A 1 321 ? 9.234 1.062 -12.865 1.00 96.06 321 LEU A CA 1
ATOM 2522 C C . LEU A 1 321 ? 10.358 0.051 -12.622 1.00 96.06 321 LEU A C 1
ATOM 2524 O O . LEU A 1 321 ? 10.175 -1.135 -12.879 1.00 96.06 321 LEU A O 1
ATOM 2528 N N . VAL A 1 322 ? 11.503 0.492 -12.104 1.00 95.56 322 VAL A N 1
ATOM 2529 C CA . VAL A 1 322 ? 12.667 -0.367 -11.837 1.00 95.56 322 VAL A CA 1
ATOM 2530 C C . VAL A 1 322 ? 13.012 -0.322 -10.350 1.00 95.56 322 VAL A C 1
ATOM 2532 O O . VAL A 1 322 ? 13.576 0.652 -9.850 1.00 95.56 322 VAL A O 1
ATOM 2535 N N . ILE A 1 323 ? 12.670 -1.404 -9.646 1.00 93.19 323 ILE A N 1
ATOM 2536 C CA . ILE A 1 323 ? 12.817 -1.582 -8.197 1.00 93.19 323 ILE A CA 1
ATOM 2537 C C . ILE A 1 323 ? 13.799 -2.734 -7.936 1.00 93.19 323 ILE A C 1
ATOM 2539 O O . ILE A 1 323 ? 13.402 -3.867 -7.657 1.00 93.19 323 ILE A O 1
ATOM 2543 N N . THR A 1 324 ? 15.101 -2.467 -8.071 1.00 82.62 324 THR A N 1
ATOM 2544 C CA . THR A 1 324 ? 16.127 -3.532 -8.121 1.00 82.62 324 THR A CA 1
ATOM 2545 C C . THR A 1 324 ? 17.308 -3.336 -7.167 1.00 82.62 324 THR A C 1
ATOM 2547 O O . THR A 1 324 ? 17.798 -4.321 -6.621 1.00 82.62 324 THR A O 1
ATOM 2550 N N . ASN A 1 325 ? 17.781 -2.103 -6.921 1.00 70.06 325 ASN A N 1
ATOM 2551 C CA . ASN A 1 325 ? 19.036 -1.884 -6.186 1.00 70.06 325 ASN A CA 1
ATOM 2552 C C . ASN A 1 325 ? 18.914 -0.903 -5.003 1.00 70.06 325 ASN A C 1
ATOM 2554 O O . ASN A 1 325 ? 18.595 0.265 -5.220 1.00 70.06 325 ASN A O 1
ATOM 2558 N N . PRO A 1 326 ? 19.257 -1.307 -3.760 1.00 67.31 326 PRO A N 1
ATOM 2559 C CA . PRO A 1 326 ? 19.339 -0.384 -2.625 1.00 67.31 326 PRO A CA 1
ATOM 2560 C C . PRO A 1 326 ? 20.438 0.676 -2.736 1.00 67.31 326 PRO A C 1
ATOM 2562 O O . PRO A 1 326 ? 20.349 1.699 -2.056 1.00 67.31 326 PRO A O 1
ATOM 2565 N N . LYS A 1 327 ? 21.490 0.437 -3.527 1.00 78.75 327 LYS A N 1
ATOM 2566 C CA . LYS A 1 327 ? 22.615 1.365 -3.669 1.00 78.75 327 LYS A CA 1
ATOM 2567 C C . LYS A 1 327 ? 22.188 2.561 -4.514 1.00 78.75 327 LYS A C 1
ATOM 2569 O O . LYS A 1 327 ? 21.875 2.420 -5.695 1.00 78.75 327 LYS A O 1
ATOM 2574 N N . VAL A 1 328 ? 22.204 3.741 -3.898 1.00 75.00 328 VAL A N 1
ATOM 2575 C CA . VAL A 1 328 ? 21.882 5.000 -4.578 1.00 75.00 328 VAL A CA 1
ATOM 2576 C C . VAL A 1 328 ? 23.092 5.461 -5.392 1.00 75.00 328 VAL A C 1
ATOM 2578 O O . VAL A 1 328 ? 23.061 5.417 -6.620 1.00 75.00 328 VAL A O 1
ATOM 2581 N N . HIS A 1 329 ? 24.188 5.788 -4.704 1.00 73.69 329 HIS A N 1
ATOM 2582 C CA . HIS A 1 329 ? 25.454 6.201 -5.304 1.00 73.69 329 HIS A CA 1
ATOM 2583 C C . HIS A 1 329 ? 26.440 5.033 -5.237 1.00 73.69 329 HIS A C 1
ATOM 2585 O O . HIS A 1 329 ? 26.817 4.572 -4.161 1.00 73.69 329 HIS A O 1
ATOM 2591 N N . GLY A 1 330 ? 26.797 4.490 -6.395 1.00 75.69 330 GLY A N 1
ATOM 2592 C CA . GLY A 1 330 ? 27.770 3.412 -6.516 1.00 75.69 330 GLY A CA 1
ATOM 2593 C C . GLY A 1 330 ? 27.857 2.897 -7.954 1.00 75.69 330 GLY A C 1
ATOM 2594 O O . GLY A 1 330 ? 26.945 3.169 -8.736 1.00 75.69 330 GLY A O 1
ATOM 2595 N N . PRO A 1 331 ? 28.893 2.112 -8.301 1.00 67.62 331 PRO A N 1
ATOM 2596 C CA . PRO A 1 331 ? 29.157 1.676 -9.681 1.00 67.62 331 PRO A CA 1
ATOM 2597 C C . PRO A 1 331 ? 28.014 0.893 -10.344 1.00 67.62 331 PRO A C 1
ATOM 2599 O O . PRO A 1 331 ? 27.909 0.847 -11.562 1.00 67.62 331 PRO A O 1
ATOM 2602 N N . SER A 1 332 ? 27.136 0.288 -9.542 1.00 79.06 332 SER A N 1
ATOM 2603 C CA . SER A 1 332 ? 25.934 -0.422 -9.994 1.00 79.06 332 SER A CA 1
ATOM 2604 C C . SER A 1 332 ? 24.632 0.183 -9.462 1.00 79.06 332 SER A C 1
ATOM 2606 O O . SER A 1 332 ? 23.570 -0.432 -9.596 1.00 79.06 332 SER A O 1
ATOM 2608 N N . GLY A 1 333 ? 24.711 1.354 -8.821 1.00 85.56 333 GLY A N 1
ATOM 2609 C CA . GLY A 1 333 ? 23.581 2.028 -8.187 1.00 85.56 333 GLY A CA 1
ATOM 2610 C C . GLY A 1 333 ? 22.553 2.559 -9.185 1.00 85.56 333 GLY A C 1
ATOM 2611 O O . GLY A 1 333 ? 22.760 2.517 -10.397 1.00 85.56 333 GLY A O 1
ATOM 2612 N N . ILE A 1 334 ? 21.436 3.076 -8.675 1.00 89.56 334 ILE A N 1
ATOM 2613 C CA . ILE A 1 334 ? 20.300 3.505 -9.511 1.00 89.56 334 ILE A CA 1
ATOM 2614 C C . ILE A 1 334 ? 20.666 4.604 -10.527 1.00 89.56 334 ILE A C 1
ATOM 2616 O O . ILE A 1 334 ? 20.111 4.628 -11.621 1.00 89.56 334 ILE A O 1
ATOM 2620 N N . PHE A 1 335 ? 21.644 5.464 -10.214 1.00 91.94 335 PHE A N 1
ATOM 2621 C CA . PHE A 1 335 ? 22.155 6.472 -11.151 1.00 91.94 335 PHE A CA 1
ATOM 2622 C C . PHE A 1 335 ? 22.958 5.849 -12.298 1.00 91.94 335 PHE A C 1
ATOM 2624 O O . PHE A 1 335 ? 22.700 6.150 -13.460 1.00 91.94 335 PHE A O 1
ATOM 2631 N N . ALA A 1 336 ? 23.877 4.932 -11.986 1.00 90.81 336 ALA A N 1
ATOM 2632 C CA . ALA A 1 336 ? 24.667 4.228 -12.996 1.00 90.81 336 ALA A CA 1
ATOM 2633 C C . ALA A 1 336 ? 23.778 3.366 -13.912 1.00 90.81 336 ALA A C 1
ATOM 2635 O O . ALA A 1 336 ? 24.010 3.287 -15.118 1.00 90.81 336 ALA A O 1
ATOM 2636 N N . GLN A 1 337 ? 22.721 2.757 -13.362 1.00 90.62 337 GLN A N 1
ATOM 2637 C CA . GLN A 1 337 ? 21.731 2.026 -14.158 1.00 90.62 337 GLN A CA 1
ATOM 2638 C C . GLN A 1 337 ? 20.967 2.945 -15.113 1.00 90.62 337 GLN A C 1
ATOM 2640 O O . GLN A 1 337 ? 20.828 2.604 -16.288 1.00 90.62 337 GLN A O 1
ATOM 2645 N N . ALA A 1 338 ? 20.526 4.113 -14.637 1.00 93.25 338 ALA A N 1
ATOM 2646 C CA . ALA A 1 338 ? 19.876 5.104 -15.486 1.00 93.25 338 ALA A CA 1
ATOM 2647 C C . ALA A 1 338 ? 20.795 5.544 -16.636 1.00 93.25 338 ALA A C 1
ATOM 2649 O O . ALA A 1 338 ? 20.365 5.577 -17.785 1.00 93.25 338 ALA A O 1
ATOM 2650 N N . GLU A 1 339 ? 22.077 5.795 -16.363 1.00 93.50 339 GLU A N 1
ATOM 2651 C CA . GLU A 1 339 ? 23.056 6.135 -17.402 1.00 93.50 339 GLU A CA 1
ATOM 2652 C C . GLU A 1 339 ? 23.274 5.000 -18.412 1.00 93.50 339 GLU A C 1
ATOM 2654 O O . GLU A 1 339 ? 23.296 5.259 -19.616 1.00 93.50 339 GLU A O 1
ATOM 2659 N N . LYS A 1 340 ? 23.384 3.741 -17.958 1.00 92.94 340 LYS A N 1
ATOM 2660 C CA . LYS A 1 340 ? 23.494 2.566 -18.848 1.00 92.94 340 LYS A CA 1
ATOM 2661 C C . LYS A 1 340 ? 22.283 2.475 -19.780 1.00 92.94 340 LYS A C 1
ATOM 2663 O O . LYS A 1 340 ? 22.455 2.245 -20.977 1.00 92.94 340 LYS A O 1
ATOM 2668 N N . VAL A 1 341 ? 21.077 2.693 -19.252 1.00 94.38 341 VAL A N 1
ATOM 2669 C CA . VAL A 1 341 ? 19.839 2.673 -20.044 1.00 94.38 341 VAL A CA 1
ATOM 2670 C C . VAL A 1 341 ? 19.791 3.828 -21.040 1.00 94.38 341 VAL A C 1
ATOM 2672 O O . VAL A 1 341 ? 19.547 3.575 -22.213 1.00 94.38 341 VAL A O 1
ATOM 2675 N N . LEU A 1 342 ? 20.104 5.061 -20.636 1.00 93.69 342 LEU A N 1
ATOM 2676 C CA . LEU A 1 342 ? 20.064 6.225 -21.532 1.00 93.69 342 LEU A CA 1
ATOM 2677 C C . LEU A 1 342 ? 21.112 6.164 -22.648 1.00 93.69 342 LEU A C 1
ATOM 2679 O O . LEU A 1 342 ? 20.856 6.635 -23.751 1.00 93.69 342 LEU A O 1
ATOM 2683 N N . ARG A 1 343 ? 22.281 5.558 -22.398 1.00 94.50 343 ARG A N 1
ATOM 2684 C CA . ARG A 1 343 ? 23.277 5.307 -23.456 1.00 94.50 343 ARG A CA 1
ATOM 2685 C C . ARG A 1 343 ? 22.760 4.321 -24.502 1.00 94.50 343 ARG A C 1
ATOM 2687 O O . ARG A 1 343 ? 23.048 4.483 -25.682 1.00 94.50 343 ARG A O 1
ATOM 2694 N N . LYS A 1 344 ? 22.018 3.299 -24.068 1.00 95.12 344 LYS A N 1
ATOM 2695 C CA . LYS A 1 344 ? 21.479 2.254 -24.946 1.00 95.12 344 LYS A CA 1
ATOM 2696 C C . LYS A 1 344 ? 20.189 2.679 -25.655 1.00 95.12 344 LYS A C 1
ATOM 2698 O O . LYS A 1 344 ? 19.974 2.300 -26.801 1.00 95.12 344 LYS A O 1
ATOM 2703 N N . PHE A 1 345 ? 19.360 3.475 -24.987 1.00 94.69 345 PHE A N 1
ATOM 2704 C CA . PHE A 1 345 ? 18.060 3.949 -25.457 1.00 94.69 345 PHE A CA 1
ATOM 2705 C C . PHE A 1 345 ? 18.006 5.480 -25.332 1.00 94.69 345 PHE A C 1
ATOM 2707 O O . PHE A 1 345 ? 17.444 6.012 -24.370 1.00 94.69 345 PHE A O 1
ATOM 2714 N N . PRO A 1 346 ? 18.622 6.213 -26.278 1.00 92.56 346 PRO A N 1
ATOM 2715 C CA . PRO A 1 346 ? 18.834 7.655 -26.154 1.00 92.56 346 PRO A CA 1
ATOM 2716 C C . PRO A 1 346 ? 17.541 8.479 -26.194 1.00 92.56 346 PRO A C 1
ATOM 2718 O O . PRO A 1 346 ? 17.546 9.645 -25.809 1.00 92.56 346 PRO A O 1
ATOM 2721 N N . HIS A 1 347 ? 16.428 7.892 -26.622 1.00 91.25 347 HIS A N 1
ATOM 2722 C CA . HIS A 1 347 ? 15.122 8.538 -26.729 1.00 91.25 347 HIS A CA 1
ATOM 2723 C C . HIS A 1 347 ? 14.244 8.443 -25.480 1.00 91.25 347 HIS A C 1
ATOM 2725 O O . HIS A 1 347 ? 13.133 8.969 -25.471 1.00 91.25 347 HIS A O 1
ATOM 2731 N N . VAL A 1 348 ? 14.731 7.779 -24.436 1.00 93.75 348 VAL A N 1
ATOM 2732 C CA . VAL A 1 348 ? 14.014 7.552 -23.177 1.00 93.75 348 VAL A CA 1
ATOM 2733 C C . VAL A 1 348 ? 14.319 8.676 -22.187 1.00 93.75 348 VAL A C 1
ATOM 2735 O O . VAL A 1 348 ? 15.455 9.133 -22.098 1.00 93.75 348 VAL A O 1
ATOM 2738 N N . ALA A 1 349 ? 13.330 9.098 -21.400 1.00 94.75 349 ALA A N 1
ATOM 2739 C CA . ALA A 1 349 ? 13.554 9.920 -20.211 1.00 94.75 349 ALA A CA 1
ATOM 2740 C C . ALA A 1 349 ? 13.720 9.024 -18.974 1.00 94.75 349 ALA A C 1
ATOM 2742 O O . ALA A 1 349 ? 13.011 8.025 -18.835 1.00 94.75 349 ALA A O 1
ATOM 2743 N N . ALA A 1 350 ? 14.602 9.393 -18.041 1.00 96.44 350 ALA A N 1
ATOM 2744 C CA . ALA A 1 350 ? 14.752 8.677 -16.775 1.00 96.44 350 ALA A CA 1
ATOM 2745 C C . ALA A 1 350 ? 14.504 9.584 -15.565 1.00 96.44 350 ALA A C 1
ATOM 2747 O O . ALA A 1 350 ? 15.130 10.635 -15.421 1.00 96.44 350 ALA A O 1
ATOM 2748 N N . LEU A 1 351 ? 13.636 9.148 -14.651 1.00 96.00 351 LEU A N 1
ATOM 2749 C CA . LEU A 1 351 ? 13.523 9.716 -13.308 1.00 96.00 351 LEU A CA 1
ATOM 2750 C C . LEU A 1 351 ? 14.232 8.807 -12.308 1.00 96.00 351 LEU A C 1
ATOM 2752 O O . LEU A 1 351 ? 14.089 7.588 -12.331 1.00 96.00 351 LEU A O 1
ATOM 2756 N N . ILE A 1 352 ? 14.981 9.406 -11.395 1.00 94.38 352 ILE A N 1
ATOM 2757 C CA . ILE A 1 352 ? 15.705 8.701 -10.343 1.00 94.38 352 ILE A CA 1
ATOM 2758 C C . ILE A 1 352 ? 15.129 9.171 -9.016 1.00 94.38 352 ILE A C 1
ATOM 2760 O O . ILE A 1 352 ? 15.208 10.354 -8.688 1.00 94.38 352 ILE A O 1
ATOM 2764 N N . VAL A 1 353 ? 14.527 8.252 -8.266 1.00 90.69 353 VAL A N 1
ATOM 2765 C CA . VAL A 1 353 ? 13.844 8.541 -7.003 1.00 90.69 353 VAL A CA 1
ATOM 2766 C C . VAL A 1 353 ? 14.679 8.003 -5.849 1.00 90.69 353 VAL A C 1
ATOM 2768 O O . VAL A 1 353 ? 14.806 6.791 -5.647 1.00 90.69 353 VAL A O 1
ATOM 2771 N N . SER A 1 354 ? 15.242 8.920 -5.065 1.00 87.50 354 SER A N 1
ATOM 2772 C CA . SER A 1 354 ? 16.089 8.622 -3.913 1.00 87.50 354 SER A CA 1
ATOM 2773 C C . SER A 1 354 ? 15.623 9.390 -2.672 1.00 87.50 354 SER A C 1
ATOM 2775 O O . SER A 1 354 ? 14.717 10.220 -2.721 1.00 87.50 354 SER A O 1
ATOM 2777 N N . HIS A 1 355 ? 16.245 9.108 -1.529 1.00 78.25 355 HIS A N 1
ATOM 2778 C CA . HIS A 1 355 ? 15.984 9.837 -0.288 1.00 78.25 355 HIS A CA 1
ATOM 2779 C C . HIS A 1 355 ? 16.318 11.339 -0.374 1.00 78.25 355 HIS A C 1
ATOM 2781 O O . HIS A 1 355 ? 15.769 12.117 0.403 1.00 78.25 355 HIS A O 1
ATOM 2787 N N . GLU A 1 356 ? 17.177 11.741 -1.314 1.00 82.19 356 GLU A N 1
ATOM 2788 C CA . GLU A 1 356 ? 17.570 13.136 -1.544 1.00 82.19 356 GLU A CA 1
ATOM 2789 C C . GLU A 1 356 ? 16.546 13.897 -2.398 1.00 82.19 356 GLU A C 1
ATOM 2791 O O . GLU A 1 356 ? 16.474 15.124 -2.340 1.00 82.19 356 GLU A O 1
ATOM 2796 N N . GLY A 1 357 ? 15.717 13.181 -3.161 1.00 85.81 357 GLY A N 1
ATOM 2797 C CA . GLY A 1 357 ? 14.699 13.772 -4.016 1.00 85.81 357 GLY A CA 1
ATOM 2798 C C . GLY A 1 357 ? 14.497 13.013 -5.321 1.00 85.81 357 GLY A C 1
ATOM 2799 O O . GLY A 1 357 ? 14.763 11.813 -5.423 1.00 85.81 357 GLY A O 1
ATOM 2800 N N . ILE A 1 358 ? 13.981 13.738 -6.312 1.00 91.50 358 ILE A N 1
ATOM 2801 C CA . ILE A 1 358 ? 13.716 13.231 -7.656 1.00 91.50 358 ILE A CA 1
ATOM 2802 C C . ILE A 1 358 ? 14.647 13.951 -8.624 1.00 91.50 358 ILE A C 1
ATOM 2804 O O . ILE A 1 358 ? 14.609 15.177 -8.725 1.00 91.50 358 ILE A O 1
ATOM 2808 N N . THR A 1 359 ? 15.442 13.180 -9.359 1.00 93.94 359 THR A N 1
ATOM 2809 C CA . THR A 1 359 ? 16.351 13.695 -10.384 1.00 93.94 359 THR A CA 1
ATOM 2810 C C . THR A 1 359 ? 15.876 13.250 -11.756 1.00 93.94 359 THR A C 1
ATOM 2812 O O . THR A 1 359 ? 15.688 12.060 -11.991 1.00 93.94 359 THR A O 1
ATOM 2815 N N . LEU A 1 360 ? 15.722 14.200 -12.676 1.00 95.06 360 LEU A N 1
ATOM 2816 C CA . LEU A 1 360 ? 15.439 13.921 -14.082 1.00 95.06 360 LEU A CA 1
ATOM 2817 C C . LEU A 1 360 ? 16.726 13.871 -14.899 1.00 95.06 360 LEU A C 1
ATOM 2819 O O . LEU A 1 360 ? 17.563 14.770 -14.806 1.00 95.06 360 LEU A O 1
ATOM 2823 N N . LYS A 1 361 ? 16.828 12.847 -15.740 1.00 94.31 361 LYS A N 1
ATOM 2824 C CA . LYS A 1 361 ? 17.764 12.747 -16.852 1.00 94.31 361 LYS A CA 1
ATOM 2825 C C . LYS A 1 361 ? 16.948 12.752 -18.155 1.00 94.31 361 LYS A C 1
ATOM 2827 O O . LYS A 1 361 ? 16.192 11.804 -18.384 1.00 94.31 361 LYS A O 1
ATOM 2832 N N . PRO A 1 362 ? 17.028 13.820 -18.964 1.00 91.56 362 PRO A N 1
ATOM 2833 C CA . PRO A 1 362 ? 16.241 13.919 -20.189 1.00 91.56 362 PRO A CA 1
ATOM 2834 C C . PRO A 1 362 ? 16.707 12.932 -21.267 1.00 91.56 362 PRO A C 1
ATOM 2836 O O . PRO A 1 362 ? 17.847 12.460 -21.205 1.00 91.56 362 PRO A O 1
ATOM 2839 N N . PRO A 1 363 ? 15.861 12.661 -22.277 1.00 90.38 363 PRO A N 1
ATOM 2840 C CA . PRO A 1 363 ? 16.289 11.946 -23.470 1.00 90.38 363 PRO A CA 1
ATOM 2841 C C . PRO A 1 363 ? 17.389 12.732 -24.189 1.00 90.38 363 PRO A C 1
ATOM 2843 O O . PRO A 1 363 ? 17.310 13.952 -24.333 1.00 90.38 363 PRO A O 1
ATOM 2846 N N . THR A 1 364 ? 18.411 12.024 -24.663 1.00 85.81 364 THR A N 1
ATOM 2847 C CA . THR A 1 364 ? 19.513 12.608 -25.446 1.00 85.81 364 THR A CA 1
ATOM 2848 C C . THR A 1 364 ? 19.172 12.720 -26.933 1.00 85.81 364 THR A C 1
ATOM 2850 O O . THR A 1 364 ? 19.714 13.583 -27.619 1.00 85.81 364 THR A O 1
ATOM 2853 N N . LYS A 1 365 ? 18.262 11.877 -27.437 1.00 84.75 365 LYS A N 1
ATOM 2854 C CA . LYS A 1 365 ? 17.740 11.898 -28.813 1.00 84.75 365 LYS A CA 1
ATOM 2855 C C . LYS A 1 365 ? 16.234 11.596 -28.813 1.00 84.75 365 LYS A C 1
ATOM 2857 O O . LYS A 1 365 ? 15.871 10.436 -28.980 1.00 84.75 365 LYS A O 1
ATOM 2862 N N . PRO A 1 366 ? 15.353 12.584 -28.580 1.00 75.00 366 PRO A N 1
ATOM 2863 C CA . PRO A 1 366 ? 13.902 12.373 -28.539 1.00 75.00 366 PRO A CA 1
ATOM 2864 C C . PRO A 1 366 ? 13.368 11.686 -29.810 1.00 75.00 366 PRO A C 1
ATOM 2866 O O . PRO A 1 366 ? 13.869 11.948 -30.901 1.00 75.00 366 PRO A O 1
ATOM 2869 N N . MET A 1 367 ? 12.338 10.833 -29.691 1.00 69.31 367 MET A N 1
ATOM 2870 C CA . MET A 1 367 ? 11.777 10.103 -30.849 1.00 69.31 367 MET A CA 1
ATOM 2871 C C . MET A 1 367 ? 11.077 11.003 -31.879 1.00 69.31 367 MET A C 1
ATOM 2873 O O . MET A 1 367 ? 10.924 10.591 -33.026 1.00 69.31 367 MET A O 1
ATOM 2877 N N . LEU A 1 368 ? 10.613 12.195 -31.492 1.00 64.19 368 LEU A N 1
ATOM 2878 C CA . LEU A 1 368 ? 9.859 13.083 -32.378 1.00 64.19 368 LEU A CA 1
ATOM 2879 C C . LEU A 1 368 ? 10.680 14.307 -32.784 1.00 64.19 368 LEU A C 1
ATOM 2881 O O . LEU A 1 368 ? 11.099 15.102 -31.944 1.00 64.19 368 LEU A O 1
ATOM 2885 N N . ALA A 1 369 ? 10.823 14.483 -34.098 1.00 50.91 369 ALA A N 1
ATOM 2886 C CA . ALA A 1 369 ? 11.166 15.748 -34.727 1.00 50.91 369 ALA A CA 1
ATOM 2887 C C . ALA A 1 369 ? 9.879 16.568 -34.875 1.00 50.91 369 ALA A C 1
ATOM 2889 O O . ALA A 1 369 ? 9.184 16.483 -35.881 1.00 50.91 369 ALA A O 1
ATOM 2890 N N . THR A 1 370 ? 9.509 17.333 -33.856 1.00 43.28 370 THR A N 1
ATOM 2891 C CA . THR A 1 370 ? 8.460 18.345 -34.011 1.00 43.28 370 THR A CA 1
ATOM 2892 C C . THR A 1 370 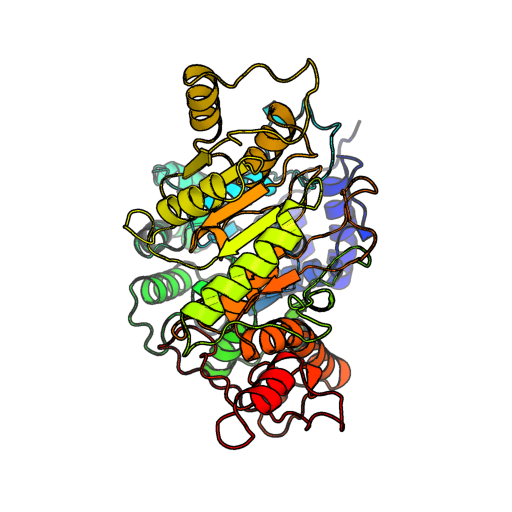? 8.979 19.663 -33.488 1.00 43.28 370 THR A C 1
ATOM 2894 O O . THR A 1 370 ? 9.609 19.707 -32.432 1.00 43.28 370 THR A O 1
ATOM 2897 N N . ASN A 1 371 ? 8.670 20.725 -34.224 1.00 44.38 371 ASN A N 1
ATOM 2898 C CA . ASN A 1 371 ? 9.084 22.123 -34.058 1.00 44.38 371 ASN A CA 1
ATOM 2899 C C . ASN A 1 371 ? 8.746 22.764 -32.684 1.00 44.38 371 ASN A C 1
ATOM 2901 O O . ASN A 1 371 ? 8.832 23.975 -32.531 1.00 44.38 371 ASN A O 1
ATOM 2905 N N . ALA A 1 372 ? 8.357 21.961 -31.689 1.00 50.28 372 ALA A N 1
ATOM 2906 C CA . ALA A 1 372 ? 8.065 22.322 -30.307 1.00 50.28 372 ALA A CA 1
ATOM 2907 C C . ALA A 1 372 ? 9.193 21.953 -29.320 1.00 50.28 372 ALA A C 1
ATOM 2909 O O . ALA A 1 372 ? 9.162 22.391 -28.169 1.00 50.28 372 ALA A O 1
ATOM 2910 N N . PHE A 1 373 ? 10.196 21.162 -29.726 1.00 55.53 373 PHE A N 1
ATOM 2911 C CA . PHE A 1 373 ? 11.296 20.813 -28.827 1.00 55.53 373 PHE A CA 1
ATOM 2912 C C . PHE A 1 373 ? 12.340 21.931 -28.800 1.00 55.53 373 PHE A C 1
ATOM 2914 O O . PHE A 1 373 ? 13.218 22.007 -29.656 1.00 55.53 373 PHE A O 1
ATOM 2921 N N . THR A 1 374 ? 12.266 22.802 -27.794 1.00 57.25 374 THR A N 1
ATOM 2922 C CA . THR A 1 374 ? 13.445 23.595 -27.432 1.00 57.25 374 THR A CA 1
ATOM 2923 C C . THR A 1 374 ? 14.413 22.652 -26.717 1.00 57.25 374 THR A C 1
ATOM 2925 O O . THR A 1 374 ? 14.012 22.096 -25.690 1.00 57.25 374 THR A O 1
ATOM 2928 N N . PRO A 1 375 ? 15.660 22.470 -27.195 1.00 63.47 375 PRO A N 1
ATOM 2929 C CA . PRO A 1 375 ? 16.667 21.706 -26.471 1.00 63.47 375 PRO A CA 1
ATOM 2930 C C . PRO A 1 375 ? 16.703 22.164 -25.016 1.00 63.47 375 PRO A C 1
ATOM 2932 O O . PRO A 1 375 ? 16.748 23.367 -24.732 1.00 63.47 375 PRO A O 1
ATOM 2935 N N . MET A 1 376 ? 16.598 21.219 -24.085 1.00 75.12 376 MET A N 1
ATOM 2936 C CA . MET A 1 376 ? 16.566 21.586 -22.681 1.00 75.12 376 MET A CA 1
ATOM 2937 C C . MET A 1 376 ? 17.949 22.078 -22.267 1.00 75.12 376 MET A C 1
ATOM 2939 O O . MET A 1 376 ? 18.912 21.318 -22.275 1.00 75.12 376 MET A O 1
ATOM 2943 N N . THR A 1 377 ? 18.035 23.359 -21.921 1.00 81.94 377 THR A N 1
ATOM 2944 C CA . THR A 1 377 ? 19.263 23.951 -21.396 1.00 81.94 377 THR A CA 1
ATOM 2945 C C . THR A 1 377 ? 19.525 23.445 -19.982 1.00 81.94 377 THR A C 1
ATOM 2947 O O . THR A 1 377 ? 18.586 23.116 -19.248 1.00 81.94 377 THR A O 1
ATOM 2950 N N . ASP A 1 378 ? 20.791 23.456 -19.564 1.00 85.12 378 ASP A N 1
ATOM 2951 C CA . ASP A 1 378 ? 21.171 23.111 -18.189 1.00 85.12 378 ASP A CA 1
ATOM 2952 C C . ASP A 1 378 ? 20.404 23.956 -17.164 1.00 85.12 378 ASP A C 1
ATOM 2954 O O . ASP A 1 378 ? 19.956 23.443 -16.140 1.00 85.12 378 ASP A O 1
ATOM 2958 N N . GLN A 1 379 ? 20.146 25.230 -17.480 1.00 86.94 379 GLN A N 1
ATOM 2959 C CA . GLN A 1 379 ? 19.356 26.118 -16.629 1.00 86.94 379 GLN A CA 1
ATOM 2960 C C . GLN A 1 379 ? 17.899 25.650 -16.480 1.00 86.94 379 GLN A C 1
ATOM 2962 O O . GLN A 1 379 ? 17.399 25.567 -15.359 1.00 86.94 379 GLN A O 1
ATOM 2967 N N . LYS A 1 380 ? 17.225 25.271 -17.576 1.00 85.06 380 LYS A N 1
ATOM 2968 C CA . LYS A 1 380 ? 15.854 24.731 -17.515 1.00 85.06 380 LYS A CA 1
ATOM 2969 C C . LYS A 1 380 ? 15.795 23.420 -16.729 1.00 85.06 380 LYS A C 1
ATOM 2971 O O . LYS A 1 380 ? 14.849 23.199 -15.974 1.00 85.06 380 LYS A O 1
ATOM 2976 N N . LEU A 1 381 ? 16.808 22.563 -16.874 1.00 87.19 381 LEU A N 1
ATOM 2977 C CA . LEU A 1 381 ? 16.905 21.316 -16.117 1.00 87.19 381 LEU A CA 1
ATOM 2978 C C . LEU A 1 381 ? 17.104 21.577 -14.618 1.00 87.19 381 LEU A C 1
ATOM 2980 O O . LEU A 1 381 ? 16.429 20.958 -13.795 1.00 87.19 381 LEU A O 1
ATOM 2984 N N . LEU A 1 382 ? 17.970 22.530 -14.261 1.00 88.25 382 LEU A N 1
ATOM 2985 C CA . LEU A 1 382 ? 18.151 22.976 -12.880 1.00 88.25 382 LEU A CA 1
ATOM 2986 C C . LEU A 1 382 ? 16.848 23.528 -12.294 1.00 88.25 382 LEU A C 1
ATOM 2988 O O . LEU A 1 382 ? 16.503 23.211 -11.156 1.00 88.25 382 LEU A O 1
ATOM 2992 N N . ASP A 1 383 ? 16.093 24.308 -13.066 1.00 87.69 383 ASP A N 1
ATOM 2993 C CA . ASP A 1 383 ? 14.808 24.850 -12.626 1.00 87.69 383 ASP A CA 1
ATOM 2994 C C . ASP A 1 383 ? 13.754 23.752 -12.434 1.00 87.69 383 ASP A C 1
ATOM 2996 O O . ASP A 1 383 ? 13.017 23.778 -11.445 1.00 87.69 383 ASP A O 1
ATOM 3000 N N . LEU A 1 384 ? 13.724 22.728 -13.292 1.00 88.12 384 LEU A N 1
ATOM 3001 C CA . LEU A 1 384 ? 12.895 21.537 -13.079 1.00 88.12 384 LEU A CA 1
ATOM 3002 C C . LEU A 1 384 ? 13.302 20.769 -11.818 1.00 88.12 384 LEU A C 1
ATOM 3004 O O . LEU A 1 384 ? 12.443 20.414 -11.012 1.00 88.12 384 LEU A O 1
ATOM 3008 N N . HIS A 1 385 ? 14.599 20.551 -11.586 1.00 90.12 385 HIS A N 1
ATOM 3009 C CA . HIS A 1 385 ? 15.070 19.887 -10.363 1.00 90.12 385 HIS A CA 1
ATOM 3010 C C . HIS A 1 385 ? 14.702 20.682 -9.105 1.00 90.12 385 HIS A C 1
ATOM 3012 O O . HIS A 1 385 ? 14.280 20.095 -8.106 1.00 90.12 385 HIS A O 1
ATOM 3018 N N . ARG A 1 386 ? 14.775 22.019 -9.154 1.00 88.06 386 ARG A N 1
ATOM 3019 C CA . ARG A 1 386 ? 14.280 22.885 -8.073 1.00 88.06 386 ARG A CA 1
ATOM 3020 C C . ARG A 1 386 ? 12.776 22.715 -7.868 1.00 88.06 386 ARG A C 1
ATOM 3022 O O . ARG A 1 386 ? 12.353 22.574 -6.722 1.00 88.06 386 ARG A O 1
ATOM 3029 N N . LYS A 1 387 ? 11.983 22.661 -8.946 1.00 86.75 387 LYS A N 1
ATOM 3030 C CA . LYS A 1 387 ? 10.533 22.404 -8.877 1.00 86.75 387 LYS A CA 1
ATOM 3031 C C . LYS A 1 387 ? 10.214 21.040 -8.271 1.00 86.75 387 LYS A C 1
ATOM 3033 O O . LYS A 1 387 ? 9.235 20.929 -7.545 1.00 86.75 387 LYS A O 1
ATOM 3038 N N . PHE A 1 388 ? 11.033 20.016 -8.509 1.00 88.19 388 PHE A N 1
ATOM 3039 C CA . PHE A 1 388 ? 10.822 18.685 -7.931 1.00 88.19 388 PHE A CA 1
ATOM 3040 C C . PHE A 1 388 ? 11.101 18.604 -6.433 1.00 88.19 388 PHE A C 1
ATOM 3042 O O . PHE A 1 388 ? 10.640 17.667 -5.776 1.00 88.19 388 PHE A O 1
ATOM 3049 N N . LYS A 1 389 ? 11.821 19.569 -5.856 1.00 84.25 389 LYS A N 1
ATOM 3050 C CA . LYS A 1 389 ? 12.162 19.551 -4.433 1.00 84.25 389 LYS A CA 1
ATOM 3051 C C . LYS A 1 389 ? 10.893 19.514 -3.573 1.00 84.25 389 LYS A C 1
ATOM 3053 O O . LYS A 1 389 ? 10.108 20.454 -3.526 1.00 84.25 389 LYS A O 1
ATOM 3058 N N . GLY A 1 390 ? 10.697 18.395 -2.874 1.00 75.69 390 GLY A N 1
ATOM 3059 C CA . GLY A 1 390 ? 9.523 18.149 -2.031 1.00 75.69 390 GLY A CA 1
ATOM 3060 C C . GLY A 1 390 ? 8.265 17.671 -2.771 1.00 75.69 390 GLY A C 1
ATOM 3061 O O . GLY A 1 390 ? 7.298 17.308 -2.103 1.00 75.69 390 GLY A O 1
ATOM 3062 N N . LYS A 1 391 ? 8.265 17.589 -4.108 1.00 83.25 391 LYS A N 1
ATOM 3063 C CA . LYS A 1 391 ? 7.108 17.186 -4.933 1.00 83.25 391 LYS A CA 1
ATOM 3064 C C . LYS A 1 391 ? 7.093 15.694 -5.260 1.00 83.25 391 LYS A C 1
ATOM 3066 O O . LYS A 1 391 ? 8.145 15.062 -5.312 1.00 83.25 391 LYS A O 1
ATOM 3071 N N . THR A 1 392 ? 5.900 15.123 -5.421 1.00 84.44 392 THR A N 1
ATOM 3072 C CA . THR A 1 392 ? 5.656 13.681 -5.629 1.00 84.44 392 THR A CA 1
ATOM 3073 C C . THR A 1 392 ? 6.186 13.170 -6.970 1.00 84.44 392 THR A C 1
ATOM 3075 O O . THR A 1 392 ? 6.402 13.944 -7.903 1.00 84.44 392 THR A O 1
ATOM 3078 N N . ALA A 1 393 ? 6.362 11.852 -7.085 1.00 87.81 393 ALA A N 1
ATOM 3079 C CA . ALA A 1 393 ? 6.714 11.208 -8.348 1.00 87.81 393 ALA A CA 1
ATOM 3080 C C . ALA A 1 393 ? 5.635 11.428 -9.419 1.00 87.81 393 ALA A C 1
ATOM 3082 O O . ALA A 1 393 ? 5.986 11.735 -10.552 1.00 87.81 393 ALA A O 1
ATOM 3083 N N . SER A 1 394 ? 4.348 11.394 -9.052 1.00 87.94 394 SER A N 1
ATOM 3084 C CA . SER A 1 394 ? 3.239 11.797 -9.931 1.00 87.94 394 SER A CA 1
ATOM 3085 C C . SER A 1 394 ? 3.454 13.172 -10.569 1.00 87.94 394 SER A C 1
ATOM 3087 O O . SER A 1 394 ? 3.365 13.292 -11.786 1.00 87.94 394 SER A O 1
ATOM 3089 N N . TYR A 1 395 ? 3.806 14.188 -9.773 1.00 88.81 395 TYR A N 1
ATOM 3090 C CA . TYR A 1 395 ? 4.077 15.534 -10.290 1.00 88.81 395 TYR A CA 1
ATOM 3091 C C . TYR A 1 395 ? 5.285 15.547 -11.234 1.00 88.81 395 TYR A C 1
ATOM 3093 O O . TYR A 1 395 ? 5.250 16.169 -12.291 1.00 88.81 395 TYR A O 1
ATOM 3101 N N . ALA A 1 396 ? 6.359 14.835 -10.882 1.00 91.94 396 ALA A N 1
ATOM 3102 C CA . ALA A 1 396 ? 7.535 14.750 -11.742 1.00 91.94 396 ALA A CA 1
ATOM 3103 C C . ALA A 1 396 ? 7.228 14.073 -13.090 1.00 91.94 396 ALA A C 1
ATOM 3105 O O . ALA A 1 396 ? 7.749 14.510 -14.112 1.00 91.94 396 ALA A O 1
ATOM 3106 N N . ILE A 1 397 ? 6.360 13.055 -13.108 1.00 92.56 397 ILE A N 1
ATOM 3107 C CA . ILE A 1 397 ? 5.887 12.410 -14.342 1.00 92.56 397 ILE A CA 1
ATOM 3108 C C . ILE A 1 397 ? 5.123 13.416 -15.216 1.00 92.56 397 ILE A C 1
ATOM 3110 O O . ILE A 1 397 ? 5.401 13.507 -16.407 1.00 92.56 397 ILE A O 1
ATOM 3114 N N . GLU A 1 398 ? 4.221 14.214 -14.637 1.00 90.12 398 GLU A N 1
ATOM 3115 C CA . GLU A 1 398 ? 3.463 15.241 -15.377 1.00 90.12 398 GLU A CA 1
ATOM 3116 C C . GLU A 1 398 ? 4.382 16.284 -16.008 1.00 90.12 398 GLU A C 1
ATOM 3118 O O . GLU A 1 398 ? 4.236 16.616 -17.181 1.00 90.12 398 GLU A O 1
ATOM 3123 N N . GLN A 1 399 ? 5.388 16.742 -15.264 1.00 89.81 399 GLN A N 1
ATOM 3124 C CA . GLN A 1 399 ? 6.374 17.676 -15.798 1.00 89.81 399 GLN A CA 1
ATOM 3125 C C . GLN A 1 399 ? 7.195 17.056 -16.937 1.00 89.81 399 GLN A C 1
ATOM 3127 O O . GLN A 1 399 ? 7.553 17.759 -17.879 1.00 89.81 399 GLN A O 1
ATOM 3132 N N . VAL A 1 400 ? 7.482 15.752 -16.900 1.00 89.06 400 VAL A N 1
ATOM 3133 C CA . VAL A 1 400 ? 8.113 15.068 -18.040 1.00 89.06 400 VAL A CA 1
ATOM 3134 C C . VAL A 1 400 ? 7.170 15.051 -19.246 1.00 89.06 400 VAL A C 1
ATOM 3136 O O . VAL A 1 400 ? 7.589 15.416 -20.341 1.00 89.06 400 VAL A O 1
ATOM 3139 N N . ASP A 1 401 ? 5.899 14.701 -19.055 1.00 88.19 401 ASP A N 1
ATOM 3140 C CA . ASP A 1 401 ? 4.909 14.679 -20.138 1.00 88.19 401 ASP A CA 1
ATOM 3141 C C . ASP A 1 401 ? 4.726 16.067 -20.785 1.00 88.19 401 ASP A C 1
ATOM 3143 O O . ASP A 1 401 ? 4.581 16.167 -22.001 1.00 88.19 401 ASP A O 1
ATOM 3147 N N . GLU A 1 402 ? 4.768 17.141 -19.993 1.00 86.81 402 GLU A N 1
ATOM 3148 C CA . GLU A 1 402 ? 4.658 18.528 -20.466 1.00 86.81 402 GLU A CA 1
ATOM 3149 C C . GLU A 1 402 ? 5.895 19.006 -21.238 1.00 86.81 402 GLU A C 1
ATOM 3151 O O . GLU A 1 402 ? 5.759 19.728 -22.222 1.00 86.81 402 GLU A O 1
ATOM 3156 N N . ASN A 1 403 ? 7.101 18.612 -20.812 1.00 85.38 403 ASN A N 1
ATOM 3157 C CA . ASN A 1 403 ? 8.351 19.117 -21.395 1.00 85.38 403 ASN A CA 1
ATOM 3158 C C . ASN A 1 403 ? 8.891 18.247 -22.544 1.00 85.38 403 ASN A C 1
ATOM 3160 O O . ASN A 1 403 ? 9.573 18.764 -23.426 1.00 85.38 403 ASN A O 1
ATOM 3164 N N . PHE A 1 404 ? 8.606 16.940 -22.547 1.00 84.50 404 PHE A N 1
ATOM 3165 C CA . PHE A 1 404 ? 9.114 15.985 -23.549 1.00 84.50 404 PHE A CA 1
ATOM 3166 C C . PHE A 1 404 ? 8.002 15.290 -24.340 1.00 84.50 404 PHE A C 1
ATOM 3168 O O . PHE A 1 404 ? 8.293 14.480 -25.221 1.00 84.50 404 PHE A O 1
ATOM 3175 N N . GLY A 1 405 ? 6.737 15.587 -24.042 1.00 84.88 405 GLY A N 1
ATOM 3176 C CA . GLY A 1 405 ? 5.584 14.952 -24.664 1.00 84.88 405 GLY A CA 1
ATOM 3177 C C . GLY A 1 405 ? 5.274 13.572 -24.081 1.00 84.88 405 GLY A C 1
ATOM 3178 O O . GLY A 1 405 ? 6.164 12.803 -23.708 1.00 84.88 405 GLY A O 1
ATOM 3179 N N . ILE A 1 406 ? 3.983 13.228 -24.067 1.00 85.88 406 ILE A N 1
ATOM 3180 C CA . ILE A 1 406 ? 3.493 11.921 -23.601 1.00 85.88 406 ILE A CA 1
ATOM 3181 C C . ILE A 1 406 ? 4.084 10.757 -24.405 1.00 85.88 406 ILE A C 1
ATOM 3183 O O . ILE A 1 406 ? 4.218 9.665 -23.883 1.00 85.88 406 ILE A O 1
ATOM 3187 N N . GLU A 1 407 ? 4.500 10.982 -25.648 1.00 85.69 407 GLU A N 1
ATOM 3188 C CA . GLU A 1 407 ? 5.073 9.948 -26.515 1.00 85.69 407 GLU A CA 1
ATOM 3189 C C . GLU A 1 407 ? 6.433 9.440 -26.014 1.00 85.69 407 GLU A C 1
ATOM 3191 O O . GLU A 1 407 ? 6.775 8.283 -26.259 1.00 85.69 407 GLU A O 1
ATOM 3196 N N . THR A 1 408 ? 7.183 10.265 -25.273 1.00 89.50 408 THR A N 1
ATOM 3197 C CA . THR A 1 408 ? 8.502 9.906 -24.737 1.00 89.50 408 THR A CA 1
ATOM 3198 C C . THR A 1 408 ? 8.369 8.763 -23.726 1.00 89.50 408 THR A C 1
ATOM 3200 O O . THR A 1 408 ? 7.685 8.937 -22.712 1.00 89.50 408 THR A O 1
ATOM 3203 N N . PRO A 1 409 ? 9.011 7.597 -23.936 1.00 93.12 409 PRO A N 1
ATOM 3204 C CA . PRO A 1 409 ? 9.047 6.538 -22.934 1.00 93.12 409 PRO A CA 1
ATOM 3205 C C . PRO A 1 409 ? 9.727 7.023 -21.654 1.00 93.12 409 PRO A C 1
ATOM 3207 O O . PRO A 1 409 ? 10.750 7.712 -21.702 1.00 93.12 409 PRO A O 1
ATOM 3210 N N . LEU A 1 410 ? 9.172 6.646 -20.505 1.00 95.50 410 LEU A N 1
ATOM 3211 C CA . LEU A 1 410 ? 9.677 7.053 -19.199 1.00 95.50 410 LEU A CA 1
ATOM 3212 C C . LEU A 1 410 ? 10.060 5.825 -18.3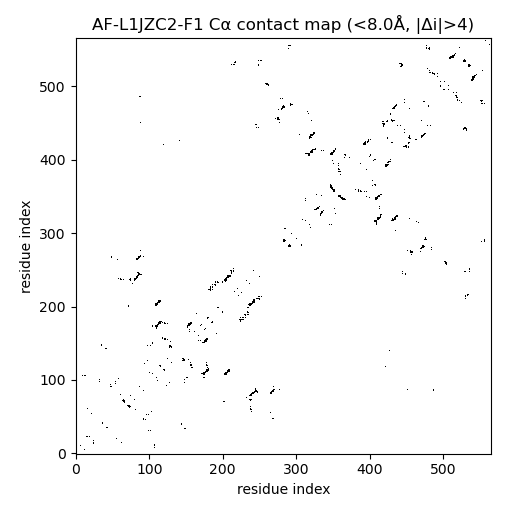75 1.00 95.50 410 LEU A C 1
ATOM 3214 O O . LEU A 1 410 ? 9.257 4.916 -18.165 1.00 95.50 410 LEU A O 1
ATOM 3218 N N . VAL A 1 411 ? 11.284 5.821 -17.859 1.00 97.19 411 VAL A N 1
ATOM 3219 C CA . VAL A 1 411 ? 11.750 4.843 -16.873 1.00 97.19 411 VAL A CA 1
ATOM 3220 C C . VAL A 1 411 ? 11.994 5.520 -15.528 1.00 97.19 411 VAL A C 1
ATOM 3222 O O . VAL A 1 411 ? 12.545 6.616 -15.458 1.00 97.19 411 VAL A O 1
ATOM 3225 N N . ILE A 1 412 ? 11.578 4.875 -14.441 1.00 96.44 412 ILE A N 1
ATOM 3226 C CA . ILE A 1 412 ? 11.787 5.359 -13.077 1.00 96.44 412 ILE A CA 1
ATOM 3227 C C . ILE A 1 412 ? 12.642 4.355 -12.316 1.00 96.44 412 ILE A C 1
ATOM 3229 O O . ILE A 1 412 ? 12.237 3.208 -12.134 1.00 96.44 412 ILE A O 1
ATOM 3233 N N . PHE A 1 413 ? 13.797 4.801 -11.830 1.00 94.75 413 PHE A N 1
ATOM 3234 C CA . PHE A 1 413 ? 14.700 4.003 -11.008 1.00 94.75 413 PHE A CA 1
ATOM 3235 C C . PHE A 1 413 ? 14.599 4.384 -9.538 1.00 94.75 413 PHE A C 1
ATOM 3237 O O . PHE A 1 413 ? 14.613 5.563 -9.179 1.00 94.75 413 PHE A O 1
ATOM 3244 N N . GLY A 1 414 ? 14.590 3.381 -8.668 1.00 90.44 414 GLY A N 1
ATOM 3245 C CA . GLY A 1 414 ? 14.599 3.598 -7.231 1.00 90.44 414 GLY A CA 1
ATOM 3246 C C . GLY A 1 414 ? 14.544 2.298 -6.440 1.00 90.44 414 GLY A C 1
ATOM 3247 O O . GLY A 1 414 ? 14.687 1.197 -6.967 1.00 90.44 414 GLY A O 1
ATOM 3248 N N . TYR A 1 415 ? 14.378 2.436 -5.126 1.00 84.44 415 TYR A N 1
ATOM 3249 C CA . TYR A 1 415 ? 14.295 1.291 -4.220 1.00 84.44 415 TYR A CA 1
ATOM 3250 C C . TYR A 1 415 ? 13.309 1.549 -3.081 1.00 84.44 415 TYR A C 1
ATOM 3252 O O . TYR A 1 415 ? 12.106 1.421 -3.280 1.00 84.44 415 TYR A O 1
ATOM 3260 N N . ARG A 1 416 ? 13.769 1.974 -1.893 1.00 77.00 416 ARG A N 1
ATOM 3261 C CA . ARG A 1 416 ? 12.913 2.085 -0.692 1.00 77.00 416 ARG A CA 1
ATOM 3262 C C . ARG A 1 416 ? 11.665 2.951 -0.898 1.00 77.00 416 ARG A C 1
ATOM 3264 O O . ARG A 1 416 ? 10.579 2.512 -0.533 1.00 77.00 416 ARG A O 1
ATOM 3271 N N . LEU A 1 417 ? 11.815 4.128 -1.509 1.00 75.31 417 LEU A N 1
ATOM 3272 C CA . LEU A 1 417 ? 10.691 5.038 -1.782 1.00 75.31 417 LEU A CA 1
ATOM 3273 C C . LEU A 1 417 ? 9.727 4.510 -2.852 1.00 75.31 417 LEU A C 1
ATOM 3275 O O . LEU A 1 417 ? 8.569 4.916 -2.890 1.00 75.31 417 LEU A O 1
ATOM 3279 N N . MET A 1 418 ? 10.190 3.593 -3.705 1.00 83.94 418 MET A N 1
ATOM 3280 C CA . MET A 1 418 ? 9.331 2.924 -4.677 1.00 83.94 418 MET A CA 1
ATOM 3281 C C . MET A 1 418 ? 8.553 1.772 -4.045 1.00 83.94 418 MET A C 1
ATOM 3283 O O . MET A 1 418 ? 7.434 1.513 -4.456 1.00 83.94 418 MET A O 1
ATOM 3287 N N . ILE A 1 419 ? 9.065 1.129 -2.989 1.00 82.50 419 ILE A N 1
ATOM 3288 C CA . ILE A 1 419 ? 8.293 0.125 -2.237 1.00 82.50 419 ILE A CA 1
ATOM 3289 C C . ILE A 1 419 ? 7.164 0.814 -1.453 1.00 82.50 419 ILE A C 1
ATOM 3291 O O . ILE A 1 419 ? 6.004 0.402 -1.532 1.00 82.50 419 ILE A O 1
ATOM 3295 N N . ARG A 1 420 ? 7.483 1.894 -0.720 1.00 74.56 420 ARG A N 1
ATOM 3296 C CA . ARG A 1 420 ? 6.531 2.683 0.086 1.00 74.56 420 ARG A CA 1
ATOM 3297 C C . ARG A 1 420 ? 6.748 4.185 -0.073 1.00 74.56 420 ARG A C 1
ATOM 3299 O O . ARG A 1 420 ? 7.875 4.652 0.037 1.00 74.56 420 ARG A O 1
ATOM 3306 N N . GLY A 1 421 ? 5.653 4.935 -0.214 1.00 67.19 421 GLY A N 1
ATOM 3307 C CA . GLY A 1 421 ? 5.637 6.380 0.046 1.00 67.19 421 GLY A CA 1
ATOM 3308 C C . GLY A 1 421 ? 5.250 7.301 -1.112 1.00 67.19 421 GLY A C 1
ATOM 3309 O O . GLY A 1 421 ? 4.908 8.445 -0.830 1.00 67.19 421 GLY A O 1
ATOM 3310 N N . ASP A 1 422 ? 5.255 6.846 -2.368 1.00 75.06 422 ASP A N 1
ATOM 3311 C CA . ASP A 1 422 ? 4.854 7.691 -3.507 1.00 75.06 422 ASP A CA 1
ATOM 3312 C C . ASP A 1 422 ? 3.932 6.965 -4.498 1.00 75.06 422 ASP A C 1
ATOM 3314 O O . ASP A 1 422 ? 3.913 5.732 -4.562 1.00 75.06 422 ASP A O 1
ATOM 3318 N N . SER A 1 423 ? 3.149 7.738 -5.250 1.00 79.06 423 SER A N 1
ATOM 3319 C CA . SER A 1 423 ? 2.362 7.244 -6.383 1.00 79.06 423 SER A CA 1
ATOM 3320 C C . SER A 1 423 ? 3.151 7.452 -7.673 1.00 79.06 423 SER A C 1
ATOM 3322 O O . SER A 1 423 ? 3.792 8.484 -7.846 1.00 79.06 423 SER A O 1
ATOM 3324 N N . PHE A 1 424 ? 3.095 6.480 -8.582 1.00 87.50 424 PHE A N 1
ATOM 3325 C CA . PHE A 1 424 ? 3.792 6.520 -9.875 1.00 87.50 424 PHE A CA 1
ATOM 3326 C C . PHE A 1 424 ? 2.805 6.603 -11.044 1.00 87.50 424 PHE A C 1
ATOM 3328 O O . PHE A 1 424 ? 3.033 6.040 -12.108 1.00 87.50 424 PHE A O 1
ATOM 3335 N N . VAL A 1 425 ? 1.680 7.276 -10.814 1.00 84.44 425 VAL A N 1
ATOM 3336 C CA . VAL A 1 425 ? 0.611 7.502 -11.793 1.00 84.44 425 VAL A CA 1
ATOM 3337 C C . VAL A 1 425 ? 0.422 9.007 -11.961 1.00 84.44 425 VAL A C 1
ATOM 3339 O O . VAL A 1 425 ? 0.404 9.723 -10.959 1.00 84.44 425 VAL A O 1
ATOM 3342 N N . SER A 1 426 ? 0.270 9.478 -13.197 1.00 84.31 426 SER A N 1
ATOM 3343 C CA . SER A 1 426 ? -0.123 10.851 -13.540 1.00 84.31 426 SER A CA 1
ATOM 3344 C C . SER A 1 426 ? -1.505 10.884 -14.203 1.00 84.31 426 SER A C 1
ATOM 3346 O O . SER A 1 426 ? -2.128 9.841 -14.423 1.00 84.31 426 SER A O 1
ATOM 3348 N N . LYS A 1 427 ? -1.982 12.080 -14.571 1.00 77.06 427 LYS A N 1
ATOM 3349 C CA . LYS A 1 427 ? -3.212 12.249 -15.370 1.00 77.06 427 LYS A CA 1
ATOM 3350 C C . LYS A 1 427 ? -3.182 11.513 -16.716 1.00 77.06 427 LYS A C 1
ATOM 3352 O O . LYS A 1 427 ? -4.225 11.077 -17.188 1.00 77.06 427 LYS A O 1
ATOM 3357 N N . LYS A 1 428 ? -2.003 11.381 -17.333 1.00 81.75 428 LYS A N 1
ATOM 3358 C CA . LYS A 1 428 ? -1.842 10.840 -18.697 1.00 81.75 428 LYS A CA 1
ATOM 3359 C C . LYS A 1 428 ? -1.093 9.511 -18.746 1.00 81.75 428 LYS A C 1
ATOM 3361 O O . LYS A 1 428 ? -1.171 8.805 -19.748 1.00 81.75 428 LYS A O 1
ATOM 3366 N N . ARG A 1 429 ? -0.375 9.152 -17.677 1.00 85.19 429 ARG A N 1
ATOM 3367 C CA . ARG A 1 429 ? 0.572 8.036 -17.677 1.00 85.19 429 ARG A CA 1
ATOM 3368 C C . ARG A 1 429 ? 0.380 7.121 -16.472 1.00 85.19 429 ARG A C 1
ATOM 3370 O O . ARG A 1 429 ? 0.266 7.569 -15.333 1.00 85.19 429 ARG A O 1
ATOM 3377 N N . VAL A 1 430 ? 0.393 5.819 -16.734 1.00 88.06 430 VAL A N 1
ATOM 3378 C CA . VAL A 1 430 ? 0.305 4.738 -15.741 1.00 88.06 430 VAL A CA 1
ATOM 3379 C C . VAL A 1 430 ? 1.418 3.723 -15.979 1.00 88.06 430 VAL A C 1
ATOM 3381 O O . VAL A 1 430 ? 1.887 3.609 -17.112 1.00 88.06 430 VAL A O 1
ATOM 3384 N N . PRO A 1 431 ? 1.842 2.967 -14.952 1.00 91.31 431 PRO A N 1
ATOM 3385 C CA . PRO A 1 431 ? 2.791 1.878 -15.127 1.00 91.31 431 PRO A CA 1
ATOM 3386 C C . PRO A 1 431 ? 2.298 0.858 -16.157 1.00 91.31 431 PRO A C 1
ATOM 3388 O O . PRO A 1 431 ? 1.170 0.373 -16.092 1.00 91.31 431 PRO A O 1
ATOM 3391 N N . THR A 1 432 ? 3.179 0.526 -17.093 1.00 92.56 432 THR A N 1
ATOM 3392 C CA . THR A 1 432 ? 2.950 -0.486 -18.143 1.00 92.56 432 THR A CA 1
ATOM 3393 C C . THR A 1 432 ? 3.923 -1.650 -18.002 1.00 92.56 432 THR A C 1
ATOM 3395 O O . THR A 1 432 ? 3.592 -2.782 -18.344 1.00 92.56 432 THR A O 1
ATOM 3398 N N . HIS A 1 433 ? 5.108 -1.369 -17.452 1.00 95.06 433 HIS A N 1
ATOM 3399 C CA . HIS A 1 433 ? 6.165 -2.339 -17.220 1.00 95.06 433 HIS A CA 1
ATOM 3400 C C . HIS A 1 433 ? 6.720 -2.164 -15.804 1.00 95.06 433 HIS A C 1
ATOM 3402 O O . HIS A 1 433 ? 6.823 -1.049 -15.281 1.00 95.06 433 HIS A O 1
ATOM 3408 N N . LEU A 1 434 ? 7.108 -3.270 -15.184 1.00 96.31 434 LEU A N 1
ATOM 3409 C CA . LEU A 1 434 ? 7.722 -3.306 -13.867 1.00 96.31 434 LEU A CA 1
ATOM 3410 C C . LEU A 1 434 ? 8.870 -4.313 -13.873 1.00 96.31 434 LEU A C 1
ATOM 3412 O O . LEU A 1 434 ? 8.693 -5.469 -14.238 1.00 96.31 434 LEU A O 1
ATOM 3416 N N . ILE A 1 435 ? 10.026 -3.885 -13.385 1.00 96.38 435 ILE A N 1
ATOM 3417 C CA . ILE A 1 435 ? 11.139 -4.756 -13.026 1.00 96.38 435 ILE A CA 1
ATOM 3418 C C . ILE A 1 435 ? 11.269 -4.703 -11.505 1.00 96.38 435 ILE A C 1
ATOM 3420 O O . ILE A 1 435 ? 11.663 -3.679 -10.944 1.00 96.38 435 ILE A O 1
ATOM 3424 N N . CYS A 1 436 ? 10.929 -5.796 -10.829 1.00 94.81 436 CYS A N 1
ATOM 3425 C CA . CYS A 1 436 ? 10.978 -5.914 -9.376 1.00 94.81 436 CYS A CA 1
ATOM 3426 C C . CYS A 1 436 ? 11.952 -7.032 -8.995 1.00 94.81 436 CYS A C 1
ATOM 3428 O O . CYS A 1 436 ? 11.650 -8.207 -9.149 1.00 94.81 436 CYS A O 1
ATOM 3430 N N . ALA A 1 437 ? 13.136 -6.673 -8.498 1.00 90.69 437 ALA A N 1
ATOM 3431 C CA . ALA A 1 437 ? 14.187 -7.632 -8.149 1.00 90.69 437 ALA A CA 1
ATOM 3432 C C . ALA A 1 437 ? 14.615 -7.451 -6.690 1.00 90.69 437 ALA A C 1
ATOM 3434 O O . ALA A 1 437 ? 15.758 -7.113 -6.381 1.00 90.69 437 ALA A O 1
ATOM 3435 N N . LEU A 1 438 ? 13.679 -7.641 -5.763 1.00 89.38 438 LEU A N 1
ATOM 3436 C CA . LEU A 1 438 ? 13.974 -7.524 -4.337 1.00 89.38 438 LEU A CA 1
ATOM 3437 C C . LEU A 1 438 ? 14.781 -8.734 -3.850 1.00 89.38 438 LEU A C 1
ATOM 3439 O O . LEU A 1 438 ? 14.431 -9.877 -4.125 1.00 89.38 438 LEU A O 1
ATOM 3443 N N . GLY A 1 439 ? 15.846 -8.512 -3.077 1.00 84.25 439 GLY A N 1
ATOM 3444 C CA . GLY A 1 439 ? 16.663 -9.611 -2.544 1.00 84.25 439 GLY A CA 1
ATOM 3445 C C . GLY A 1 439 ? 15.872 -10.562 -1.633 1.00 84.25 439 GLY A C 1
ATOM 3446 O O . GLY A 1 439 ? 14.875 -10.159 -1.031 1.00 84.25 439 GLY A O 1
ATOM 3447 N N . LYS A 1 440 ? 16.339 -11.811 -1.476 1.00 81.75 440 LYS A N 1
ATOM 3448 C CA . LYS A 1 440 ? 15.683 -12.876 -0.675 1.00 81.75 440 LYS A CA 1
ATOM 3449 C C . LYS A 1 440 ? 15.383 -12.494 0.783 1.00 81.75 440 LYS A C 1
ATOM 3451 O O . LYS A 1 440 ? 14.519 -13.081 1.413 1.00 81.75 440 LYS A O 1
ATOM 3456 N N . GLN A 1 441 ? 16.086 -11.497 1.322 1.00 81.88 441 GLN A N 1
ATOM 3457 C CA . GLN A 1 441 ? 15.867 -10.985 2.680 1.00 81.88 441 GLN A CA 1
ATOM 3458 C C . GLN A 1 441 ? 14.597 -10.126 2.821 1.00 81.88 441 GLN A C 1
ATOM 3460 O O . GLN A 1 441 ? 14.242 -9.736 3.932 1.00 81.88 441 GLN A O 1
ATOM 3465 N N . MET A 1 442 ? 13.943 -9.774 1.711 1.00 87.56 442 MET A N 1
ATOM 3466 C CA . MET A 1 442 ? 12.707 -8.996 1.719 1.00 87.56 442 MET A CA 1
ATOM 3467 C C . MET A 1 442 ? 11.506 -9.923 1.914 1.00 87.56 442 MET A C 1
ATOM 3469 O O . MET A 1 442 ? 11.430 -10.980 1.287 1.00 87.56 442 MET A O 1
ATOM 3473 N N . SER A 1 443 ? 10.578 -9.511 2.776 1.00 88.94 443 SER A N 1
ATOM 3474 C CA . SER A 1 443 ? 9.372 -10.279 3.087 1.00 88.94 443 SER A CA 1
ATOM 3475 C C . SER A 1 443 ? 8.382 -10.300 1.925 1.00 88.94 443 SER A C 1
ATOM 3477 O O . SER A 1 443 ? 8.455 -9.456 1.021 1.00 88.94 443 SER A O 1
ATOM 3479 N N . ILE A 1 444 ? 7.433 -11.235 1.984 1.00 90.81 444 ILE A N 1
ATOM 3480 C CA . ILE A 1 444 ? 6.339 -11.360 1.013 1.00 90.81 444 ILE A CA 1
ATOM 3481 C C . ILE A 1 444 ? 5.598 -10.030 0.849 1.00 90.81 444 ILE A C 1
ATOM 3483 O O . ILE A 1 444 ? 5.350 -9.585 -0.266 1.00 90.81 444 ILE A O 1
ATOM 3487 N N . GLU A 1 445 ? 5.313 -9.323 1.938 1.00 88.25 445 GLU A N 1
ATOM 3488 C CA . GLU A 1 445 ? 4.513 -8.096 1.892 1.00 88.25 445 GLU A CA 1
ATOM 3489 C C . GLU A 1 445 ? 5.245 -6.953 1.209 1.00 88.25 445 GLU A C 1
ATOM 3491 O O . GLU A 1 445 ? 4.631 -6.166 0.495 1.00 88.25 445 GLU A O 1
ATOM 3496 N N . LYS A 1 446 ? 6.569 -6.869 1.378 1.00 88.56 446 LYS A N 1
ATOM 3497 C CA . LYS A 1 446 ? 7.369 -5.865 0.670 1.00 88.56 446 LYS A CA 1
ATOM 3498 C C . LYS A 1 446 ? 7.395 -6.133 -0.830 1.00 88.56 446 LYS A C 1
ATOM 3500 O O . LYS A 1 446 ? 7.373 -5.177 -1.599 1.00 88.56 446 LYS A O 1
ATOM 3505 N N . VAL A 1 447 ? 7.426 -7.403 -1.235 1.00 91.31 447 VAL A N 1
ATOM 3506 C CA . VAL A 1 447 ? 7.320 -7.802 -2.645 1.00 91.31 447 VAL A CA 1
ATOM 3507 C C . VAL A 1 447 ? 5.943 -7.449 -3.192 1.00 91.31 447 VAL A C 1
ATOM 3509 O O . VAL A 1 447 ? 5.861 -6.720 -4.175 1.00 91.31 447 VAL A O 1
ATOM 3512 N N . VAL A 1 448 ? 4.874 -7.864 -2.510 1.00 91.12 448 VAL A N 1
ATOM 3513 C CA . VAL A 1 448 ? 3.486 -7.574 -2.902 1.00 91.12 448 VAL A CA 1
ATOM 3514 C C . VAL A 1 448 ? 3.255 -6.066 -3.025 1.00 91.12 448 VAL A C 1
ATOM 3516 O O . VAL A 1 448 ? 2.686 -5.610 -4.011 1.00 91.12 448 VAL A O 1
ATOM 3519 N N . GLN A 1 449 ? 3.746 -5.264 -2.079 1.00 88.69 449 GLN A N 1
ATOM 3520 C CA . GLN A 1 449 ? 3.630 -3.803 -2.130 1.00 88.69 449 GLN A CA 1
ATOM 3521 C C . GLN A 1 449 ? 4.441 -3.173 -3.261 1.00 88.69 449 GLN A C 1
ATOM 3523 O O . GLN A 1 449 ? 3.962 -2.231 -3.891 1.00 88.69 449 GLN A O 1
ATOM 3528 N N . ALA A 1 450 ? 5.660 -3.659 -3.511 1.00 91.31 450 ALA A N 1
ATOM 3529 C CA . ALA A 1 450 ? 6.490 -3.171 -4.606 1.00 91.31 450 ALA A CA 1
ATOM 3530 C C . ALA A 1 450 ? 5.843 -3.482 -5.959 1.00 91.31 450 ALA A C 1
ATOM 3532 O O . ALA A 1 450 ? 5.726 -2.593 -6.799 1.00 91.31 450 ALA A O 1
ATOM 3533 N N . CYS A 1 451 ? 5.343 -4.705 -6.141 1.00 91.50 451 CYS A N 1
ATOM 3534 C CA . CYS A 1 451 ? 4.617 -5.090 -7.344 1.00 91.50 451 CYS A CA 1
ATOM 3535 C C . CYS A 1 451 ? 3.286 -4.345 -7.485 1.00 91.50 451 CYS A C 1
ATOM 3537 O O . CYS A 1 451 ? 2.929 -3.902 -8.575 1.00 91.50 451 CYS A O 1
ATOM 3539 N N . GLY A 1 452 ? 2.600 -4.102 -6.367 1.00 88.50 452 GLY A N 1
ATOM 3540 C CA . GLY A 1 452 ? 1.376 -3.310 -6.296 1.00 88.50 452 GLY A CA 1
ATOM 3541 C C . GLY A 1 452 ? 1.525 -1.882 -6.832 1.00 88.50 452 GLY A C 1
ATOM 3542 O O . GLY A 1 452 ? 0.527 -1.260 -7.183 1.00 88.50 452 GLY A O 1
ATOM 3543 N N . ARG A 1 453 ? 2.749 -1.357 -6.980 1.00 87.12 453 ARG A N 1
ATOM 3544 C CA . ARG A 1 453 ? 2.994 -0.045 -7.606 1.00 87.12 453 ARG A CA 1
ATOM 3545 C C . ARG A 1 453 ? 2.607 0.025 -9.067 1.00 87.12 453 ARG A C 1
ATOM 3547 O O . ARG A 1 453 ? 2.412 1.128 -9.560 1.00 87.12 453 ARG A O 1
ATOM 3554 N N . ALA A 1 454 ? 2.497 -1.120 -9.731 1.00 87.75 454 ALA A N 1
ATOM 3555 C CA . ALA A 1 454 ? 2.042 -1.184 -11.106 1.00 87.75 454 ALA A CA 1
ATOM 3556 C C . ALA A 1 454 ? 0.512 -1.302 -11.242 1.00 87.75 454 ALA A C 1
ATOM 3558 O O . ALA A 1 454 ? 0.000 -1.345 -12.355 1.00 87.75 454 ALA A O 1
ATOM 3559 N N . THR A 1 455 ? -0.219 -1.335 -10.123 1.00 85.50 455 THR A N 1
ATOM 3560 C CA . THR A 1 455 ? -1.690 -1.332 -10.101 1.00 85.50 455 THR A CA 1
ATOM 3561 C C . THR A 1 455 ? -2.237 0.088 -10.038 1.00 85.50 455 THR A C 1
ATOM 3563 O O . THR A 1 455 ? -1.590 0.991 -9.501 1.00 85.50 455 THR A O 1
ATOM 3566 N N . TYR A 1 456 ? -3.437 0.306 -10.572 1.00 78.81 456 TYR A N 1
ATOM 3567 C CA . TYR A 1 456 ? -4.078 1.622 -10.572 1.00 78.81 456 TYR A CA 1
ATOM 3568 C C . TYR A 1 456 ? -5.569 1.527 -10.883 1.00 78.81 456 TYR A C 1
ATOM 3570 O O . TYR A 1 456 ? -6.061 0.544 -11.433 1.00 78.81 456 TYR A O 1
ATOM 3578 N N . GLN A 1 457 ? -6.294 2.590 -10.542 1.00 74.44 457 GLN A N 1
ATOM 3579 C CA . GLN A 1 457 ? -7.696 2.752 -10.900 1.00 74.44 457 GLN A CA 1
ATOM 3580 C C . GLN A 1 457 ? -7.806 3.545 -12.205 1.00 74.44 457 GLN A C 1
ATOM 3582 O O . GLN A 1 457 ? -7.273 4.650 -12.309 1.00 74.44 457 GLN A O 1
ATOM 3587 N N . ARG A 1 458 ? -8.505 3.002 -13.205 1.00 65.50 458 ARG A N 1
ATOM 3588 C CA . ARG A 1 458 ? -8.732 3.677 -14.487 1.00 65.50 458 ARG A CA 1
ATOM 3589 C C . ARG A 1 458 ? -9.692 4.840 -14.293 1.00 65.50 458 ARG A C 1
ATOM 3591 O O . ARG A 1 458 ? -10.890 4.672 -14.077 1.00 65.50 458 ARG A O 1
ATOM 3598 N N . SER A 1 459 ? -9.120 6.027 -14.333 1.00 54.38 459 SER A N 1
ATOM 3599 C CA . SER A 1 459 ? -9.799 7.279 -14.063 1.00 54.38 459 SER A CA 1
ATOM 3600 C C . SER A 1 459 ? -10.289 8.003 -15.336 1.00 54.38 459 SER A C 1
ATOM 3602 O O . SER A 1 459 ? -11.194 8.818 -15.252 1.00 54.38 459 SER A O 1
ATOM 3604 N N . SER A 1 460 ? -9.826 7.649 -16.537 1.00 50.25 460 SER A N 1
ATOM 3605 C CA . SER A 1 460 ? -10.314 8.259 -17.785 1.00 50.25 460 SER A CA 1
ATOM 3606 C C . SER A 1 460 ? -10.094 7.349 -18.999 1.00 50.25 460 SER A C 1
ATOM 3608 O O . SER A 1 460 ? -9.295 6.410 -18.958 1.00 50.25 460 SER A O 1
ATOM 3610 N N . SER A 1 461 ? -10.784 7.650 -20.102 1.00 48.16 461 SER A N 1
ATOM 3611 C CA . SER A 1 461 ? -10.546 7.110 -21.451 1.00 48.16 461 SER A CA 1
ATOM 3612 C C . SER A 1 461 ? -9.224 7.588 -22.079 1.00 48.16 461 SER A C 1
ATOM 3614 O O . SER A 1 461 ? -9.003 7.364 -23.264 1.00 48.16 461 SER A O 1
ATOM 3616 N N . HIS A 1 462 ? -8.365 8.282 -21.321 1.00 48.81 462 HIS A N 1
ATOM 3617 C CA . HIS A 1 462 ? -7.202 9.024 -21.826 1.00 48.81 462 HIS A CA 1
ATOM 3618 C C . HIS A 1 462 ? -5.846 8.447 -21.407 1.00 48.81 462 HIS A C 1
ATOM 3620 O O . HIS A 1 462 ? -4.815 9.044 -21.710 1.00 48.81 462 HIS A O 1
ATOM 3626 N N . TYR A 1 463 ? -5.808 7.300 -20.723 1.00 55.09 463 TYR A N 1
ATOM 3627 C CA . TYR A 1 463 ? -4.541 6.588 -20.572 1.00 55.09 463 TYR A CA 1
ATOM 3628 C C . TYR A 1 463 ? -4.145 6.008 -21.926 1.00 55.09 463 TYR A C 1
ATOM 3630 O O . TYR A 1 463 ? -4.917 5.242 -22.504 1.00 55.09 463 TYR A O 1
ATOM 3638 N N . ASN A 1 464 ? -2.939 6.341 -22.394 1.00 52.03 464 ASN A N 1
ATOM 3639 C CA . ASN A 1 464 ? -2.307 5.686 -23.537 1.00 52.03 464 ASN A CA 1
ATOM 3640 C C . ASN A 1 464 ? -2.015 4.227 -23.167 1.00 52.03 464 ASN A C 1
ATOM 3642 O O . ASN A 1 464 ? -0.920 3.862 -22.744 1.00 52.03 464 ASN A O 1
ATOM 3646 N N . PHE A 1 465 ? -3.043 3.393 -23.256 1.00 55.69 465 PHE A N 1
ATOM 3647 C CA . PHE A 1 465 ? -2.901 1.955 -23.234 1.00 55.69 465 PHE A CA 1
ATOM 3648 C C . PHE A 1 465 ? -2.549 1.495 -24.644 1.00 55.69 465 PHE A C 1
ATOM 3650 O O . PHE A 1 465 ? -3.205 1.872 -25.611 1.00 55.69 465 PHE A O 1
ATOM 3657 N N . HIS A 1 466 ? -1.571 0.600 -24.737 1.00 54.78 466 HIS A N 1
ATOM 3658 C CA . HIS A 1 466 ? -1.608 -0.409 -25.791 1.00 54.78 466 HIS A CA 1
ATOM 3659 C C . HIS A 1 466 ? -2.884 -1.233 -25.593 1.00 54.78 466 HIS A C 1
ATOM 3661 O O . HIS A 1 466 ? -3.303 -1.426 -24.463 1.00 54.78 466 HIS A O 1
ATOM 3667 N N . GLU A 1 467 ? -3.545 -1.698 -26.643 1.00 51.59 467 GLU A N 1
ATOM 3668 C CA . GLU A 1 467 ? -4.901 -2.277 -26.571 1.00 51.59 467 GLU A CA 1
ATOM 3669 C C . GLU A 1 467 ? -5.068 -3.435 -25.553 1.00 51.59 467 GLU A C 1
ATOM 3671 O O . GLU A 1 467 ? -6.177 -3.744 -25.108 1.00 51.59 467 GLU A O 1
ATOM 3676 N N . GLU A 1 468 ? -3.968 -4.036 -25.094 1.00 56.34 468 GLU A N 1
ATOM 3677 C CA . GLU A 1 468 ? -3.954 -5.088 -24.088 1.00 56.34 468 GLU A CA 1
ATOM 3678 C C . GLU A 1 468 ? -3.974 -4.556 -22.645 1.00 56.34 468 GLU A C 1
ATOM 3680 O O . GLU A 1 468 ? -3.033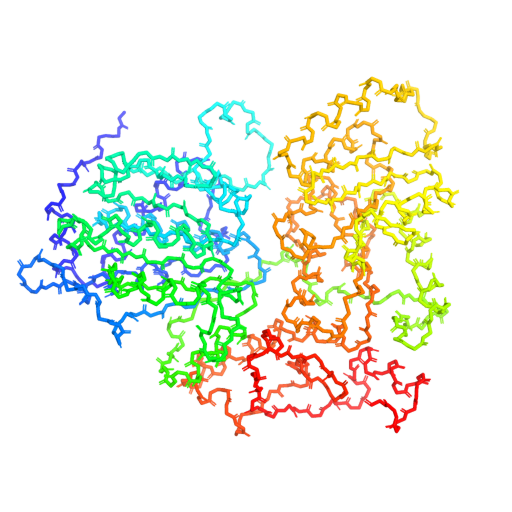 -3.926 -22.169 1.00 56.34 468 GLU A O 1
ATOM 3685 N N . LYS A 1 469 ? -5.039 -4.892 -21.905 1.00 73.31 469 LYS A N 1
ATOM 3686 C CA . LYS A 1 469 ? -5.266 -4.608 -20.471 1.00 73.31 469 LYS A CA 1
ATOM 3687 C C . LYS A 1 469 ? -4.291 -5.362 -19.541 1.00 73.31 469 LYS A C 1
ATOM 3689 O O . LYS A 1 469 ? -4.727 -6.113 -18.673 1.00 73.31 469 LYS A O 1
ATOM 3694 N N . LYS A 1 470 ? -2.982 -5.228 -19.742 1.00 86.44 470 LYS A N 1
ATOM 3695 C CA . LYS A 1 470 ? -1.949 -6.000 -19.039 1.00 86.44 470 LYS A CA 1
ATOM 3696 C C . LYS A 1 470 ? -0.783 -5.114 -18.612 1.00 86.44 470 LYS A C 1
ATOM 3698 O O . LYS A 1 470 ? -0.516 -4.084 -19.225 1.00 86.44 470 LYS A O 1
ATOM 3703 N N . VAL A 1 471 ? -0.076 -5.548 -17.573 1.00 91.12 471 VAL A N 1
ATOM 3704 C CA . VAL A 1 471 ? 1.198 -4.958 -17.137 1.00 91.12 471 VAL A CA 1
ATOM 3705 C C . VAL A 1 471 ? 2.274 -6.027 -17.237 1.00 91.12 471 VAL A C 1
ATOM 3707 O O . VAL A 1 471 ? 2.117 -7.113 -16.676 1.00 91.12 471 VAL A O 1
ATOM 3710 N N . VAL A 1 472 ? 3.373 -5.714 -17.921 1.00 95.19 472 VAL A N 1
ATOM 3711 C CA . VAL A 1 472 ? 4.518 -6.622 -18.040 1.00 95.19 472 VAL A CA 1
ATOM 3712 C C . VAL A 1 472 ? 5.362 -6.534 -16.770 1.00 95.19 472 VAL A C 1
ATOM 3714 O O . VAL A 1 472 ? 5.858 -5.465 -16.420 1.00 95.19 472 VAL A O 1
ATOM 3717 N N . VAL A 1 473 ? 5.537 -7.645 -16.061 1.00 96.69 473 VAL A N 1
ATOM 3718 C CA . VAL A 1 473 ? 6.239 -7.708 -14.777 1.00 96.69 473 VAL A CA 1
ATOM 3719 C C . VAL A 1 473 ? 7.371 -8.721 -14.842 1.00 96.69 473 VAL A C 1
ATOM 3721 O O . VAL A 1 473 ? 7.141 -9.926 -14.870 1.00 96.69 473 VAL A O 1
ATOM 3724 N N . LEU A 1 474 ? 8.606 -8.231 -14.785 1.00 97.31 474 LEU A N 1
ATOM 3725 C CA . LEU A 1 474 ? 9.790 -9.052 -14.579 1.00 97.31 474 LEU A CA 1
ATOM 3726 C C . LEU A 1 474 ? 10.144 -9.088 -13.092 1.00 97.31 474 LEU A C 1
ATOM 3728 O O . LEU A 1 474 ? 10.479 -8.068 -12.489 1.00 97.31 474 LEU A O 1
ATOM 3732 N N . THR A 1 475 ? 10.080 -10.276 -12.504 1.00 95.94 475 THR A N 1
ATOM 3733 C CA . THR A 1 475 ? 10.437 -10.547 -11.105 1.00 95.94 475 THR A CA 1
ATOM 3734 C C . THR A 1 475 ? 10.926 -11.993 -10.971 1.00 95.94 475 THR A C 1
ATOM 3736 O O . THR A 1 475 ? 11.041 -12.707 -11.970 1.00 95.94 475 THR A O 1
ATOM 3739 N N . TYR A 1 476 ? 11.248 -12.434 -9.757 1.00 94.06 476 TYR A N 1
ATOM 3740 C CA . TYR A 1 476 ? 11.506 -13.847 -9.484 1.00 94.06 476 TYR A CA 1
ATOM 3741 C C . TYR A 1 476 ? 10.221 -14.676 -9.653 1.00 94.06 476 TYR A C 1
ATOM 3743 O O . TYR A 1 476 ? 9.136 -14.191 -9.330 1.00 94.06 476 TYR A O 1
ATOM 3751 N N . PRO A 1 477 ? 10.316 -15.934 -10.109 1.00 93.94 477 PRO A N 1
ATOM 3752 C CA . PRO A 1 477 ? 9.148 -16.737 -10.482 1.00 93.94 477 PRO A CA 1
ATOM 3753 C C . PRO A 1 477 ? 8.118 -16.878 -9.351 1.00 93.94 477 PRO A C 1
ATOM 3755 O O . PRO A 1 477 ? 6.960 -16.508 -9.518 1.00 93.94 477 PRO A O 1
ATOM 3758 N N . LEU A 1 478 ? 8.533 -17.315 -8.159 1.00 93.75 478 LEU A N 1
ATOM 3759 C CA . LEU A 1 478 ? 7.600 -17.485 -7.035 1.00 93.75 478 LEU A CA 1
ATOM 3760 C C . LEU A 1 478 ? 7.087 -16.155 -6.470 1.00 93.75 478 LEU A C 1
ATOM 3762 O O . LEU A 1 478 ? 6.004 -16.110 -5.897 1.00 93.75 478 LEU A O 1
ATOM 3766 N N . ASP A 1 479 ? 7.819 -15.055 -6.659 1.00 94.88 479 ASP A N 1
ATOM 3767 C CA . ASP A 1 479 ? 7.353 -13.724 -6.257 1.00 94.88 479 ASP A CA 1
ATOM 3768 C C . ASP A 1 479 ? 6.199 -13.242 -7.129 1.00 94.88 479 ASP A C 1
ATOM 3770 O O . ASP A 1 479 ? 5.294 -12.562 -6.637 1.00 94.88 479 ASP A O 1
ATOM 3774 N N . PHE A 1 480 ? 6.225 -13.599 -8.414 1.00 95.31 480 PHE A N 1
ATOM 3775 C CA . PHE A 1 480 ? 5.131 -13.335 -9.336 1.00 95.31 480 PHE A CA 1
ATOM 3776 C C . PHE A 1 480 ? 3.862 -14.060 -8.881 1.00 95.31 480 PHE A C 1
ATOM 3778 O O . PHE A 1 480 ? 2.827 -13.420 -8.687 1.00 95.31 480 PHE A O 1
ATOM 3785 N N . ASP A 1 481 ? 3.962 -15.368 -8.634 1.00 94.88 481 ASP A N 1
ATOM 3786 C CA . ASP A 1 481 ? 2.823 -16.184 -8.211 1.00 94.88 481 ASP A CA 1
ATOM 3787 C C . ASP A 1 481 ? 2.282 -15.729 -6.845 1.00 94.88 481 ASP A C 1
ATOM 3789 O O . ASP A 1 481 ? 1.086 -15.462 -6.718 1.00 94.88 481 ASP A O 1
ATOM 3793 N N . THR A 1 482 ? 3.157 -15.503 -5.855 1.00 94.25 482 THR A N 1
ATOM 3794 C CA . THR A 1 482 ? 2.774 -14.969 -4.537 1.00 94.25 482 THR A CA 1
ATOM 3795 C C . THR A 1 482 ? 2.067 -13.613 -4.649 1.00 94.25 482 THR A C 1
ATOM 3797 O O . THR A 1 482 ? 1.063 -13.384 -3.972 1.00 94.25 482 THR A O 1
ATOM 3800 N N . THR A 1 483 ? 2.550 -12.705 -5.507 1.00 93.38 483 THR A N 1
ATOM 3801 C CA . THR A 1 483 ? 1.928 -11.382 -5.701 1.00 93.38 483 THR A CA 1
ATOM 3802 C C . THR A 1 483 ? 0.494 -11.504 -6.212 1.00 93.38 483 THR A C 1
ATOM 3804 O O . THR A 1 483 ? -0.385 -10.777 -5.746 1.00 93.38 483 THR A O 1
ATOM 3807 N N . ARG A 1 484 ? 0.241 -12.430 -7.143 1.00 92.69 484 ARG A N 1
ATOM 3808 C CA . ARG A 1 484 ? -1.099 -12.676 -7.699 1.00 92.69 484 ARG A CA 1
ATOM 3809 C C . ARG A 1 484 ? -2.010 -13.417 -6.721 1.00 92.69 484 ARG A C 1
ATOM 3811 O O . ARG A 1 484 ? -3.206 -13.143 -6.693 1.00 92.69 484 ARG A O 1
ATOM 3818 N N . ALA A 1 485 ? -1.452 -14.306 -5.902 1.00 92.44 485 ALA A N 1
ATOM 3819 C CA . ALA A 1 485 ? -2.201 -15.063 -4.904 1.00 92.44 485 ALA A CA 1
ATOM 3820 C C . ALA A 1 485 ? -2.637 -14.219 -3.696 1.00 92.44 485 ALA A C 1
ATOM 3822 O O . ALA A 1 485 ? -3.659 -14.504 -3.073 1.00 92.44 485 ALA A O 1
ATOM 3823 N N . TYR A 1 486 ? -1.897 -13.156 -3.366 1.00 91.38 486 TYR A N 1
ATOM 3824 C CA . TYR A 1 486 ? -2.115 -12.381 -2.141 1.00 91.38 486 TYR A CA 1
ATOM 3825 C C . TYR A 1 486 ? -3.526 -11.774 -2.008 1.00 91.38 486 TYR A C 1
ATOM 3827 O O . TYR A 1 486 ? -4.155 -11.976 -0.964 1.00 91.38 486 TYR A O 1
ATOM 3835 N N . PRO A 1 487 ? -4.091 -11.084 -3.024 1.00 86.25 487 PRO A N 1
ATOM 3836 C CA . PRO A 1 487 ? -5.466 -10.590 -2.939 1.00 86.25 487 PRO A CA 1
ATOM 3837 C C . PRO A 1 487 ? -6.489 -11.726 -2.817 1.00 86.25 487 PRO A C 1
ATOM 3839 O O . PRO A 1 487 ? -7.463 -11.600 -2.076 1.00 86.25 487 PRO A O 1
ATOM 3842 N N . ARG A 1 488 ? -6.249 -12.856 -3.500 1.00 88.69 488 ARG A N 1
ATOM 3843 C CA . ARG A 1 488 ? -7.135 -14.024 -3.464 1.00 88.69 488 ARG A CA 1
ATOM 3844 C C . ARG A 1 488 ? -7.159 -14.677 -2.084 1.00 88.69 488 ARG A C 1
ATOM 3846 O O . ARG A 1 488 ? -8.236 -15.019 -1.607 1.00 88.69 488 ARG A O 1
ATOM 3853 N N . PHE A 1 489 ? -6.008 -14.775 -1.424 1.00 91.12 489 PHE A N 1
ATOM 3854 C CA . PHE A 1 489 ? -5.916 -15.257 -0.048 1.00 91.12 489 PHE A CA 1
ATOM 3855 C C . PHE A 1 489 ? -6.751 -14.415 0.916 1.00 91.12 489 PHE A C 1
ATOM 3857 O O . PHE A 1 489 ? -7.531 -14.961 1.690 1.00 91.12 489 PHE A O 1
ATOM 3864 N N . LEU A 1 490 ? -6.632 -13.085 0.843 1.00 86.94 490 LEU A N 1
ATOM 3865 C CA . LEU A 1 490 ? -7.420 -12.189 1.692 1.00 86.94 490 LEU A CA 1
ATOM 3866 C C . LEU A 1 490 ? -8.925 -12.312 1.422 1.00 86.94 490 LEU A C 1
ATOM 3868 O O . LEU A 1 490 ? -9.708 -12.307 2.369 1.00 86.94 490 LEU A O 1
ATOM 3872 N N . ALA A 1 491 ? -9.326 -12.463 0.157 1.00 85.44 491 ALA A N 1
ATOM 3873 C CA . ALA A 1 491 ? -10.725 -12.666 -0.209 1.00 85.44 491 ALA A CA 1
ATOM 3874 C C . ALA A 1 491 ? -11.285 -13.988 0.345 1.00 85.44 491 ALA A C 1
ATOM 3876 O O . ALA A 1 491 ? -12.379 -14.003 0.904 1.00 85.44 491 ALA A O 1
ATOM 3877 N N . GLU A 1 492 ? -10.533 -15.087 0.244 1.00 90.56 492 GLU A N 1
ATOM 3878 C CA . GLU A 1 492 ? -10.950 -16.384 0.792 1.00 90.56 492 GLU A CA 1
ATOM 3879 C C . GLU A 1 492 ? -10.957 -16.405 2.322 1.00 90.56 492 GLU A C 1
ATOM 3881 O O . GLU A 1 492 ? -11.863 -16.986 2.918 1.00 90.56 492 GLU A O 1
ATOM 3886 N N . LEU A 1 493 ? -9.992 -15.739 2.965 1.00 88.50 493 LEU A N 1
ATOM 3887 C CA . LEU A 1 493 ? -9.978 -15.554 4.416 1.00 88.50 493 LEU A CA 1
ATOM 3888 C C . LEU A 1 493 ? -11.248 -14.822 4.864 1.00 88.50 493 LEU A C 1
ATOM 3890 O O . LEU A 1 493 ? -11.941 -15.287 5.767 1.00 88.50 493 LEU A O 1
ATOM 3894 N N . HIS A 1 494 ? -11.583 -13.716 4.196 1.00 84.25 494 HIS A N 1
ATOM 3895 C CA . HIS A 1 494 ? -12.781 -12.939 4.492 1.00 84.25 494 HIS A CA 1
ATOM 3896 C C . HIS A 1 494 ? -14.067 -13.747 4.261 1.00 84.25 494 HIS A C 1
ATOM 3898 O O . HIS A 1 494 ? -14.924 -13.768 5.138 1.00 84.25 494 HIS A O 1
ATOM 3904 N N . ALA A 1 495 ? -14.186 -14.473 3.144 1.00 87.44 495 ALA A N 1
ATOM 3905 C CA . ALA A 1 495 ? -15.342 -15.333 2.868 1.00 87.44 495 ALA A CA 1
ATOM 3906 C C . ALA A 1 495 ? -15.511 -16.429 3.932 1.00 87.44 495 ALA A C 1
ATOM 3908 O O . ALA A 1 495 ? -16.603 -16.649 4.445 1.00 87.44 495 ALA A O 1
ATOM 3909 N N . LYS A 1 496 ? -14.420 -17.076 4.360 1.00 89.69 496 LYS A N 1
ATOM 3910 C CA . LYS A 1 496 ? -14.463 -18.065 5.449 1.00 89.69 496 LYS A CA 1
ATOM 3911 C C . LYS A 1 496 ? -14.917 -17.457 6.777 1.00 89.69 496 LYS A C 1
ATOM 3913 O O . LYS A 1 496 ? -15.639 -18.114 7.521 1.00 89.69 496 LYS A O 1
ATOM 3918 N N . MET A 1 497 ? -14.495 -16.237 7.094 1.00 87.31 497 MET A N 1
ATOM 3919 C CA . MET A 1 497 ? -14.925 -15.561 8.320 1.00 87.31 497 MET A CA 1
ATOM 3920 C C . MET A 1 497 ? -16.395 -15.130 8.243 1.00 87.31 497 MET A C 1
ATOM 3922 O O . MET A 1 497 ? -17.140 -15.367 9.190 1.00 87.31 497 MET A O 1
ATOM 3926 N N . LYS A 1 498 ? -16.819 -14.571 7.106 1.00 85.06 498 LYS A N 1
ATOM 3927 C CA . LYS A 1 498 ? -18.171 -14.047 6.888 1.00 85.06 498 LYS A CA 1
ATOM 3928 C C . LYS A 1 498 ? -19.211 -15.154 6.720 1.00 85.06 498 LYS A C 1
ATOM 3930 O O . LYS A 1 498 ? -20.187 -15.199 7.457 1.00 85.06 498 LYS A O 1
ATOM 3935 N N . ASP A 1 499 ? -18.985 -16.067 5.782 1.00 87.56 499 ASP A N 1
ATOM 3936 C CA . ASP A 1 499 ? -20.003 -17.021 5.332 1.00 87.56 499 ASP A CA 1
ATOM 3937 C C . ASP A 1 499 ? -20.098 -18.241 6.258 1.00 87.56 499 ASP A C 1
ATOM 3939 O O . ASP A 1 499 ? -21.143 -18.878 6.358 1.00 87.56 499 ASP A O 1
ATOM 3943 N N . ARG A 1 500 ? -19.003 -18.578 6.957 1.00 86.31 500 ARG A N 1
ATOM 3944 C CA . ARG A 1 500 ? -18.942 -19.715 7.896 1.00 86.31 500 ARG A CA 1
ATOM 3945 C C . ARG A 1 500 ? -18.856 -19.291 9.364 1.00 86.31 500 ARG A C 1
ATOM 3947 O O . ARG A 1 500 ? -18.711 -20.159 10.223 1.00 86.31 500 ARG A O 1
ATOM 3954 N N . GLY A 1 501 ? -18.891 -17.988 9.660 1.00 85.25 501 GLY A N 1
ATOM 3955 C CA . GLY A 1 501 ? -18.816 -17.458 11.027 1.00 85.25 501 GLY A CA 1
ATOM 3956 C C . GLY A 1 501 ? -17.523 -17.821 11.768 1.00 85.25 501 GLY A C 1
ATOM 3957 O O . GLY A 1 501 ? -17.520 -17.960 12.993 1.00 85.25 501 GLY A O 1
ATOM 3958 N N . LEU A 1 502 ? -16.420 -18.057 11.047 1.00 87.38 502 LEU A N 1
ATOM 3959 C CA . LEU A 1 502 ? -15.154 -18.427 11.676 1.00 87.38 502 LEU A CA 1
ATOM 3960 C C . LEU A 1 502 ? -14.483 -17.204 12.308 1.00 87.38 502 LEU A C 1
ATOM 3962 O O . LEU A 1 502 ? -14.352 -16.156 11.681 1.00 87.38 502 LEU A O 1
ATOM 3966 N N . THR A 1 503 ? -13.953 -17.374 13.521 1.00 85.31 503 THR A N 1
ATOM 3967 C CA . THR A 1 503 ? -13.010 -16.403 14.090 1.00 85.31 503 THR A CA 1
ATOM 3968 C C . THR A 1 503 ? -11.713 -16.403 13.288 1.00 85.31 503 THR A C 1
ATOM 3970 O O . THR A 1 503 ? -11.345 -17.412 12.671 1.00 85.31 503 THR A O 1
ATOM 3973 N N . LEU A 1 504 ? -10.966 -15.300 13.346 1.00 84.06 504 LEU A N 1
ATOM 3974 C CA . LEU A 1 504 ? -9.701 -15.177 12.627 1.00 84.06 504 LEU A CA 1
ATOM 3975 C C . LEU A 1 504 ? -8.716 -16.314 12.963 1.00 84.06 504 LEU A C 1
ATOM 3977 O O . LEU A 1 504 ? -8.085 -16.897 12.079 1.00 84.06 504 LEU A O 1
ATOM 3981 N N . ALA A 1 505 ? -8.623 -16.677 14.245 1.00 84.19 505 ALA A N 1
ATOM 3982 C CA . ALA A 1 505 ? -7.757 -17.757 14.710 1.00 84.19 505 ALA A CA 1
ATOM 3983 C C . ALA A 1 505 ? -8.130 -19.118 14.094 1.00 84.19 505 ALA A C 1
ATOM 3985 O O . ALA A 1 505 ? -7.237 -19.884 13.717 1.00 84.19 505 ALA A O 1
ATOM 3986 N N . LYS A 1 506 ? -9.434 -19.405 13.954 1.00 88.31 506 LYS A N 1
ATOM 3987 C CA . LYS A 1 506 ? -9.947 -20.632 13.321 1.00 88.31 506 LYS A CA 1
ATOM 3988 C C . LYS A 1 506 ? -9.708 -20.623 11.812 1.00 88.31 506 LYS A C 1
ATOM 3990 O O . LYS A 1 506 ? -9.236 -21.627 11.278 1.00 88.31 506 LYS A O 1
ATOM 3995 N N . ALA A 1 507 ? -9.961 -19.492 11.152 1.00 89.31 507 ALA A N 1
ATOM 3996 C CA . ALA A 1 507 ? -9.769 -19.326 9.711 1.00 89.31 507 ALA A CA 1
ATOM 3997 C C . ALA A 1 507 ? -8.297 -19.495 9.278 1.00 89.31 507 ALA A C 1
ATOM 3999 O O . ALA A 1 507 ? -8.017 -19.934 8.165 1.00 89.31 507 ALA A O 1
ATOM 4000 N N . LEU A 1 508 ? -7.348 -19.207 10.175 1.00 89.75 508 LEU A N 1
ATOM 4001 C CA . LEU A 1 508 ? -5.904 -19.377 9.966 1.00 89.75 508 LEU A CA 1
ATOM 4002 C C . LEU A 1 508 ? -5.333 -20.651 10.606 1.00 89.75 508 LEU A C 1
ATOM 4004 O O . LEU A 1 508 ? -4.144 -20.694 10.943 1.00 89.75 508 LEU A O 1
ATOM 4008 N N . SER A 1 509 ? -6.169 -21.656 10.860 1.00 89.12 509 SER A N 1
ATOM 4009 C CA . SER A 1 509 ? -5.754 -22.921 11.470 1.00 89.12 509 SER A CA 1
ATOM 4010 C C . SER A 1 509 ? -5.434 -23.995 10.429 1.00 89.12 509 SER A C 1
ATOM 4012 O O . SER A 1 509 ? -5.920 -23.957 9.302 1.00 89.12 509 SER A O 1
ATOM 4014 N N . ALA A 1 510 ? -4.666 -25.014 10.833 1.00 89.12 510 ALA A N 1
ATOM 4015 C CA . ALA A 1 510 ? -4.206 -26.072 9.927 1.00 89.12 510 ALA A CA 1
ATOM 4016 C C . ALA A 1 510 ? -5.334 -27.001 9.445 1.00 89.12 510 ALA A C 1
ATOM 4018 O O . ALA A 1 510 ? -5.088 -27.911 8.655 1.00 89.12 510 ALA A O 1
ATOM 4019 N N . ARG A 1 511 ? -6.553 -26.800 9.959 1.00 90.50 511 ARG A N 1
ATOM 4020 C CA . ARG A 1 511 ? -7.774 -27.485 9.527 1.00 90.50 511 ARG A CA 1
ATOM 4021 C C . ARG A 1 511 ? -8.390 -26.827 8.296 1.00 90.50 511 ARG A C 1
ATOM 4023 O O . ARG A 1 511 ? -9.145 -27.476 7.586 1.00 90.50 511 ARG A O 1
ATOM 4030 N N . GLU A 1 512 ? -8.078 -25.557 8.055 1.00 94.19 512 GLU A N 1
ATOM 4031 C CA . GLU A 1 512 ? -8.638 -24.803 6.947 1.00 94.19 512 GLU A CA 1
ATOM 4032 C C . GLU A 1 512 ? -7.816 -24.987 5.677 1.00 94.19 512 GLU A C 1
ATOM 4034 O O . GLU A 1 512 ? -6.585 -24.894 5.680 1.00 94.19 512 GLU A O 1
ATOM 4039 N N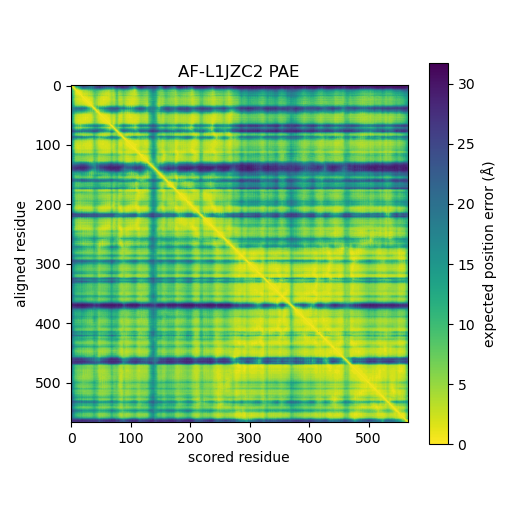 . VAL A 1 513 ? -8.543 -25.244 4.592 1.00 94.44 513 VAL A N 1
ATOM 4040 C CA . VAL A 1 513 ? -8.007 -25.433 3.247 1.00 94.44 513 VAL A CA 1
ATOM 4041 C C . VAL A 1 513 ? -8.358 -24.211 2.406 1.00 94.44 513 VAL A C 1
ATOM 4043 O O . VAL A 1 513 ? -9.510 -23.770 2.403 1.00 94.44 513 VAL A O 1
ATOM 4046 N N . TYR A 1 514 ? -7.361 -23.657 1.732 1.00 95.44 514 TYR A N 1
ATOM 4047 C CA . TYR A 1 514 ? -7.474 -22.543 0.797 1.00 95.44 514 TYR A CA 1
ATOM 4048 C C . TYR A 1 514 ? -7.201 -23.036 -0.617 1.00 95.44 514 TYR A C 1
ATOM 4050 O O . TYR A 1 514 ? -6.466 -24.008 -0.803 1.00 95.44 514 TYR A O 1
ATOM 4058 N N . SER A 1 515 ? -7.754 -22.350 -1.612 1.00 94.69 515 SER A N 1
ATOM 4059 C CA . SER A 1 515 ? -7.512 -22.741 -2.996 1.00 94.69 515 SER A CA 1
ATOM 4060 C C . SER A 1 515 ? -6.037 -22.595 -3.366 1.00 94.69 515 SER A C 1
ATOM 4062 O O . SER A 1 515 ? -5.306 -21.764 -2.814 1.00 94.69 515 SER A O 1
ATOM 4064 N N . TYR A 1 516 ? -5.608 -23.343 -4.380 1.00 93.38 516 TYR A N 1
ATOM 4065 C CA . TYR A 1 516 ? -4.277 -23.184 -4.962 1.00 93.38 516 TYR A CA 1
ATOM 4066 C C . TYR A 1 516 ? -3.984 -21.723 -5.364 1.00 93.38 516 TYR A C 1
ATOM 4068 O O . TYR A 1 516 ? -2.893 -21.201 -5.135 1.00 93.38 516 TYR A O 1
ATOM 4076 N N . ARG A 1 517 ? -4.984 -21.017 -5.911 1.00 92.12 517 ARG A N 1
ATOM 4077 C CA . ARG A 1 517 ? -4.848 -19.618 -6.354 1.00 92.12 517 ARG A CA 1
ATOM 4078 C C . ARG A 1 517 ? -4.684 -18.632 -5.196 1.00 92.12 517 ARG A C 1
ATOM 4080 O O . ARG A 1 517 ? -4.289 -17.496 -5.433 1.00 92.12 517 ARG A O 1
ATOM 4087 N N . ALA A 1 518 ? -4.984 -19.045 -3.967 1.00 93.19 518 ALA A N 1
ATOM 4088 C CA . ALA A 1 518 ? -4.722 -18.298 -2.742 1.00 93.19 518 ALA A CA 1
ATOM 4089 C C . ALA A 1 518 ? -3.360 -18.647 -2.110 1.00 93.19 518 ALA A C 1
ATOM 4091 O O . ALA A 1 518 ? -3.029 -18.118 -1.047 1.00 93.19 518 ALA A O 1
ATOM 4092 N N . ASN A 1 519 ? -2.555 -19.520 -2.727 1.00 93.69 519 ASN A N 1
ATOM 4093 C CA . ASN A 1 519 ? -1.287 -19.951 -2.154 1.00 93.69 519 ASN A CA 1
ATOM 4094 C C . ASN A 1 519 ? -0.205 -18.865 -2.242 1.00 93.69 519 ASN A C 1
ATOM 4096 O O . ASN A 1 519 ? 0.503 -18.716 -3.235 1.00 93.69 519 ASN A O 1
ATOM 4100 N N . ILE A 1 520 ? -0.060 -18.109 -1.155 1.00 91.69 520 ILE A N 1
ATOM 4101 C CA . ILE A 1 520 ? 0.961 -17.064 -1.008 1.00 91.69 520 ILE A CA 1
ATOM 4102 C C . ILE A 1 520 ? 2.348 -17.607 -0.634 1.00 91.69 520 ILE A C 1
ATOM 4104 O O . ILE A 1 520 ? 3.330 -16.869 -0.727 1.00 91.69 520 ILE A O 1
ATOM 4108 N N . GLN A 1 521 ? 2.442 -18.872 -0.218 1.00 90.56 521 GLN A N 1
ATOM 4109 C CA . GLN A 1 521 ? 3.687 -19.560 0.135 1.00 90.56 521 GLN A CA 1
ATOM 4110 C C . GLN A 1 521 ? 3.821 -20.851 -0.690 1.00 90.56 521 GLN A C 1
ATOM 4112 O O . GLN A 1 521 ? 3.812 -21.946 -0.120 1.00 90.56 521 GLN A O 1
ATOM 4117 N N . PRO A 1 522 ? 3.923 -20.751 -2.031 1.00 87.06 522 PRO A N 1
ATOM 4118 C CA . PRO A 1 522 ? 4.119 -21.927 -2.869 1.00 87.06 522 PRO A CA 1
ATOM 4119 C C . PRO A 1 522 ? 5.393 -22.675 -2.456 1.00 87.06 522 PRO A C 1
ATOM 4121 O O . PRO A 1 522 ? 6.322 -22.088 -1.892 1.00 87.06 522 PRO A O 1
ATOM 4124 N N . LYS A 1 523 ? 5.443 -23.983 -2.734 1.00 84.94 523 LYS A N 1
ATOM 4125 C CA . LYS A 1 523 ? 6.629 -24.809 -2.467 1.00 84.94 523 LYS A CA 1
ATOM 4126 C C . LYS A 1 523 ? 7.875 -24.139 -3.072 1.00 84.94 523 LYS A C 1
ATOM 4128 O O . LYS A 1 523 ? 7.806 -23.572 -4.157 1.00 84.94 523 LYS A O 1
ATOM 4133 N N . GLY A 1 524 ? 8.973 -24.121 -2.315 1.00 83.31 524 GLY A N 1
ATOM 4134 C CA . GLY A 1 524 ? 10.211 -23.434 -2.705 1.00 83.31 524 GLY A CA 1
ATOM 4135 C C . GLY A 1 524 ? 10.255 -21.931 -2.381 1.00 83.31 524 GLY A C 1
ATOM 4136 O O . GLY A 1 524 ? 11.319 -21.320 -2.488 1.00 83.31 524 GLY A O 1
ATOM 4137 N N . GLN A 1 525 ? 9.155 -21.310 -1.930 1.00 87.88 525 GLN A N 1
ATOM 4138 C CA . GLN A 1 525 ? 9.156 -19.897 -1.534 1.00 87.88 525 GLN A CA 1
ATOM 4139 C C . GLN A 1 525 ? 9.912 -19.714 -0.210 1.00 87.88 525 GLN A C 1
ATOM 4141 O O . GLN A 1 525 ? 9.474 -20.152 0.851 1.00 87.88 525 GLN A O 1
ATOM 4146 N N . LEU A 1 526 ? 11.058 -19.031 -0.272 1.00 84.75 526 LEU A N 1
ATOM 4147 C CA . LEU A 1 526 ? 11.964 -18.835 0.870 1.00 84.75 526 LEU A CA 1
ATOM 4148 C C . LEU A 1 526 ? 11.722 -17.521 1.628 1.00 84.75 526 LEU A C 1
ATOM 4150 O O . LEU A 1 526 ? 12.420 -17.229 2.603 1.00 84.75 526 LEU A O 1
ATOM 4154 N N . ARG A 1 527 ? 10.787 -16.686 1.165 1.00 88.62 527 ARG A N 1
ATOM 4155 C CA . ARG A 1 527 ? 10.492 -15.401 1.809 1.00 88.62 527 ARG A CA 1
ATOM 4156 C C . ARG A 1 527 ? 9.679 -15.579 3.085 1.00 88.62 527 ARG A C 1
ATOM 4158 O O . ARG A 1 527 ? 8.735 -16.362 3.139 1.00 88.62 527 ARG A O 1
ATOM 4165 N N . SER A 1 528 ? 10.022 -14.785 4.097 1.00 88.62 528 SER A N 1
ATOM 4166 C CA . SER A 1 528 ? 9.257 -14.697 5.339 1.00 88.62 528 SER A CA 1
ATOM 4167 C C . SER A 1 528 ? 7.948 -13.925 5.149 1.00 88.62 528 SER A C 1
ATOM 4169 O O . SER A 1 528 ? 7.862 -13.019 4.313 1.00 88.62 528 SER A O 1
ATOM 4171 N N . ILE A 1 529 ? 6.961 -14.252 5.985 1.00 87.88 529 ILE A N 1
ATOM 4172 C CA . ILE A 1 529 ? 5.813 -13.389 6.286 1.00 87.88 529 ILE A CA 1
ATOM 4173 C C . ILE A 1 529 ? 6.244 -12.434 7.400 1.00 87.88 529 ILE A C 1
ATOM 4175 O O . ILE A 1 529 ? 6.840 -12.868 8.387 1.00 87.88 529 ILE A O 1
ATOM 4179 N N . GLY A 1 530 ? 5.971 -11.142 7.241 1.00 81.94 530 GLY A N 1
ATOM 4180 C CA . GLY A 1 530 ? 6.463 -10.122 8.168 1.00 81.94 530 GLY A CA 1
ATOM 4181 C C . GLY A 1 530 ? 7.984 -9.951 8.111 1.00 81.94 530 GLY A C 1
ATOM 4182 O O . GLY A 1 530 ? 8.675 -10.463 7.220 1.00 81.94 530 GLY A O 1
ATOM 4183 N N . GLN A 1 531 ? 8.539 -9.175 9.040 1.00 74.56 531 GLN A N 1
ATOM 4184 C CA . GLN A 1 531 ? 9.978 -8.931 9.060 1.00 74.56 531 GLN A CA 1
ATOM 4185 C C . GLN A 1 531 ? 10.741 -10.220 9.378 1.00 74.56 531 GLN A C 1
ATOM 4187 O O . GLN A 1 531 ? 10.236 -11.118 10.041 1.00 74.56 531 GLN A O 1
ATOM 4192 N N . LYS A 1 532 ? 11.996 -10.318 8.916 1.00 65.94 532 LYS A N 1
ATOM 4193 C CA . LYS A 1 532 ? 12.815 -11.542 9.031 1.00 65.94 532 LYS A CA 1
ATOM 4194 C C . LYS A 1 532 ? 12.906 -12.096 10.468 1.00 65.94 532 LYS A C 1
ATOM 4196 O O . LYS A 1 532 ? 13.131 -13.286 10.635 1.00 65.94 532 LYS A O 1
ATOM 4201 N N . LEU A 1 533 ? 12.753 -11.240 11.480 1.00 65.75 533 LEU A N 1
ATOM 4202 C CA . LEU A 1 533 ? 12.832 -11.593 12.902 1.00 65.75 533 LEU A CA 1
ATOM 4203 C C . LEU A 1 533 ? 11.468 -11.898 13.549 1.00 65.75 533 LEU A C 1
ATOM 4205 O O . LEU A 1 533 ? 11.433 -12.215 14.733 1.00 65.75 533 LEU A O 1
ATOM 4209 N N . ASP A 1 534 ? 10.359 -11.790 12.814 1.00 68.44 534 ASP A N 1
ATOM 4210 C CA . ASP A 1 534 ? 9.018 -12.049 13.357 1.00 68.44 534 ASP A CA 1
ATOM 4211 C C . ASP A 1 534 ? 8.685 -13.547 13.424 1.00 68.44 534 ASP A C 1
ATOM 4213 O O . ASP A 1 534 ? 7.791 -13.946 14.165 1.00 68.44 534 ASP A O 1
ATOM 4217 N N . GLU A 1 535 ? 9.395 -14.383 12.654 1.00 72.88 535 GLU A N 1
ATOM 4218 C CA . GLU A 1 535 ? 9.184 -15.840 12.571 1.00 72.88 535 GLU A CA 1
ATOM 4219 C C . GLU A 1 535 ? 7.714 -16.251 12.321 1.00 72.88 535 GLU A C 1
ATOM 4221 O O . GLU A 1 535 ? 7.286 -17.340 12.715 1.00 72.88 535 GLU A O 1
ATOM 4226 N N . LEU A 1 536 ? 6.921 -15.400 11.656 1.00 82.00 536 LEU A N 1
ATOM 4227 C CA . LEU A 1 536 ? 5.513 -15.683 11.373 1.00 82.00 536 LEU A CA 1
ATOM 4228 C C . LEU A 1 536 ? 5.389 -16.849 10.390 1.00 82.00 536 LEU A C 1
ATOM 4230 O O . LEU A 1 536 ? 6.037 -16.874 9.340 1.00 82.00 536 LEU A O 1
ATOM 4234 N N . LYS A 1 537 ? 4.505 -17.797 10.714 1.00 83.38 537 LYS A N 1
ATOM 4235 C CA . LYS A 1 537 ? 4.210 -18.963 9.875 1.00 83.38 537 LYS A CA 1
ATOM 4236 C C . LYS A 1 537 ? 2.716 -19.117 9.673 1.00 83.38 537 LYS A C 1
ATOM 4238 O O . LYS A 1 537 ? 1.958 -19.187 10.642 1.00 83.38 537 LYS A O 1
ATOM 4243 N N . LEU A 1 538 ? 2.305 -19.188 8.412 1.00 87.06 538 LEU A N 1
ATOM 4244 C CA . LEU A 1 538 ? 0.933 -19.489 8.056 1.00 87.06 538 LEU A CA 1
ATOM 4245 C C . LEU A 1 538 ? 0.690 -20.986 8.271 1.00 87.06 538 LEU A C 1
ATOM 4247 O O . LEU A 1 538 ? 1.311 -21.825 7.628 1.00 87.06 538 LEU A O 1
ATOM 4251 N N . ASN A 1 539 ? -0.213 -21.317 9.187 1.00 87.44 539 ASN A N 1
ATOM 4252 C CA . ASN A 1 539 ? -0.553 -22.703 9.497 1.00 87.44 539 ASN A CA 1
ATOM 4253 C C . ASN A 1 539 ? -1.880 -23.051 8.826 1.00 87.44 539 ASN A C 1
ATOM 4255 O O . ASN A 1 539 ? -2.849 -23.288 9.531 1.00 87.44 539 ASN A O 1
ATOM 4259 N N . VAL A 1 540 ? -1.945 -23.020 7.497 1.00 91.00 540 VAL A N 1
ATOM 4260 C CA . VAL A 1 540 ? -3.133 -23.411 6.713 1.00 91.00 540 VAL A CA 1
ATOM 4261 C C . VAL A 1 540 ? -2.730 -24.441 5.664 1.00 91.00 540 VAL A C 1
ATOM 4263 O O . VAL A 1 540 ? -1.541 -24.621 5.398 1.00 91.00 540 VAL A O 1
ATOM 4266 N N . ARG A 1 541 ? -3.710 -25.124 5.074 1.00 93.31 541 ARG A N 1
ATOM 4267 C CA . ARG A 1 541 ? -3.485 -26.022 3.937 1.00 93.31 541 ARG A CA 1
ATOM 4268 C C . ARG A 1 541 ? -3.872 -25.319 2.642 1.00 93.31 541 ARG A C 1
ATOM 4270 O O . ARG A 1 541 ? -4.807 -24.522 2.634 1.00 93.31 541 ARG A O 1
ATOM 4277 N N . PHE A 1 542 ? -3.178 -25.649 1.561 1.00 94.06 542 PHE A N 1
ATOM 4278 C CA . PHE A 1 542 ? -3.534 -25.225 0.212 1.00 94.06 542 PHE A CA 1
ATOM 4279 C C . PHE A 1 542 ? -3.864 -26.453 -0.624 1.00 94.06 542 PHE A C 1
ATOM 4281 O O . PHE A 1 542 ? -3.224 -27.490 -0.462 1.00 94.06 542 PHE A O 1
ATOM 4288 N N . GLU A 1 543 ? -4.869 -26.332 -1.482 1.00 93.75 543 GLU A N 1
ATOM 4289 C CA . GLU A 1 543 ? -5.149 -27.331 -2.511 1.00 93.75 543 GLU A CA 1
ATOM 4290 C C . GLU A 1 543 ? -3.977 -27.426 -3.491 1.00 93.75 543 GLU A C 1
ATOM 4292 O O . GLU A 1 543 ? -3.300 -26.429 -3.779 1.00 93.75 543 GLU A O 1
ATOM 4297 N N . ASP A 1 544 ? -3.766 -28.626 -4.027 1.00 89.56 544 ASP A N 1
ATOM 4298 C CA . ASP A 1 544 ? -2.848 -28.822 -5.139 1.00 89.56 544 ASP A CA 1
ATOM 4299 C C . ASP A 1 544 ? -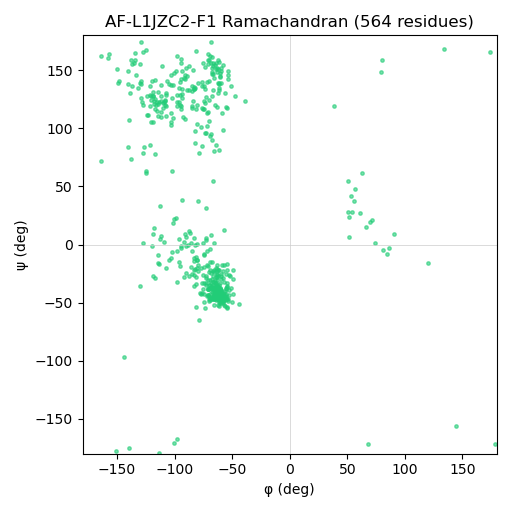3.393 -28.139 -6.404 1.00 89.56 544 ASP A C 1
ATOM 4301 O O . ASP A 1 544 ? -4.613 -28.081 -6.610 1.00 89.56 544 ASP A O 1
ATOM 4305 N N . PRO A 1 545 ? -2.516 -27.605 -7.272 1.00 88.88 545 PRO A N 1
ATOM 4306 C CA . PRO A 1 545 ? -2.955 -27.050 -8.541 1.00 88.88 545 PRO A CA 1
ATOM 4307 C C . PRO A 1 545 ? -3.616 -28.143 -9.392 1.00 88.88 545 PRO A C 1
ATOM 4309 O O . PRO A 1 545 ? -3.039 -29.225 -9.551 1.00 88.88 545 PRO A O 1
ATOM 4312 N N . PRO A 1 546 ? -4.778 -27.871 -10.015 1.00 86.75 546 PRO A N 1
ATOM 4313 C CA . PRO A 1 546 ? -5.291 -28.731 -11.070 1.00 86.75 546 PRO A CA 1
ATOM 4314 C C . PRO A 1 546 ? -4.237 -28.923 -12.165 1.00 86.75 546 PRO A C 1
ATOM 4316 O O . PRO A 1 546 ? -3.423 -28.034 -12.436 1.00 86.75 546 PRO A O 1
ATOM 4319 N N . ARG A 1 547 ? -4.253 -30.084 -12.828 1.00 80.06 547 ARG A N 1
ATOM 4320 C CA . ARG A 1 547 ? -3.277 -30.407 -13.876 1.00 80.06 547 ARG A CA 1
ATOM 4321 C C . ARG A 1 547 ? -3.287 -29.329 -14.968 1.00 80.06 547 ARG A C 1
ATOM 4323 O O . ARG A 1 547 ? -4.293 -29.140 -15.641 1.00 80.06 547 ARG A O 1
ATOM 4330 N N . GLY A 1 548 ? -2.152 -28.658 -15.161 1.00 79.56 548 GLY A N 1
ATOM 4331 C CA . GLY A 1 548 ? -1.997 -27.587 -16.153 1.00 79.56 548 GLY A CA 1
ATOM 4332 C C . GLY A 1 548 ? -2.401 -26.183 -15.680 1.00 79.56 548 GLY A C 1
ATOM 4333 O O . GLY A 1 548 ? -2.178 -25.229 -16.420 1.00 79.56 548 GLY A O 1
ATOM 4334 N N . GLU A 1 549 ? -2.920 -26.031 -14.458 1.00 84.50 549 GLU A N 1
ATOM 4335 C CA . GLU A 1 549 ? -3.293 -24.739 -13.850 1.00 84.50 549 GLU A CA 1
ATOM 4336 C C . GLU A 1 549 ? -2.263 -24.209 -12.843 1.00 84.50 549 GLU A C 1
ATOM 4338 O O . GLU A 1 549 ? -2.545 -23.337 -12.018 1.00 84.50 549 GLU A O 1
ATOM 4343 N N . GLU A 1 550 ? -1.045 -24.727 -12.902 1.00 87.06 550 GLU A N 1
ATOM 4344 C CA . GLU A 1 550 ? 0.051 -24.220 -12.093 1.00 87.06 550 GLU A CA 1
ATOM 4345 C C . GLU A 1 550 ? 0.354 -22.750 -12.404 1.00 87.06 550 GLU A C 1
ATOM 4347 O O . GLU A 1 550 ? 0.242 -22.265 -13.534 1.00 87.06 550 GLU A O 1
ATOM 4352 N N . GLY A 1 551 ? 0.786 -22.047 -11.366 1.00 89.75 551 GLY A N 1
ATOM 4353 C CA . GLY A 1 551 ? 1.300 -20.693 -11.415 1.00 89.75 551 GLY A CA 1
ATOM 4354 C C . GLY A 1 551 ? 2.420 -20.590 -12.437 1.00 89.75 551 GLY A C 1
ATOM 4355 O O . GLY A 1 551 ? 3.224 -21.507 -12.616 1.00 89.75 551 GLY A O 1
ATOM 4356 N N . ARG A 1 552 ? 2.455 -19.461 -13.142 1.00 93.00 552 ARG A N 1
ATOM 4357 C CA . ARG A 1 552 ? 3.374 -19.256 -14.267 1.00 93.00 552 ARG A CA 1
ATOM 4358 C C . ARG A 1 552 ? 4.828 -19.322 -13.803 1.00 93.00 552 ARG A C 1
ATOM 4360 O O . ARG A 1 552 ? 5.665 -19.867 -14.515 1.00 93.00 552 ARG A O 1
ATOM 4367 N N . GLY A 1 553 ? 5.111 -18.818 -12.601 1.00 92.19 553 GLY A N 1
ATOM 4368 C CA . GLY A 1 553 ? 6.434 -18.895 -11.993 1.00 92.19 553 GLY A CA 1
ATOM 4369 C C . GLY A 1 553 ? 6.824 -20.318 -11.593 1.00 92.19 553 GLY A C 1
ATOM 4370 O O . GLY A 1 553 ? 7.914 -20.771 -11.934 1.00 92.19 553 GLY A O 1
ATOM 4371 N N . ALA A 1 554 ? 5.936 -21.039 -10.908 1.00 90.94 554 ALA A N 1
ATOM 4372 C CA . ALA A 1 554 ? 6.146 -22.435 -10.521 1.00 90.94 554 ALA A CA 1
ATOM 4373 C C . ALA A 1 554 ? 6.359 -23.341 -11.747 1.00 90.94 554 ALA A C 1
ATOM 4375 O O . ALA A 1 554 ? 7.308 -24.126 -11.783 1.00 90.94 554 ALA A O 1
ATOM 4376 N N . LYS A 1 555 ? 5.537 -23.163 -12.789 1.00 91.44 555 LYS A N 1
ATOM 4377 C CA . LYS A 1 555 ? 5.685 -23.855 -14.072 1.00 91.44 555 LYS A CA 1
ATOM 4378 C C . LYS A 1 555 ? 7.057 -23.583 -14.693 1.00 91.44 555 LYS A C 1
ATOM 4380 O O . LYS A 1 555 ? 7.749 -24.530 -15.058 1.00 91.44 555 LYS A O 1
ATOM 4385 N N . TRP A 1 556 ? 7.466 -22.314 -14.758 1.00 91.69 556 TRP A N 1
ATOM 4386 C CA . TRP A 1 556 ? 8.771 -21.923 -15.294 1.00 91.69 556 TRP A CA 1
ATOM 4387 C C . TRP A 1 556 ? 9.936 -22.543 -14.515 1.00 91.69 556 TRP A C 1
ATOM 4389 O O . TRP A 1 556 ? 10.891 -23.022 -15.124 1.00 91.69 556 TRP A O 1
ATOM 4399 N N . LEU A 1 557 ? 9.857 -22.576 -13.179 1.00 88.94 557 LEU A N 1
ATOM 4400 C CA . LEU A 1 557 ? 10.885 -23.195 -12.339 1.00 88.94 557 LEU A CA 1
ATOM 4401 C C . LEU A 1 557 ? 11.025 -24.685 -12.622 1.00 88.94 557 LEU A C 1
ATOM 4403 O O . LEU A 1 557 ? 12.140 -25.156 -12.822 1.00 88.94 557 LEU A O 1
ATOM 4407 N N . ARG A 1 558 ? 9.908 -25.413 -12.696 1.00 87.12 558 ARG A N 1
ATOM 4408 C CA . ARG A 1 558 ? 9.935 -26.841 -13.023 1.00 87.12 558 ARG A CA 1
ATOM 4409 C C . ARG A 1 558 ? 10.543 -27.089 -14.404 1.00 87.12 558 ARG A C 1
ATOM 4411 O O . ARG A 1 558 ? 11.364 -27.987 -14.549 1.00 87.12 558 ARG A O 1
ATOM 4418 N N . GLU A 1 559 ? 10.152 -26.299 -15.403 1.00 87.25 559 GLU A N 1
ATOM 4419 C CA . GLU A 1 559 ? 10.637 -26.440 -16.783 1.00 87.25 559 GLU A CA 1
ATOM 4420 C C . GLU A 1 559 ? 12.122 -26.075 -16.935 1.00 87.25 559 GLU A C 1
ATOM 4422 O O . GLU A 1 559 ? 12.813 -26.676 -17.753 1.00 87.25 559 GLU A O 1
ATOM 4427 N N . THR A 1 560 ? 12.619 -25.110 -16.154 1.00 82.12 560 THR A N 1
ATOM 4428 C CA . THR A 1 560 ? 13.978 -24.559 -16.311 1.00 82.12 560 THR A CA 1
ATOM 4429 C C . THR A 1 560 ? 14.997 -25.185 -15.354 1.00 82.12 560 THR A C 1
ATOM 4431 O O . THR A 1 560 ? 16.169 -25.294 -15.702 1.00 82.12 560 THR A O 1
ATOM 4434 N N . MET A 1 561 ? 14.581 -25.580 -14.146 1.00 73.50 561 MET A N 1
ATOM 4435 C CA . MET A 1 561 ? 15.470 -26.068 -13.078 1.00 73.50 561 MET A CA 1
ATOM 4436 C C . MET A 1 561 ? 15.244 -27.549 -12.717 1.00 73.50 561 MET A C 1
ATOM 4438 O O . MET A 1 561 ? 16.060 -28.128 -12.005 1.00 73.50 561 MET A O 1
ATOM 4442 N N . GLY A 1 562 ? 14.183 -28.184 -13.233 1.00 65.38 562 GLY A N 1
ATOM 4443 C CA . GLY A 1 562 ? 13.823 -29.577 -12.939 1.00 65.38 562 GLY A CA 1
ATOM 4444 C C . GLY A 1 562 ? 13.095 -29.763 -11.597 1.00 65.38 562 GLY A C 1
ATOM 4445 O O . GLY A 1 562 ? 13.190 -28.935 -10.693 1.00 65.38 562 GLY A O 1
ATOM 4446 N N . GLU A 1 563 ? 12.356 -30.871 -11.445 1.00 55.25 563 GLU A N 1
ATOM 4447 C CA . GLU A 1 563 ? 11.495 -31.142 -10.271 1.00 55.25 563 GLU A CA 1
ATOM 4448 C C . GLU A 1 563 ? 12.242 -31.264 -8.930 1.00 55.25 563 GLU A C 1
ATOM 4450 O O . GLU A 1 563 ? 11.628 -31.115 -7.876 1.00 55.25 563 GLU A O 1
ATOM 4455 N N . GLN A 1 564 ? 13.549 -31.546 -8.947 1.00 47.19 564 GLN A N 1
ATOM 4456 C CA . GLN A 1 564 ? 14.356 -31.7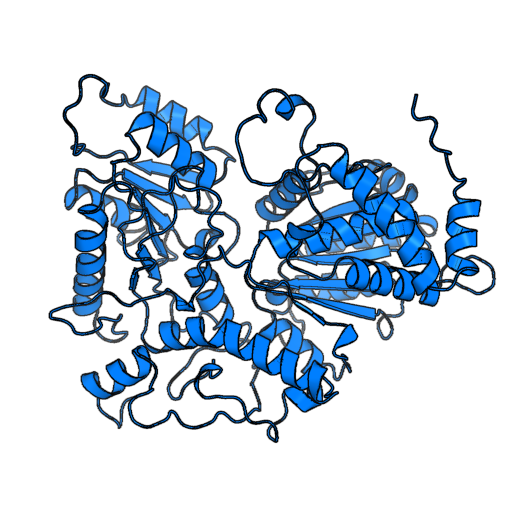03 -7.730 1.00 47.19 564 GLN A CA 1
ATOM 4457 C C . GLN A 1 564 ? 14.903 -30.373 -7.177 1.00 47.19 564 GLN A C 1
ATOM 4459 O O . GLN A 1 564 ? 15.252 -30.319 -5.998 1.00 47.19 564 GLN A O 1
ATOM 4464 N N . GLU A 1 565 ? 14.964 -29.307 -7.989 1.00 47.53 565 GLU A N 1
ATOM 4465 C CA . GLU A 1 565 ? 15.406 -27.966 -7.557 1.00 47.53 565 GLU A CA 1
ATOM 4466 C C . GLU A 1 565 ? 14.255 -26.951 -7.379 1.00 47.53 565 GLU A C 1
ATOM 4468 O O . GLU A 1 565 ? 14.484 -25.890 -6.786 1.00 47.53 565 GLU A O 1
ATOM 4473 N N . ALA A 1 566 ? 13.050 -27.261 -7.880 1.00 44.62 566 ALA A N 1
ATOM 4474 C CA . ALA A 1 566 ? 11.821 -26.460 -7.766 1.00 44.62 566 ALA A CA 1
ATOM 4475 C C . ALA A 1 566 ? 11.024 -26.773 -6.482 1.00 44.62 566 ALA A C 1
ATOM 4477 O O . ALA A 1 566 ? 10.570 -25.803 -5.828 1.00 44.62 566 ALA A O 1
#

Nearest PDB structures (foldseek):
  5eax-assembly2_B  TM=3.585E-01  e=1.223E-05  Mus musculus
  9fp2-assembly1_E  TM=2.817E-01  e=3.057E-02  Escherichia coli
  7dyj-assembly1_A  TM=2.729E-01  e=4.254E-02  Synechococcus elongatus PCC 7942 = FACHB-805
  8wve-assembly1_A  TM=2.496E-01  e=7.799E-02  Synechococcus elongatus
  9fo7-assembly1_U  TM=3.155E-01  e=2.348E-01  Escherichia coli